Protein AF-A0AAU3HHS8-F1 (afdb_monomer)

Radius of gyration: 29.5 Å; Cα contacts (8 Å, |Δi|>4): 565; chains: 1; bounding box: 76×42×90 Å

Secondary structure (DSSP, 8-state):
----EEEHHHHHHHHT--HHHHHHHHHHTT-TT--STTPEEEHHHHHHHHHHTTPPPHHHHTBHHHHHHHHT--HHHHHHHHHHTT----TT-SBPPTTHHHHHHHHHHHTT--S-PPPTT---PPPPPPPP------S-BS--PPPPHHHHHHHHHHHHHHHTTSTT--SS-SBS-HHHHHHHHHGGG-EETTEESS-BHHHHHHHHHHHHHHTT-BSS-HHHHHHHHHHHHHHHTTEEE-S-HHHHHHHHHHHHTT-SS-TT-SSHHHHHHHHHHHHHHHSEEE--GGG---BHHHHHHHHHHTT-EEEE-SSSSEEEEEEEEEEEEETTEEEEEEEEEEEE---TTSBPPHHHHHHHHHHTT-SGGGT--HHHHH-S---HHHHHHHTHHHHHHTT--

Sequence (401 aa):
MARRAGRLADLASEAHLELDEALVTLWDSGLDFINGPNDMLMGGDFSKARRALGLPRSRDLARCEYWRERLGLTPEAFEVLLKELGVNCPRMARNLPKGAIGKLRRAAEERSAPAAVPIPHQRVKPSPPAPPLEWRTVGRVRQFRCLTEQELLAIHDALVNDFNESDDRIDPPGPRDPGLVASAVMRPQTAIGDVRKYESVEMAAAALLHSVIHNHAFHNGNKRTGLVATLVFLDENDATVTCHEDELFRFVLRIAQHRLVPKSWDQRADREVMEIAWWIKRNSRVIDKAERLIKWYRLRQILGSYGCILKHAKVGNRLNIERSVSGRRVLGITRTRKLDVQVAYRNEGQEVERDTIRHIRRSLELDDEHGIDSEIFYGGASEPSEFILAYRKTLRRLAKL

pLDDT: mean 83.33, std 11.51, range [40.84, 98.19]

Solvent-accessible surface area (backbone atoms only — not comparable to full-atom values): 22644 Å² total; per-residue (Å²): 132,86,71,51,66,51,36,43,46,61,52,14,58,46,51,76,35,58,64,58,58,40,49,54,44,30,34,78,68,73,47,63,91,61,85,53,54,79,41,74,30,52,43,69,54,33,55,50,43,36,53,58,59,53,44,77,48,78,76,50,65,31,26,44,65,52,55,27,63,32,64,72,40,53,76,68,58,41,51,52,51,32,54,75,70,70,42,88,67,63,99,81,51,64,56,58,56,91,75,43,59,66,57,53,50,52,56,30,59,78,65,71,33,63,77,59,58,71,64,84,68,74,75,71,69,79,74,77,79,64,75,85,88,73,94,68,91,42,64,58,73,56,92,72,74,78,66,49,56,69,55,55,47,50,41,39,51,47,51,34,64,75,23,59,89,42,100,68,42,46,68,60,69,57,67,64,40,71,66,40,39,46,50,18,48,46,49,32,67,39,56,62,86,94,47,50,78,35,55,14,57,27,29,22,38,18,33,30,30,51,29,28,40,72,62,45,19,28,64,36,52,25,63,46,38,17,50,51,52,31,53,45,44,31,49,69,52,39,26,44,76,72,62,55,63,71,57,52,42,54,50,54,53,31,55,74,67,61,62,75,54,69,86,88,38,74,68,49,74,63,54,40,28,52,54,41,7,50,48,45,48,75,34,37,46,80,49,62,76,84,71,58,71,42,30,39,53,55,51,51,54,49,40,41,78,73,58,34,47,79,43,77,42,96,70,71,63,29,35,35,40,36,34,75,44,84,41,77,71,56,95,87,46,72,47,75,42,80,34,63,45,77,45,83,45,92,55,53,83,41,69,47,56,70,70,57,53,54,48,52,23,60,52,59,63,47,28,59,95,64,75,26,36,64,66,64,56,61,55,63,61,76,53,59,61,57,55,48,63,76,40,40,71,44,44,55,56,59,56,81,96

Foldseek 3Di:
DPKDKDFLLVLCQLLVHDSLRLQLLLVVLVNLPDQDRGDMQTHPSVVSSCVSSLHDDPVRLFFLVFLCVQLVHDLVRSVVVCVVLVFDDDSPDRGGDPPSSVSSQVVCVVSVTRSGDRDPDPPPPPPPADDDDDLDQFADQDDADFDDLVQLQQLQVLQQVVCVPPPLHWPPGDFPDSVLSVVLRCQLVDADPPGGSHRHLLLSLLSNLLSQLPSVRTPGLSLVSSLLSSQLRQVRVQKHFQDDLSVSLSLSSCSNVLNLDDPNYPPSSSVSSVSSSNVSNVGMDGHDLLPDQDFQLLLVVLLVVQVWDWDADPDAQKIKIKHKDWDDQDPNDIDIDMFIDMDGHDDRGDTDDSVRVVVVCVRHVCDVVNVNHSCNSSVPRPRSNVVCVVSVVSSVSVSVD

Mean predicted aligned error: 13.91 Å

Structure (mmCIF, N/CA/C/O backbone):
data_AF-A0AAU3HHS8-F1
#
_entry.id   AF-A0AAU3HHS8-F1
#
loop_
_atom_site.group_PDB
_atom_site.id
_atom_site.type_symbol
_atom_site.label_atom_id
_atom_site.label_alt_id
_atom_site.label_comp_id
_atom_site.label_asym_id
_atom_site.label_entity_id
_atom_site.label_seq_id
_atom_site.pdbx_PDB_ins_code
_atom_site.Cartn_x
_atom_site.Cartn_y
_atom_site.Cartn_z
_atom_site.occupancy
_atom_site.B_iso_or_equiv
_atom_site.auth_seq_id
_atom_site.auth_comp_id
_atom_site.auth_asym_id
_atom_site.auth_atom_id
_atom_site.pdbx_PDB_model_num
ATOM 1 N N 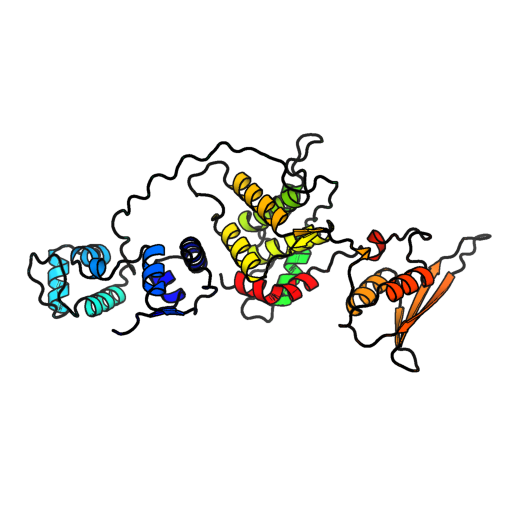. MET A 1 1 ? 31.900 -23.095 -19.931 1.00 40.84 1 MET A N 1
ATOM 2 C CA . MET A 1 1 ? 31.255 -21.795 -20.236 1.00 40.84 1 MET A CA 1
ATOM 3 C C . MET A 1 1 ? 30.987 -21.081 -18.922 1.00 40.84 1 MET A C 1
ATOM 5 O O . MET A 1 1 ? 30.232 -21.618 -18.123 1.00 40.84 1 MET A O 1
ATOM 9 N N . ALA A 1 2 ? 31.612 -19.930 -18.666 1.00 44.00 2 ALA A N 1
ATOM 10 C CA . ALA A 1 2 ? 31.303 -19.140 -17.473 1.00 44.00 2 ALA A CA 1
ATOM 11 C C . ALA A 1 2 ? 29.819 -18.736 -17.504 1.00 44.00 2 ALA A C 1
ATOM 13 O O . ALA A 1 2 ? 29.349 -18.176 -18.501 1.00 44.00 2 ALA A O 1
ATOM 14 N N . ARG A 1 3 ? 29.066 -19.073 -16.451 1.00 55.44 3 ARG A N 1
ATOM 15 C CA . ARG A 1 3 ? 27.670 -18.646 -16.309 1.00 55.44 3 ARG A CA 1
ATOM 16 C C . ARG A 1 3 ? 27.674 -17.123 -16.208 1.00 55.44 3 ARG A C 1
ATOM 18 O O . ARG A 1 3 ? 28.265 -16.567 -15.292 1.00 55.44 3 ARG A O 1
ATOM 25 N N . ARG A 1 4 ? 27.073 -16.451 -17.192 1.00 71.75 4 ARG A N 1
ATOM 26 C CA . ARG A 1 4 ? 26.916 -14.992 -17.163 1.00 71.75 4 ARG A CA 1
ATOM 27 C C . ARG A 1 4 ? 26.044 -14.625 -15.971 1.00 71.75 4 ARG A C 1
ATOM 29 O O . ARG A 1 4 ? 25.011 -15.264 -15.778 1.00 71.75 4 ARG A O 1
ATOM 36 N N . ALA A 1 5 ? 26.473 -13.631 -15.211 1.00 82.19 5 ALA A N 1
ATOM 37 C CA . ALA A 1 5 ? 25.763 -13.150 -14.044 1.00 82.19 5 ALA A CA 1
ATOM 38 C C . ALA A 1 5 ? 25.846 -11.624 -13.964 1.00 82.19 5 ALA A C 1
ATOM 40 O O . ALA A 1 5 ? 26.783 -11.030 -14.500 1.00 82.19 5 ALA A O 1
ATOM 41 N N . GLY A 1 6 ? 24.868 -11.011 -13.308 1.00 82.88 6 GLY A N 1
ATOM 42 C CA . GLY A 1 6 ? 24.850 -9.579 -13.022 1.00 82.88 6 GLY A CA 1
ATOM 43 C C . GLY A 1 6 ? 23.722 -9.229 -12.060 1.00 82.88 6 GLY A C 1
ATOM 44 O O . GLY A 1 6 ? 22.769 -10.004 -11.925 1.00 82.88 6 GLY A O 1
ATOM 45 N N . ARG A 1 7 ? 23.851 -8.086 -11.381 1.00 87.88 7 ARG A N 1
ATOM 46 C CA . ARG A 1 7 ? 22.828 -7.593 -10.455 1.00 87.88 7 ARG A CA 1
ATOM 47 C C . ARG A 1 7 ? 21.719 -6.887 -11.216 1.00 87.88 7 ARG A C 1
ATOM 49 O O . ARG A 1 7 ? 21.941 -6.360 -12.309 1.00 87.88 7 ARG A O 1
ATOM 56 N N . LEU A 1 8 ? 20.538 -6.837 -10.611 1.00 85.69 8 LEU A N 1
ATOM 57 C CA . LEU A 1 8 ? 19.425 -6.072 -11.151 1.00 85.69 8 LEU A CA 1
ATOM 58 C C . LEU A 1 8 ? 19.773 -4.589 -11.331 1.00 85.69 8 LEU A C 1
ATOM 60 O O . LEU A 1 8 ? 19.486 -4.043 -12.389 1.00 85.69 8 LEU A O 1
ATOM 64 N N . ALA A 1 9 ? 20.404 -3.956 -10.339 1.00 83.25 9 ALA A N 1
ATOM 65 C CA . ALA A 1 9 ? 20.776 -2.542 -10.410 1.00 83.25 9 ALA A CA 1
ATOM 66 C C . ALA A 1 9 ? 21.668 -2.237 -11.624 1.00 83.25 9 ALA A C 1
ATOM 68 O O . ALA A 1 9 ? 21.434 -1.262 -12.335 1.00 83.25 9 ALA A O 1
ATOM 69 N N . ASP A 1 10 ? 22.630 -3.120 -11.913 1.00 83.44 10 ASP A N 1
ATOM 70 C CA . ASP A 1 10 ? 23.522 -2.975 -13.066 1.00 83.44 10 ASP A CA 1
ATOM 71 C C . ASP A 1 10 ? 22.728 -3.087 -14.387 1.00 83.44 10 ASP A C 1
ATOM 73 O O . ASP A 1 10 ? 22.967 -2.336 -15.330 1.00 83.44 10 ASP A O 1
ATOM 77 N N . LEU A 1 11 ? 21.745 -3.997 -14.456 1.00 84.56 11 LEU A N 1
ATOM 78 C CA . LEU A 1 11 ? 20.880 -4.167 -15.631 1.00 84.56 11 LEU A CA 1
ATOM 79 C C . LEU A 1 11 ? 19.873 -3.025 -15.815 1.00 84.56 11 LEU A C 1
ATOM 81 O O . LEU A 1 11 ? 19.606 -2.646 -16.953 1.00 84.56 11 LEU A O 1
ATOM 85 N N . ALA A 1 12 ? 19.312 -2.499 -14.726 1.00 84.00 12 ALA A N 1
ATOM 86 C CA . ALA A 1 12 ? 18.398 -1.361 -14.741 1.00 84.00 12 ALA A CA 1
ATOM 87 C C . ALA A 1 12 ? 19.124 -0.099 -15.226 1.00 84.00 12 ALA A C 1
ATOM 89 O O . ALA A 1 12 ? 18.664 0.557 -16.159 1.00 84.00 12 ALA A O 1
ATOM 90 N N . SER A 1 13 ? 20.324 0.151 -14.686 1.00 80.62 13 SER A N 1
ATOM 91 C CA . SER A 1 13 ? 21.206 1.232 -15.131 1.00 80.62 13 SER A CA 1
ATOM 92 C C . SER A 1 13 ? 21.612 1.075 -16.601 1.00 80.62 13 SER A C 1
ATOM 94 O O . SER A 1 13 ? 21.543 2.037 -17.361 1.00 80.62 13 SER A O 1
ATOM 96 N N . GLU A 1 14 ? 21.952 -0.143 -17.049 1.00 79.88 14 GLU A N 1
ATOM 97 C CA . GLU A 1 14 ? 22.253 -0.400 -18.466 1.00 79.88 14 GLU A CA 1
ATOM 98 C C . GLU A 1 14 ? 21.043 -0.120 -19.377 1.00 79.88 14 GLU A C 1
ATOM 100 O O . GLU A 1 14 ? 21.219 0.296 -20.524 1.00 79.88 14 GLU A O 1
ATOM 105 N N . ALA A 1 15 ? 19.823 -0.351 -18.882 1.00 78.00 15 ALA A N 1
ATOM 106 C CA . ALA A 1 15 ? 18.577 -0.162 -19.621 1.00 78.00 15 ALA A CA 1
ATOM 107 C C . ALA A 1 15 ? 18.012 1.267 -19.543 1.00 78.00 15 ALA A C 1
ATOM 109 O O . ALA A 1 15 ? 17.020 1.537 -20.217 1.00 78.00 15 ALA A O 1
ATOM 110 N N . HIS A 1 16 ? 18.624 2.169 -18.761 1.00 75.38 16 HIS A N 1
ATOM 111 C CA . HIS A 1 16 ? 18.074 3.496 -18.428 1.00 75.38 16 HIS A CA 1
ATOM 112 C C . HIS A 1 16 ? 16.651 3.427 -17.869 1.00 75.38 16 HIS A C 1
ATOM 114 O O . HIS A 1 16 ? 15.797 4.249 -18.195 1.00 75.38 16 HIS A O 1
ATOM 120 N N . LEU A 1 17 ? 16.392 2.406 -17.057 1.00 77.12 17 LEU A N 1
ATOM 121 C CA . LEU A 1 17 ? 15.132 2.250 -16.352 1.00 77.12 17 LEU A CA 1
ATOM 122 C C . LEU A 1 17 ? 15.369 2.516 -14.874 1.00 77.12 17 LEU A C 1
ATOM 124 O O . LEU A 1 17 ? 16.358 2.047 -14.304 1.00 77.12 17 LEU A O 1
ATOM 128 N N . GLU A 1 18 ? 14.418 3.205 -14.251 1.00 81.75 18 GLU A N 1
ATOM 129 C CA . GLU A 1 18 ? 14.334 3.231 -12.796 1.00 81.75 18 GLU A CA 1
ATOM 130 C C . GLU A 1 18 ? 14.237 1.796 -12.268 1.00 81.75 18 GLU A C 1
ATOM 132 O O . GLU A 1 18 ? 13.683 0.899 -12.919 1.00 81.75 18 GLU A O 1
ATOM 137 N N . LEU A 1 19 ? 14.795 1.563 -11.083 1.00 83.19 19 LEU A N 1
ATOM 138 C CA . LEU A 1 19 ? 14.912 0.220 -10.520 1.00 83.19 19 LEU A CA 1
ATOM 139 C C . LEU A 1 19 ? 13.548 -0.477 -10.413 1.00 83.19 19 LEU A C 1
ATOM 141 O O . LEU A 1 19 ? 13.412 -1.657 -10.746 1.00 83.19 19 LEU A O 1
ATOM 145 N N . ASP A 1 20 ? 12.532 0.276 -10.012 1.00 80.44 20 ASP A N 1
ATOM 146 C CA . ASP A 1 20 ? 11.147 -0.155 -9.908 1.00 80.44 20 ASP A CA 1
ATOM 147 C C . ASP A 1 20 ? 10.621 -0.619 -11.271 1.00 80.44 20 ASP A C 1
ATOM 149 O O . ASP A 1 20 ? 9.971 -1.664 -11.383 1.00 80.44 20 ASP A O 1
ATOM 153 N N . GLU A 1 21 ? 10.902 0.154 -12.320 1.00 79.50 21 GLU A N 1
ATOM 154 C CA . GLU A 1 21 ? 10.434 -0.128 -13.671 1.00 79.50 21 GLU A CA 1
ATOM 155 C C . GLU A 1 21 ? 11.097 -1.394 -14.228 1.00 79.50 21 GLU A C 1
ATOM 157 O O . GLU A 1 21 ? 10.444 -2.231 -14.870 1.00 79.50 21 GLU A O 1
ATOM 162 N N . ALA A 1 22 ? 12.385 -1.579 -13.930 1.00 83.94 22 ALA A N 1
ATOM 163 C CA . ALA A 1 22 ? 13.096 -2.807 -14.241 1.00 83.94 22 ALA A CA 1
ATOM 164 C C . ALA A 1 22 ? 12.487 -4.006 -13.495 1.00 83.94 22 ALA A C 1
ATOM 166 O O . ALA A 1 22 ? 12.207 -5.023 -14.130 1.00 83.94 22 ALA A O 1
ATOM 167 N N . LEU A 1 23 ? 12.208 -3.885 -12.190 1.00 84.75 23 LEU A N 1
ATOM 168 C CA . LEU A 1 23 ? 11.578 -4.944 -11.388 1.00 84.75 23 LEU A CA 1
ATOM 169 C C . LEU A 1 23 ? 10.261 -5.420 -12.002 1.00 84.75 23 LEU A C 1
ATOM 171 O O . LEU A 1 23 ? 10.102 -6.612 -12.270 1.00 84.75 23 LEU A O 1
ATOM 175 N N . VAL A 1 24 ? 9.341 -4.495 -12.284 1.00 81.00 24 VAL A N 1
ATOM 176 C CA . VAL A 1 24 ? 8.024 -4.858 -12.824 1.00 81.00 24 VAL A CA 1
ATOM 177 C C . VAL A 1 24 ? 8.149 -5.492 -14.207 1.00 81.00 24 VAL A C 1
ATOM 179 O O . VAL A 1 24 ? 7.512 -6.507 -14.479 1.00 81.00 24 VAL A O 1
ATOM 182 N N . THR A 1 25 ? 9.036 -4.973 -15.060 1.00 83.69 25 THR A N 1
ATOM 183 C CA . THR A 1 25 ? 9.296 -5.561 -16.386 1.00 83.69 25 THR A CA 1
ATOM 184 C C . THR A 1 25 ? 9.813 -7.000 -16.289 1.00 83.69 25 THR A C 1
ATOM 186 O O . THR A 1 25 ? 9.451 -7.859 -17.098 1.00 83.69 25 THR A O 1
ATOM 189 N N . LEU A 1 26 ? 10.649 -7.297 -15.293 1.00 86.38 26 LEU A N 1
ATOM 190 C CA . LEU A 1 26 ? 11.146 -8.651 -15.066 1.00 86.38 26 LEU A CA 1
ATOM 191 C C . LEU A 1 26 ? 10.054 -9.579 -14.533 1.00 86.38 26 LEU A C 1
ATOM 193 O O . LEU A 1 26 ? 9.951 -10.714 -15.010 1.00 86.38 26 LEU A O 1
ATOM 197 N N . TRP A 1 27 ? 9.198 -9.107 -13.629 1.00 85.62 27 TRP A N 1
ATOM 198 C CA . TRP A 1 27 ? 8.055 -9.879 -13.137 1.00 85.62 27 TRP A CA 1
ATOM 199 C C . TRP A 1 27 ? 7.068 -10.230 -14.246 1.00 85.62 27 TRP A C 1
ATOM 201 O O . TRP A 1 27 ? 6.693 -11.395 -14.359 1.00 85.62 27 TRP A O 1
ATOM 211 N N . ASP A 1 28 ? 6.745 -9.281 -15.127 1.00 80.44 28 ASP A N 1
ATOM 212 C CA . ASP A 1 28 ? 5.883 -9.514 -16.295 1.00 80.44 28 ASP A CA 1
ATOM 213 C C . ASP A 1 28 ? 6.478 -10.568 -17.247 1.00 80.44 28 ASP A C 1
ATOM 215 O O . ASP A 1 28 ? 5.762 -11.275 -17.956 1.00 80.44 28 ASP A O 1
ATOM 219 N N . SER A 1 29 ? 7.806 -10.727 -17.239 1.00 82.38 29 SER A N 1
ATOM 220 C CA . SER A 1 29 ? 8.497 -11.773 -17.998 1.00 82.38 29 SER A CA 1
ATOM 221 C C . SER A 1 29 ? 8.518 -13.140 -17.293 1.00 82.38 29 SER A C 1
ATOM 223 O O . SER A 1 29 ? 9.001 -14.118 -17.868 1.00 82.38 29 SER A O 1
ATOM 225 N N . GLY A 1 30 ? 8.014 -13.243 -16.061 1.00 82.00 30 GLY A N 1
ATOM 226 C CA . GLY A 1 30 ? 8.065 -14.443 -15.221 1.00 82.00 30 GLY A CA 1
ATOM 227 C C . GLY A 1 30 ? 9.418 -14.639 -14.533 1.00 82.00 30 GLY A C 1
ATOM 228 O O . GLY A 1 30 ? 9.935 -15.755 -14.522 1.00 82.00 30 GLY A O 1
ATOM 229 N N . LEU A 1 31 ? 10.046 -13.552 -14.080 1.00 84.62 31 LEU A N 1
ATOM 230 C CA . LEU A 1 31 ? 11.212 -13.545 -13.185 1.00 84.62 31 LEU A CA 1
ATOM 231 C C . LEU A 1 31 ? 10.813 -12.921 -11.839 1.00 84.62 31 LEU A C 1
ATOM 233 O O . LEU A 1 31 ? 11.399 -11.944 -11.380 1.00 84.62 31 LEU A O 1
ATOM 237 N N . ASP A 1 32 ? 9.753 -13.457 -11.244 1.00 79.38 32 ASP A N 1
ATOM 238 C CA . ASP A 1 32 ? 9.079 -12.936 -10.056 1.00 79.38 32 ASP A CA 1
ATOM 239 C C . ASP A 1 32 ? 9.902 -13.064 -8.764 1.00 79.38 32 ASP A C 1
ATOM 241 O O . ASP A 1 32 ? 9.732 -12.265 -7.852 1.00 79.38 32 ASP A O 1
ATOM 245 N N . PHE A 1 33 ? 10.855 -13.992 -8.689 1.00 81.25 33 PHE A N 1
ATOM 246 C CA . PHE A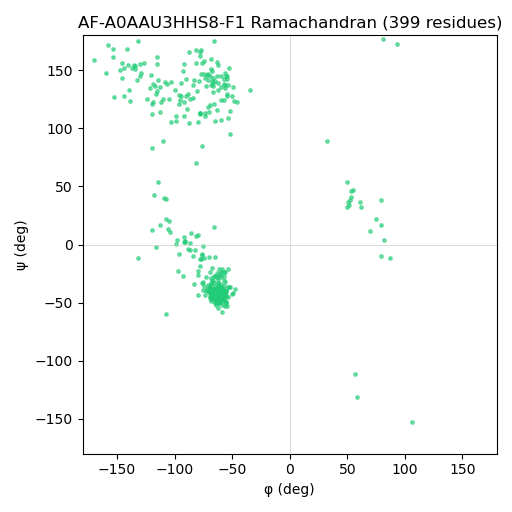 1 33 ? 11.735 -14.173 -7.524 1.00 81.25 33 PHE A CA 1
ATOM 247 C C . PHE A 1 33 ? 12.684 -12.992 -7.225 1.00 81.25 33 PHE A C 1
ATOM 249 O O . PHE A 1 33 ? 13.304 -12.970 -6.162 1.00 81.25 33 PHE A O 1
ATOM 256 N N . ILE A 1 34 ? 12.810 -12.020 -8.133 1.00 82.25 34 ILE A N 1
ATOM 257 C CA . ILE A 1 34 ? 13.671 -10.842 -7.972 1.00 82.25 34 ILE A CA 1
ATOM 258 C C . ILE A 1 34 ? 12.924 -9.777 -7.169 1.00 82.25 34 ILE A C 1
ATOM 260 O O . ILE A 1 34 ? 11.822 -9.381 -7.528 1.00 82.25 34 ILE A O 1
ATOM 264 N N . ASN A 1 35 ? 13.513 -9.290 -6.088 1.00 72.81 35 ASN A N 1
ATOM 265 C CA . ASN A 1 35 ? 12.861 -8.432 -5.106 1.00 72.81 35 ASN A CA 1
ATOM 266 C C . ASN A 1 35 ? 13.668 -7.183 -4.734 1.00 72.81 35 ASN A C 1
ATOM 268 O O . ASN A 1 35 ? 13.113 -6.300 -4.075 1.00 72.81 35 ASN A O 1
ATOM 272 N N . GLY A 1 36 ? 14.942 -7.097 -5.121 1.00 75.62 36 GLY A N 1
ATOM 273 C CA . GLY A 1 36 ? 15.801 -5.971 -4.777 1.00 75.62 36 GLY A CA 1
ATOM 274 C C . GLY A 1 36 ? 16.951 -5.704 -5.756 1.00 75.62 36 GLY A C 1
ATOM 275 O O . GLY A 1 36 ? 17.268 -6.530 -6.612 1.00 75.62 36 GLY A O 1
ATOM 276 N N . PRO A 1 37 ? 17.618 -4.543 -5.614 1.00 77.81 37 PRO A N 1
ATOM 277 C CA . PRO A 1 37 ? 18.672 -4.083 -6.528 1.00 77.81 37 PRO A CA 1
ATOM 278 C C . PRO A 1 37 ? 19.873 -5.019 -6.623 1.00 77.81 37 PRO A C 1
ATOM 280 O O . PRO A 1 37 ? 20.502 -5.134 -7.674 1.00 77.81 37 PRO A O 1
ATOM 283 N N . ASN A 1 38 ? 20.200 -5.673 -5.511 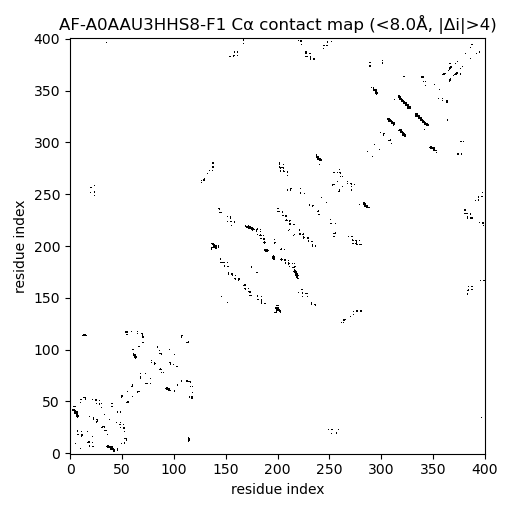1.00 83.81 38 ASN A N 1
ATOM 284 C CA . ASN A 1 38 ? 21.391 -6.504 -5.382 1.00 83.81 38 ASN A CA 1
ATOM 285 C C . ASN A 1 38 ? 21.135 -7.975 -5.722 1.00 83.81 38 ASN A C 1
ATOM 287 O O . ASN A 1 38 ? 22.059 -8.784 -5.631 1.00 83.81 38 ASN A O 1
ATOM 291 N N . ASP A 1 39 ? 19.911 -8.324 -6.121 1.00 84.44 39 ASP A N 1
ATOM 292 C CA . ASP A 1 39 ? 19.577 -9.696 -6.471 1.00 84.44 39 ASP A CA 1
ATOM 293 C C . ASP A 1 39 ? 20.329 -10.122 -7.733 1.00 84.44 39 ASP A C 1
ATOM 295 O O . ASP A 1 39 ? 20.381 -9.412 -8.744 1.00 84.44 39 ASP A O 1
ATOM 299 N N . MET A 1 40 ? 20.945 -11.299 -7.645 1.00 86.06 40 MET A N 1
ATOM 300 C CA . MET A 1 40 ? 21.827 -11.829 -8.676 1.00 86.06 40 MET A CA 1
ATOM 301 C C . MET A 1 40 ? 21.058 -12.686 -9.673 1.00 86.06 40 MET A C 1
ATOM 303 O O . MET A 1 40 ? 20.478 -13.714 -9.327 1.00 86.06 40 MET A O 1
ATOM 307 N N . LEU A 1 41 ? 21.138 -12.306 -10.944 1.00 86.88 41 LEU A N 1
ATOM 308 C CA . LEU A 1 41 ? 20.597 -13.066 -12.063 1.00 86.88 41 LEU A CA 1
ATOM 309 C C . LEU A 1 41 ? 21.687 -13.950 -12.660 1.00 86.88 41 LEU A C 1
ATOM 311 O O . LEU A 1 41 ? 22.756 -13.457 -13.017 1.00 86.88 41 LEU A O 1
ATOM 315 N N . MET A 1 42 ? 21.417 -15.248 -12.811 1.00 86.62 42 MET A N 1
ATOM 316 C CA . MET A 1 42 ? 22.399 -16.238 -13.265 1.00 86.62 42 MET A CA 1
ATOM 317 C C . MET A 1 42 ? 21.960 -16.913 -14.571 1.00 86.62 42 MET A C 1
ATOM 319 O O . MET A 1 42 ? 20.809 -17.301 -14.745 1.00 86.62 42 MET A O 1
ATOM 323 N N . GLY A 1 43 ? 22.900 -17.111 -15.497 1.00 86.38 43 GLY A N 1
ATOM 324 C CA . GLY A 1 43 ? 22.746 -17.996 -16.655 1.00 86.38 43 GLY A CA 1
ATOM 325 C C . GLY A 1 43 ? 21.541 -17.682 -17.555 1.00 86.38 43 GLY A C 1
ATOM 326 O O . GLY A 1 43 ? 21.540 -16.691 -18.296 1.00 86.38 43 GLY A O 1
ATOM 327 N N . GLY A 1 44 ? 20.554 -18.584 -17.548 1.00 84.19 44 GLY A N 1
ATOM 328 C CA . GLY A 1 44 ? 19.331 -18.472 -18.348 1.00 84.19 44 GLY A CA 1
ATOM 329 C C . GLY A 1 44 ? 18.490 -17.260 -17.955 1.00 84.19 44 GLY A C 1
ATOM 330 O O . GLY A 1 44 ? 18.083 -16.497 -18.834 1.00 84.19 44 GLY A O 1
ATOM 331 N N . ASP A 1 45 ? 18.341 -17.016 -16.653 1.00 86.31 45 ASP A N 1
ATOM 332 C CA . ASP A 1 45 ? 17.550 -15.905 -16.120 1.00 86.31 45 ASP A CA 1
ATOM 333 C C . ASP A 1 45 ? 18.195 -14.561 -16.433 1.00 86.31 45 ASP A C 1
ATOM 335 O O . ASP A 1 45 ? 17.511 -13.638 -16.855 1.00 86.31 45 ASP A O 1
ATOM 339 N N . PHE A 1 46 ? 19.528 -14.474 -16.376 1.00 86.44 46 PHE A N 1
ATOM 340 C CA . PHE A 1 46 ? 20.259 -13.286 -16.828 1.00 86.44 46 PHE A CA 1
ATOM 341 C C . PHE A 1 46 ? 19.990 -12.975 -18.307 1.00 86.44 46 PHE A C 1
ATOM 343 O O . PHE A 1 46 ? 19.784 -11.828 -18.705 1.00 86.44 46 PHE A O 1
ATOM 350 N N . SER A 1 47 ? 19.948 -14.010 -19.147 1.00 84.38 47 SER A N 1
ATOM 351 C CA . SER A 1 47 ? 19.672 -13.849 -20.578 1.00 84.38 47 SER A CA 1
ATOM 352 C C . SER A 1 47 ? 18.211 -13.472 -20.850 1.00 84.38 47 SER A C 1
ATOM 354 O O . SER A 1 47 ? 17.936 -12.718 -21.788 1.00 84.38 47 SER A O 1
ATOM 356 N N . LYS A 1 48 ? 17.281 -13.993 -20.043 1.00 85.06 48 LYS A N 1
ATOM 357 C CA . LYS A 1 48 ? 15.852 -13.667 -20.077 1.00 85.06 48 LYS A CA 1
ATOM 358 C C . LYS A 1 48 ? 15.603 -12.231 -19.602 1.00 85.06 48 LYS A C 1
ATOM 360 O O . LYS A 1 48 ? 14.929 -11.489 -20.308 1.00 85.06 48 LYS A O 1
ATOM 365 N N . ALA A 1 49 ? 16.242 -11.816 -18.511 1.00 86.62 49 ALA A N 1
ATOM 366 C CA . ALA A 1 49 ? 16.165 -10.471 -17.954 1.00 86.62 49 ALA A CA 1
ATOM 367 C C . ALA A 1 49 ? 16.657 -9.411 -18.940 1.00 86.62 49 ALA A C 1
ATOM 369 O O . ALA A 1 49 ? 15.932 -8.471 -19.251 1.00 86.62 49 ALA A O 1
ATOM 370 N N . ARG A 1 50 ? 17.839 -9.615 -19.540 1.00 87.38 50 ARG A N 1
ATOM 371 C CA . ARG A 1 50 ? 18.347 -8.716 -20.590 1.00 87.38 50 ARG A CA 1
ATOM 372 C C . ARG A 1 50 ? 17.364 -8.562 -21.746 1.00 87.38 50 ARG A C 1
ATOM 374 O O . ARG A 1 50 ? 17.190 -7.469 -22.261 1.00 87.38 50 ARG A O 1
ATOM 381 N N . ARG A 1 51 ? 16.710 -9.653 -22.155 1.00 84.12 51 ARG A N 1
ATOM 382 C CA . ARG A 1 51 ? 15.712 -9.611 -23.229 1.00 84.12 51 ARG A CA 1
ATOM 383 C C . ARG A 1 51 ? 14.468 -8.824 -22.819 1.00 84.12 51 ARG A C 1
ATOM 385 O O . ARG A 1 51 ? 13.975 -8.057 -23.636 1.00 84.12 51 ARG A O 1
ATOM 392 N N . ALA A 1 52 ? 13.969 -9.038 -21.604 1.00 84.56 52 ALA A N 1
ATOM 393 C CA . ALA A 1 52 ? 12.794 -8.346 -21.082 1.00 84.56 52 ALA A CA 1
ATOM 394 C C . ALA A 1 52 ? 13.029 -6.832 -20.963 1.00 84.56 52 ALA A C 1
ATOM 396 O O . ALA A 1 52 ? 12.170 -6.054 -21.354 1.00 84.56 52 ALA A O 1
ATOM 397 N N . LEU A 1 53 ? 14.227 -6.424 -20.535 1.00 84.94 53 LEU A N 1
ATOM 398 C CA . LEU A 1 53 ? 14.635 -5.019 -20.419 1.00 84.94 53 LEU A CA 1
ATOM 399 C C . LEU A 1 53 ? 15.050 -4.380 -21.760 1.00 84.94 53 LEU A C 1
ATOM 401 O O . LEU A 1 53 ? 15.599 -3.285 -21.776 1.00 84.94 53 LEU A O 1
ATOM 405 N N . GLY A 1 54 ? 14.859 -5.066 -22.894 1.00 79.06 54 GLY A N 1
ATOM 406 C CA . GLY A 1 54 ? 15.216 -4.534 -24.215 1.00 79.06 54 GLY A CA 1
ATOM 407 C C . GLY A 1 54 ? 16.723 -4.403 -24.477 1.00 79.06 54 GLY A C 1
ATOM 408 O O . GLY A 1 54 ? 17.123 -3.803 -25.475 1.00 79.06 54 GLY A O 1
ATOM 409 N N . LEU A 1 55 ? 17.572 -4.989 -23.627 1.00 83.06 55 LEU A N 1
ATOM 410 C CA . LEU A 1 55 ? 19.023 -4.904 -23.750 1.00 83.06 55 LEU A CA 1
ATOM 411 C C . LEU A 1 55 ? 19.550 -5.739 -24.931 1.00 83.06 55 LEU A C 1
ATOM 413 O O . LEU A 1 55 ? 19.057 -6.841 -25.214 1.00 83.06 55 LEU A O 1
ATOM 417 N N . PRO A 1 56 ? 20.625 -5.276 -25.594 1.00 77.81 56 PRO A N 1
ATOM 418 C CA . PRO A 1 56 ? 21.206 -5.958 -26.743 1.00 77.81 56 PRO A CA 1
ATOM 419 C C . PRO A 1 56 ? 21.727 -7.351 -26.375 1.00 77.81 56 PRO A C 1
ATOM 421 O O . PRO A 1 56 ? 22.366 -7.567 -25.331 1.00 77.81 56 PRO A O 1
ATOM 424 N N . ARG A 1 57 ? 21.494 -8.324 -27.268 1.00 78.31 57 ARG A N 1
ATOM 425 C CA . ARG A 1 57 ? 22.064 -9.674 -27.152 1.00 78.31 57 ARG A CA 1
ATOM 426 C C . ARG A 1 57 ? 23.526 -9.661 -27.578 1.00 78.31 57 ARG A C 1
ATOM 428 O O . ARG A 1 57 ? 23.989 -8.759 -28.264 1.00 78.31 57 ARG A O 1
ATOM 435 N N . SER A 1 58 ? 24.253 -10.737 -27.280 1.00 76.19 58 SER A N 1
ATOM 436 C CA . SER A 1 58 ? 25.653 -10.871 -27.721 1.00 76.19 58 SER A CA 1
ATOM 437 C C . SER A 1 58 ? 25.845 -10.756 -29.229 1.00 76.19 58 SER A C 1
ATOM 439 O O . SER A 1 58 ? 26.875 -10.258 -29.659 1.00 76.19 58 SER A O 1
ATOM 441 N N . ARG A 1 59 ? 24.863 -11.193 -30.024 1.00 77.44 59 ARG A N 1
ATOM 442 C CA . ARG A 1 59 ? 24.890 -11.038 -31.484 1.00 77.44 59 ARG A CA 1
ATOM 443 C C . ARG A 1 59 ? 24.655 -9.596 -31.938 1.00 77.44 59 ARG A C 1
ATOM 445 O O . ARG A 1 59 ? 25.139 -9.226 -32.995 1.00 77.44 59 ARG A O 1
ATOM 452 N N . ASP A 1 60 ? 23.920 -8.818 -31.146 1.00 80.06 60 ASP A N 1
ATOM 453 C CA . ASP A 1 60 ? 23.602 -7.421 -31.438 1.00 80.06 60 ASP A CA 1
ATOM 454 C C . ASP A 1 60 ? 24.821 -6.551 -31.068 1.00 80.06 60 ASP A C 1
ATOM 456 O O . ASP A 1 60 ? 25.300 -5.781 -31.890 1.00 80.06 60 ASP A O 1
ATOM 460 N N . LEU A 1 61 ? 25.445 -6.813 -29.907 1.00 81.56 61 LEU A N 1
ATOM 461 C CA . LEU A 1 61 ? 26.723 -6.212 -29.484 1.00 81.56 61 LEU A CA 1
ATOM 462 C C . LEU A 1 61 ? 27.904 -6.536 -30.410 1.00 81.56 61 LEU A C 1
ATOM 464 O O . LEU A 1 61 ? 28.922 -5.846 -30.366 1.00 81.56 61 LEU A O 1
ATOM 468 N N . ALA A 1 62 ? 27.802 -7.607 -31.197 1.00 84.88 62 ALA A N 1
ATOM 469 C CA . ALA A 1 62 ? 28.812 -7.965 -32.179 1.00 84.88 62 ALA A CA 1
ATOM 470 C C . ALA A 1 62 ? 28.716 -7.114 -33.451 1.00 84.88 62 ALA A C 1
ATOM 472 O O . ALA A 1 62 ? 29.644 -7.175 -34.242 1.00 84.88 62 ALA A O 1
ATOM 473 N N . ARG A 1 63 ? 27.646 -6.340 -33.674 1.00 87.44 63 ARG A N 1
ATOM 474 C CA . ARG A 1 63 ? 27.474 -5.542 -34.897 1.00 87.44 63 ARG A CA 1
ATOM 475 C C . ARG A 1 63 ? 28.187 -4.199 -34.796 1.00 87.44 63 ARG A C 1
ATOM 477 O O . ARG A 1 63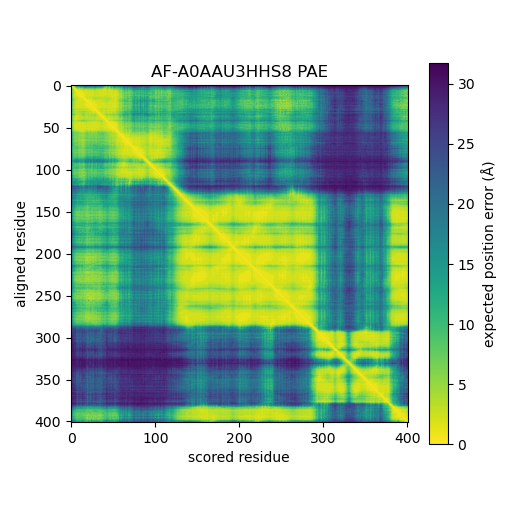 ? 28.072 -3.514 -33.784 1.00 87.44 63 ARG A O 1
ATOM 484 N N . CYS A 1 64 ? 28.858 -3.793 -35.871 1.00 85.81 64 CYS A N 1
ATOM 485 C CA . CYS A 1 64 ? 29.502 -2.477 -35.958 1.00 85.81 64 CYS A CA 1
ATOM 486 C C . CYS A 1 64 ? 28.474 -1.332 -35.909 1.00 85.81 64 CYS A C 1
ATOM 488 O O . CYS A 1 64 ? 28.709 -0.315 -35.268 1.00 85.81 64 CYS A O 1
ATOM 490 N N . GLU A 1 65 ? 27.313 -1.530 -36.539 1.00 84.69 65 GLU A N 1
ATOM 491 C CA . GLU A 1 65 ? 26.198 -0.572 -36.594 1.00 84.69 65 GLU A CA 1
ATOM 492 C C . GLU A 1 65 ? 25.699 -0.162 -35.201 1.00 84.69 65 GLU A C 1
ATOM 494 O O . GLU A 1 65 ? 25.619 1.026 -34.912 1.00 84.69 65 GLU A O 1
ATOM 499 N N . TYR A 1 66 ? 25.505 -1.130 -34.297 1.00 84.56 66 TYR A N 1
ATOM 500 C CA . TYR A 1 66 ? 25.079 -0.869 -32.918 1.00 84.56 66 TYR A CA 1
ATOM 501 C C . TYR A 1 66 ? 26.017 0.109 -32.190 1.00 84.56 66 TYR A C 1
ATOM 503 O O . TYR A 1 66 ? 25.570 1.023 -31.504 1.00 84.56 66 TYR A O 1
ATOM 511 N N . TRP A 1 67 ? 27.333 -0.076 -32.329 1.00 85.19 67 TRP A N 1
ATOM 512 C CA . TRP A 1 67 ? 28.318 0.773 -31.654 1.00 85.19 67 TRP A CA 1
ATOM 513 C C . TRP A 1 67 ? 28.460 2.145 -32.301 1.00 85.19 67 TRP A C 1
ATOM 515 O O . TRP A 1 67 ? 28.688 3.120 -31.592 1.00 85.19 67 TRP A O 1
ATOM 525 N N . ARG A 1 68 ? 28.282 2.231 -33.621 1.00 87.00 68 ARG A N 1
ATOM 526 C CA . ARG A 1 68 ? 28.221 3.510 -34.333 1.00 87.00 68 ARG A CA 1
ATOM 527 C C . ARG A 1 68 ? 27.050 4.357 -33.861 1.00 87.00 68 ARG A C 1
ATOM 529 O O . ARG A 1 68 ? 27.259 5.511 -33.504 1.00 87.00 68 ARG A O 1
ATOM 536 N N . GLU A 1 69 ? 25.857 3.767 -33.815 1.00 83.62 69 GLU A N 1
ATOM 537 C CA . GLU A 1 69 ? 24.658 4.431 -33.299 1.00 83.62 69 GLU A CA 1
ATOM 538 C C . GLU A 1 69 ? 24.849 4.834 -31.834 1.00 83.62 69 GLU A C 1
ATOM 540 O O . GLU A 1 69 ? 24.568 5.969 -31.464 1.00 83.62 69 GLU A O 1
ATOM 545 N N . ARG A 1 70 ? 25.410 3.939 -31.008 1.00 82.50 70 ARG A N 1
ATOM 546 C CA . ARG A 1 70 ? 25.607 4.188 -29.572 1.00 82.50 70 ARG A CA 1
ATOM 547 C C . ARG A 1 70 ? 26.560 5.329 -29.281 1.00 82.50 70 ARG A C 1
ATOM 549 O O . ARG A 1 70 ? 26.347 6.076 -28.333 1.00 82.50 70 ARG A O 1
ATOM 556 N N . LEU A 1 71 ? 27.622 5.429 -30.066 1.00 84.25 71 LEU A N 1
ATOM 557 C CA . LEU A 1 71 ? 28.638 6.460 -29.903 1.00 84.25 71 LEU A CA 1
ATOM 558 C C . LEU A 1 71 ? 28.299 7.738 -30.684 1.00 84.25 71 LEU A C 1
ATOM 560 O O . LEU A 1 71 ? 29.051 8.703 -30.590 1.00 84.25 71 LEU A O 1
ATOM 564 N N . GLY A 1 72 ? 27.211 7.747 -31.465 1.00 83.31 72 GLY A N 1
ATOM 565 C CA . GLY A 1 72 ? 26.842 8.875 -32.322 1.00 83.31 72 GLY A CA 1
ATOM 566 C C . GLY A 1 72 ? 27.891 9.187 -33.394 1.00 83.31 72 GLY A C 1
ATOM 567 O O . GLY A 1 72 ? 28.096 10.349 -33.731 1.00 83.31 72 GLY A O 1
ATOM 568 N N . LEU A 1 73 ? 28.600 8.170 -33.901 1.00 86.69 73 LEU A N 1
ATOM 569 C CA . LEU A 1 73 ? 29.735 8.351 -34.811 1.00 86.69 73 LEU A CA 1
ATOM 570 C C . LEU A 1 73 ? 29.371 8.051 -36.267 1.00 86.69 73 LEU A C 1
ATOM 572 O O . LEU A 1 73 ? 28.706 7.057 -36.585 1.00 86.69 73 LEU A O 1
ATOM 576 N N . THR A 1 74 ? 29.900 8.876 -37.173 1.00 87.56 74 THR A N 1
ATOM 577 C CA . THR A 1 74 ? 29.904 8.578 -38.610 1.00 87.56 74 THR A CA 1
ATOM 578 C C . THR A 1 74 ? 30.733 7.311 -38.883 1.00 87.56 74 THR A C 1
ATOM 580 O O . THR A 1 74 ? 31.575 6.940 -38.055 1.00 87.56 74 THR A O 1
ATOM 583 N N . PRO A 1 75 ? 30.510 6.604 -40.011 1.00 84.81 75 PRO A N 1
ATOM 584 C CA . PRO A 1 75 ? 31.331 5.448 -40.372 1.00 84.81 75 PRO A CA 1
ATOM 585 C C . PRO A 1 75 ? 32.837 5.740 -40.290 1.00 84.81 75 PRO A C 1
ATOM 587 O O . PRO A 1 75 ? 33.591 4.939 -39.743 1.00 84.81 75 PRO A O 1
ATOM 590 N N . GLU A 1 76 ? 33.254 6.914 -40.761 1.00 85.38 76 GLU A N 1
ATOM 591 C CA . GLU A 1 76 ? 34.652 7.338 -40.826 1.00 85.38 76 GLU A CA 1
ATOM 592 C C . GLU A 1 76 ? 35.221 7.593 -39.426 1.00 85.38 76 GLU A C 1
ATOM 594 O O . GLU A 1 76 ? 36.298 7.101 -39.089 1.00 85.38 76 GLU A O 1
ATOM 599 N N . ALA A 1 77 ? 34.477 8.305 -38.573 1.00 85.62 77 ALA A N 1
ATOM 600 C CA . ALA A 1 77 ? 34.895 8.580 -37.200 1.00 85.62 77 ALA A CA 1
ATOM 601 C C . ALA A 1 77 ? 34.959 7.299 -36.350 1.00 85.62 77 ALA A C 1
ATOM 603 O O . ALA A 1 77 ? 35.823 7.158 -35.482 1.00 85.62 77 ALA A O 1
ATOM 604 N N . PHE A 1 78 ? 34.076 6.333 -36.617 1.00 87.69 78 PHE A N 1
ATOM 605 C CA . PHE A 1 78 ? 34.107 5.032 -35.957 1.00 87.69 78 PHE A CA 1
ATOM 606 C C . PHE A 1 78 ? 35.318 4.190 -36.377 1.00 87.69 78 PHE A C 1
ATOM 608 O O . PHE A 1 78 ? 35.910 3.515 -35.537 1.00 87.69 78 PHE A O 1
ATOM 615 N N . GLU A 1 79 ? 35.737 4.251 -37.644 1.00 86.31 79 GLU A N 1
ATOM 616 C CA . GLU A 1 79 ? 36.967 3.591 -38.102 1.00 86.31 79 GLU A CA 1
ATOM 617 C C . GLU A 1 79 ? 38.220 4.159 -37.431 1.00 86.31 79 GLU A C 1
ATOM 619 O O . GLU A 1 79 ? 39.106 3.392 -37.044 1.00 86.31 79 GLU A O 1
ATOM 624 N N . VAL A 1 80 ? 38.289 5.484 -37.266 1.00 87.56 80 VAL A N 1
ATOM 625 C CA . VAL A 1 80 ? 39.381 6.143 -36.533 1.00 87.56 80 VAL A CA 1
ATOM 626 C C . VAL A 1 80 ? 39.425 5.636 -35.092 1.00 87.56 80 VAL A C 1
ATOM 628 O O . VAL A 1 80 ? 40.469 5.158 -34.651 1.00 87.56 80 VAL A O 1
ATOM 631 N N . LEU A 1 81 ? 38.278 5.611 -34.408 1.00 87.62 81 LEU A N 1
ATOM 632 C CA . LEU A 1 81 ? 38.182 5.091 -33.044 1.00 87.62 81 LEU A CA 1
ATOM 633 C C . LEU A 1 81 ? 38.614 3.618 -32.947 1.00 87.62 81 LEU A C 1
ATOM 635 O O . LEU A 1 81 ? 39.335 3.235 -32.029 1.00 87.62 81 LEU A O 1
ATOM 639 N N . LEU A 1 82 ? 38.200 2.763 -33.886 1.00 87.81 82 LEU A N 1
ATOM 640 C CA . LEU A 1 82 ? 38.616 1.358 -33.883 1.00 87.81 82 LEU A CA 1
ATOM 641 C C . LEU A 1 82 ? 40.135 1.210 -34.042 1.00 87.81 82 LEU A C 1
ATOM 643 O O . LEU A 1 82 ? 40.728 0.363 -33.370 1.00 87.81 82 LEU A O 1
ATOM 647 N N . LYS A 1 83 ? 40.772 2.042 -34.876 1.00 87.06 83 LYS A N 1
ATOM 648 C CA . LYS A 1 83 ? 42.235 2.068 -35.027 1.00 87.06 83 LYS A CA 1
ATOM 649 C C . LYS A 1 83 ? 42.933 2.535 -33.752 1.00 87.06 83 LYS A C 1
ATOM 651 O O . LYS A 1 83 ? 43.874 1.867 -33.330 1.00 87.06 83 LYS A O 1
ATOM 656 N N . GLU A 1 84 ? 42.449 3.601 -33.115 1.00 87.81 84 GLU A N 1
ATOM 657 C CA . GLU A 1 84 ? 42.958 4.091 -31.821 1.00 87.81 84 GLU A CA 1
ATOM 658 C C . GLU A 1 84 ? 42.881 3.007 -30.737 1.00 87.81 84 GLU A C 1
ATOM 660 O O . GLU A 1 84 ? 43.826 2.788 -29.983 1.00 87.81 84 GLU A O 1
ATOM 665 N N . LEU A 1 85 ? 41.785 2.245 -30.716 1.00 87.19 85 LEU A N 1
ATOM 666 C CA . LEU A 1 85 ? 41.592 1.127 -29.791 1.00 87.19 85 LEU A CA 1
ATOM 667 C C . LEU A 1 85 ? 42.399 -0.130 -30.174 1.00 87.19 85 LEU A C 1
ATOM 669 O O . LEU A 1 85 ? 42.320 -1.156 -29.484 1.00 87.19 85 LEU A O 1
ATOM 673 N N . GLY A 1 86 ? 43.158 -0.112 -31.273 1.00 85.62 86 GLY A N 1
ATOM 674 C CA . GLY A 1 86 ? 43.894 -1.272 -31.778 1.00 85.62 86 GLY A CA 1
ATOM 675 C C . GLY A 1 86 ? 42.969 -2.441 -32.135 1.00 85.62 86 GLY A C 1
ATOM 676 O O . GLY A 1 86 ? 43.273 -3.599 -31.839 1.00 85.62 86 GLY A O 1
ATOM 677 N N . VAL A 1 87 ? 41.785 -2.143 -32.673 1.00 85.25 87 VAL A N 1
ATOM 678 C CA . VAL A 1 87 ? 40.818 -3.115 -33.187 1.00 85.25 87 VAL A CA 1
ATOM 679 C C . VAL A 1 87 ? 40.891 -3.099 -34.709 1.00 85.25 87 VAL A C 1
ATOM 681 O O . VAL A 1 87 ? 40.381 -2.193 -35.361 1.00 85.25 87 VAL A O 1
ATOM 684 N N . ASN A 1 88 ? 41.505 -4.128 -35.293 1.00 80.31 88 ASN A N 1
ATOM 685 C CA . ASN A 1 88 ? 41.568 -4.255 -36.745 1.00 80.31 88 ASN A CA 1
ATOM 686 C C . ASN A 1 88 ? 40.237 -4.808 -37.284 1.00 80.31 88 ASN A C 1
ATOM 688 O O . ASN A 1 88 ? 39.928 -5.988 -37.102 1.00 80.31 88 ASN A O 1
ATOM 692 N N . CYS A 1 89 ? 39.430 -3.947 -37.904 1.00 75.12 89 CYS A N 1
ATOM 693 C CA . CYS A 1 89 ? 38.136 -4.298 -38.481 1.00 75.12 89 CYS A CA 1
ATOM 694 C C . CYS A 1 89 ? 38.110 -3.900 -39.969 1.00 75.12 89 CYS A C 1
ATOM 696 O O . CYS A 1 89 ? 38.384 -2.741 -40.282 1.00 75.12 89 CYS A O 1
ATOM 698 N N . PRO A 1 90 ? 37.799 -4.824 -40.899 1.00 71.50 90 PRO A N 1
ATOM 699 C CA . PRO A 1 90 ? 37.676 -4.495 -42.317 1.00 71.50 90 PRO A CA 1
ATOM 700 C C . PRO A 1 90 ? 36.592 -3.438 -42.564 1.00 71.50 90 PRO A C 1
ATOM 702 O O . PRO A 1 90 ? 35.527 -3.492 -41.953 1.00 71.50 90 PRO A O 1
ATOM 705 N N . ARG A 1 91 ? 36.817 -2.552 -43.541 1.00 64.88 91 ARG A N 1
ATOM 706 C CA . ARG A 1 91 ? 35.956 -1.401 -43.895 1.00 64.88 91 ARG A CA 1
ATOM 707 C C . ARG A 1 91 ? 34.473 -1.737 -44.161 1.00 64.88 91 ARG A C 1
ATOM 709 O O . ARG A 1 91 ? 33.611 -0.875 -44.077 1.00 64.88 91 ARG A O 1
ATOM 716 N N . MET A 1 92 ? 34.157 -2.996 -44.478 1.00 62.28 92 MET A N 1
ATOM 717 C CA . MET A 1 92 ? 32.790 -3.481 -44.745 1.00 62.28 92 MET A CA 1
ATOM 718 C C . MET A 1 92 ? 32.330 -4.589 -43.784 1.00 62.28 92 MET A C 1
ATOM 720 O O . MET A 1 92 ? 31.338 -5.279 -44.039 1.00 62.28 92 MET A O 1
ATOM 724 N N . ALA A 1 93 ? 33.053 -4.816 -42.686 1.00 76.06 93 ALA A N 1
ATOM 725 C CA . ALA A 1 93 ? 32.692 -5.858 -41.743 1.00 76.06 93 ALA A CA 1
ATOM 726 C C . ALA A 1 93 ? 31.403 -5.485 -41.001 1.00 76.06 93 ALA A C 1
ATOM 728 O O . ALA A 1 93 ? 31.330 -4.491 -40.280 1.00 76.06 93 ALA A O 1
ATOM 729 N N . ARG A 1 94 ? 30.379 -6.334 -41.143 1.00 80.50 94 ARG A N 1
ATOM 730 C CA . ARG A 1 94 ? 29.126 -6.197 -40.384 1.00 80.50 94 ARG A CA 1
ATOM 731 C C . ARG A 1 94 ? 29.326 -6.462 -38.889 1.00 80.50 94 ARG A C 1
ATOM 733 O O . ARG A 1 94 ? 28.608 -5.888 -38.074 1.00 80.50 94 ARG A O 1
ATOM 740 N N . ASN A 1 95 ? 30.289 -7.321 -38.545 1.00 85.50 95 ASN A N 1
ATOM 741 C CA . ASN A 1 95 ? 30.553 -7.755 -37.179 1.00 85.50 95 ASN A CA 1
ATOM 742 C C . ASN A 1 95 ? 31.976 -7.410 -36.724 1.00 85.50 95 ASN A C 1
ATOM 744 O O . ASN A 1 95 ? 32.932 -7.508 -37.490 1.00 85.50 95 ASN A O 1
ATOM 748 N N . LEU A 1 96 ? 32.100 -7.097 -35.440 1.00 85.81 96 LEU A N 1
ATOM 749 C CA . LEU A 1 96 ? 33.339 -6.819 -34.739 1.00 85.81 96 LEU A CA 1
ATOM 750 C C . LEU A 1 96 ? 34.142 -8.103 -34.462 1.00 85.81 96 LEU A C 1
ATOM 752 O O . LEU A 1 96 ? 33.559 -9.156 -34.173 1.00 85.81 96 LEU A O 1
ATOM 756 N N . PRO A 1 97 ? 35.483 -8.025 -34.475 1.00 83.75 97 PRO A N 1
ATOM 757 C CA . PRO A 1 97 ? 36.347 -9.141 -34.109 1.00 83.75 97 PRO A CA 1
ATOM 758 C C . PRO A 1 97 ? 36.257 -9.472 -32.608 1.00 83.75 97 PRO A C 1
ATOM 760 O O . PRO A 1 97 ? 35.853 -8.655 -31.772 1.00 83.75 97 PRO A O 1
ATOM 763 N N . LYS A 1 98 ? 36.654 -10.700 -32.244 1.00 78.81 98 LYS A N 1
ATOM 764 C CA . LYS A 1 98 ? 36.665 -11.157 -30.844 1.00 78.81 98 LYS A CA 1
ATOM 765 C C . LYS A 1 98 ? 37.517 -10.212 -29.983 1.00 78.81 98 LYS A C 1
ATOM 767 O O . LYS A 1 98 ? 38.613 -9.834 -30.371 1.00 78.81 98 LYS A O 1
ATOM 772 N N . GLY A 1 99 ? 37.005 -9.837 -28.810 1.00 78.19 99 GLY A N 1
ATOM 773 C CA . GLY A 1 99 ? 37.695 -8.944 -27.868 1.00 78.19 99 GLY A CA 1
ATOM 774 C C . GLY A 1 99 ? 37.472 -7.441 -28.092 1.00 78.19 99 GLY A C 1
ATOM 775 O O . GLY A 1 99 ? 37.759 -6.661 -27.188 1.00 78.19 99 GLY A O 1
ATOM 776 N N . ALA A 1 100 ? 36.883 -7.018 -29.218 1.00 84.00 100 ALA A N 1
ATOM 777 C CA . ALA A 1 100 ? 36.619 -5.600 -29.501 1.00 84.00 100 ALA A CA 1
ATOM 778 C C . ALA A 1 100 ? 35.552 -4.969 -28.584 1.00 84.00 100 ALA A C 1
ATOM 780 O O . ALA A 1 100 ? 35.662 -3.807 -28.205 1.00 84.00 100 ALA A O 1
ATOM 781 N N . ILE A 1 101 ? 34.542 -5.751 -28.184 1.00 84.19 101 ILE A N 1
ATOM 782 C CA . ILE A 1 101 ? 33.396 -5.287 -27.380 1.00 84.19 101 ILE A CA 1
ATOM 783 C C . ILE A 1 101 ? 33.849 -4.659 -26.054 1.00 84.19 101 ILE A C 1
ATOM 785 O O . ILE A 1 101 ? 33.300 -3.644 -25.639 1.00 84.19 101 ILE A O 1
ATOM 789 N N . GLY A 1 102 ? 34.851 -5.242 -25.385 1.00 81.56 102 GLY A N 1
ATOM 790 C CA . GLY A 1 102 ? 35.349 -4.723 -24.107 1.00 81.56 102 GLY A CA 1
ATOM 791 C C . GLY A 1 102 ? 36.024 -3.357 -24.245 1.00 81.56 102 GLY A C 1
ATOM 792 O O . GLY A 1 102 ? 35.822 -2.490 -23.403 1.00 81.56 102 GLY A O 1
ATOM 793 N N . LYS A 1 103 ? 36.770 -3.146 -25.336 1.00 85.44 103 LYS A N 1
ATOM 794 C CA . LYS A 1 103 ? 37.428 -1.866 -25.632 1.00 85.44 103 LYS A CA 1
ATOM 795 C C . LYS A 1 103 ? 36.411 -0.780 -25.984 1.00 85.44 103 LYS A C 1
ATOM 797 O O . LYS A 1 103 ? 36.504 0.331 -25.484 1.00 85.44 103 LYS A O 1
ATOM 802 N N . LEU A 1 104 ? 35.399 -1.135 -26.776 1.00 85.06 104 LEU A N 1
ATOM 803 C CA . LEU A 1 104 ? 34.310 -0.227 -27.141 1.00 85.06 104 LEU A CA 1
ATOM 804 C C . LEU A 1 104 ? 33.419 0.152 -25.951 1.00 85.06 104 LEU A C 1
ATOM 806 O O . LEU A 1 104 ? 32.930 1.273 -25.906 1.00 85.06 104 LEU A O 1
ATOM 810 N N . ARG A 1 105 ? 33.238 -0.742 -24.967 1.00 83.88 105 ARG A N 1
ATOM 811 C CA . ARG A 1 105 ? 32.564 -0.405 -23.699 1.00 83.88 105 ARG A CA 1
ATOM 812 C C . ARG A 1 105 ? 33.310 0.683 -22.931 1.00 83.88 105 ARG A C 1
ATOM 814 O O . ARG A 1 105 ? 32.688 1.679 -22.594 1.00 83.88 105 ARG A O 1
ATOM 821 N N . ARG A 1 106 ? 34.625 0.526 -22.739 1.00 83.25 106 ARG A N 1
ATOM 822 C CA . ARG A 1 106 ? 35.456 1.538 -22.060 1.00 83.25 106 ARG A CA 1
ATOM 823 C C . ARG A 1 106 ? 35.443 2.872 -22.799 1.00 83.25 106 ARG A C 1
ATOM 825 O O . ARG A 1 106 ? 35.191 3.898 -22.191 1.00 83.25 106 ARG A O 1
ATOM 832 N N . ALA A 1 107 ? 35.601 2.843 -24.122 1.00 83.88 107 ALA A N 1
ATOM 833 C CA . ALA A 1 107 ? 35.536 4.054 -24.938 1.00 83.88 107 ALA A CA 1
ATOM 834 C C . ALA A 1 107 ? 34.162 4.747 -24.871 1.00 83.88 107 ALA A C 1
ATOM 836 O O . ALA A 1 107 ? 34.082 5.970 -24.948 1.00 83.88 107 ALA A O 1
ATOM 837 N N . ALA A 1 108 ? 33.073 3.981 -24.740 1.00 80.81 108 ALA A N 1
ATOM 838 C CA . ALA A 1 108 ? 31.739 4.533 -24.531 1.00 80.81 108 ALA A CA 1
ATOM 839 C C . ALA A 1 108 ? 31.598 5.176 -23.142 1.00 80.81 108 ALA A C 1
ATOM 841 O O . ALA A 1 108 ? 31.031 6.258 -23.044 1.00 80.81 108 ALA A O 1
ATOM 842 N N . GLU A 1 109 ? 32.130 4.542 -22.095 1.00 78.94 109 GLU A N 1
ATOM 843 C CA . GLU A 1 109 ? 32.143 5.078 -20.725 1.00 78.94 109 GLU A CA 1
ATOM 844 C C . GLU A 1 109 ? 32.958 6.378 -20.634 1.00 78.94 109 GLU A C 1
ATOM 846 O O . GLU A 1 109 ? 32.462 7.374 -20.117 1.00 78.94 109 GLU A O 1
ATOM 851 N N . GLU A 1 110 ? 34.160 6.410 -21.214 1.00 82.25 110 GLU A N 1
ATOM 852 C CA . GLU A 1 110 ? 35.043 7.589 -21.242 1.00 82.25 110 GLU A CA 1
ATOM 853 C C . GLU A 1 110 ? 34.434 8.781 -21.991 1.00 82.25 110 GLU A C 1
ATOM 855 O O . GLU A 1 110 ? 34.710 9.935 -21.671 1.00 82.25 110 GLU A O 1
ATOM 860 N N . ARG A 1 111 ? 33.595 8.509 -22.995 1.00 80.62 111 ARG A N 1
ATOM 861 C CA . ARG A 1 111 ? 32.906 9.532 -23.795 1.00 80.62 111 ARG A CA 1
ATOM 862 C C . ARG A 1 111 ? 31.529 9.900 -23.244 1.00 80.62 111 ARG A C 1
ATOM 864 O O . ARG A 1 111 ? 30.793 10.612 -23.925 1.00 80.62 111 ARG A O 1
ATOM 871 N N . SER A 1 112 ? 31.155 9.390 -22.067 1.00 72.81 112 SER A N 1
ATOM 872 C CA . SER A 1 112 ? 29.809 9.536 -21.493 1.00 72.81 112 SER A CA 1
ATOM 873 C C . SER A 1 112 ? 28.698 9.171 -22.487 1.00 72.81 112 SER A C 1
ATOM 875 O O . SER A 1 112 ? 27.618 9.761 -22.491 1.00 72.81 112 SER A O 1
ATOM 877 N N . ALA A 1 113 ? 28.972 8.210 -23.372 1.00 69.44 113 ALA A N 1
ATOM 878 C CA . ALA A 1 113 ? 28.013 7.754 -24.359 1.00 69.44 113 ALA A CA 1
ATOM 879 C C . ALA A 1 113 ? 26.897 6.954 -23.666 1.00 69.44 113 ALA A C 1
ATOM 881 O O . ALA A 1 113 ? 27.161 6.228 -22.700 1.00 69.44 113 ALA A O 1
ATOM 882 N N . PRO A 1 114 ? 25.651 7.017 -24.165 1.00 65.69 114 PRO A N 1
ATOM 883 C CA . PRO A 1 114 ? 24.533 6.305 -23.558 1.00 65.69 114 PRO A CA 1
ATOM 884 C C . PRO A 1 114 ? 24.820 4.798 -23.411 1.00 65.69 114 PRO A C 1
ATOM 886 O O . PRO A 1 114 ? 25.448 4.170 -24.268 1.00 65.69 114 PRO A O 1
ATOM 889 N N . ALA A 1 115 ? 24.362 4.201 -22.304 1.00 62.72 115 ALA A N 1
ATOM 890 C CA . ALA A 1 115 ? 24.665 2.815 -21.917 1.00 62.72 115 ALA A CA 1
ATOM 891 C C . ALA A 1 115 ? 24.220 1.739 -22.937 1.00 62.72 115 ALA A C 1
ATOM 893 O O . ALA A 1 115 ? 24.865 0.692 -23.056 1.00 62.72 115 ALA A O 1
ATOM 894 N N . ALA A 1 116 ? 23.177 1.999 -23.730 1.00 64.12 116 ALA A N 1
ATOM 895 C CA . ALA A 1 116 ? 22.768 1.147 -24.839 1.00 64.12 116 ALA A CA 1
ATOM 896 C C . ALA A 1 116 ? 21.906 1.916 -25.846 1.00 64.12 116 ALA A C 1
ATOM 898 O O . ALA A 1 116 ? 21.130 2.787 -25.462 1.00 64.12 116 ALA A O 1
ATOM 899 N N . VAL A 1 117 ? 22.008 1.555 -27.128 1.00 64.50 117 VAL A N 1
ATOM 900 C CA . VAL A 1 117 ? 20.992 1.933 -28.122 1.00 64.50 117 VAL A CA 1
ATOM 901 C C . VAL A 1 117 ? 19.901 0.871 -28.075 1.00 64.50 117 VAL A C 1
ATOM 903 O O . VAL A 1 117 ? 20.222 -0.316 -28.216 1.00 64.50 117 VAL A O 1
ATOM 906 N N . PRO A 1 118 ? 18.630 1.246 -27.865 1.00 56.56 118 PRO A N 1
ATOM 907 C CA . PRO A 1 118 ? 17.523 0.315 -28.019 1.00 56.56 118 PRO A CA 1
ATOM 908 C C . PRO A 1 118 ? 17.595 -0.310 -29.412 1.00 56.56 118 PRO A C 1
ATOM 910 O O . PRO A 1 118 ? 17.725 0.406 -30.401 1.00 56.56 118 PRO A O 1
ATOM 913 N N . ILE A 1 119 ? 17.527 -1.640 -29.513 1.00 59.84 119 ILE A N 1
ATOM 914 C CA . ILE A 1 119 ? 17.533 -2.306 -30.825 1.00 59.84 119 ILE A CA 1
ATOM 915 C C . ILE A 1 119 ? 16.393 -1.700 -31.670 1.00 59.84 119 ILE A C 1
ATOM 917 O O . ILE A 1 119 ? 15.255 -1.712 -31.185 1.00 59.84 119 ILE A O 1
ATOM 921 N N . PRO A 1 120 ? 16.647 -1.221 -32.908 1.00 48.38 120 PRO A N 1
ATOM 922 C CA . PRO A 1 120 ? 15.617 -0.638 -33.759 1.00 48.38 120 PRO A CA 1
ATOM 923 C C . PRO A 1 120 ? 14.429 -1.593 -33.884 1.00 48.38 120 PRO A C 1
ATOM 925 O O . PRO A 1 120 ? 14.559 -2.713 -34.381 1.00 48.38 120 PRO A O 1
ATOM 928 N N . HIS A 1 121 ? 13.294 -1.147 -33.347 1.00 46.56 121 HIS A N 1
ATOM 929 C CA . HIS A 1 121 ? 11.974 -1.767 -33.365 1.00 46.56 121 HIS A CA 1
ATOM 930 C C . HIS A 1 121 ? 11.969 -3.308 -33.355 1.00 46.56 121 HIS A C 1
ATOM 932 O O . HIS A 1 121 ? 11.733 -3.966 -34.374 1.00 46.56 121 HIS A O 1
ATOM 938 N N . GLN A 1 122 ? 11.966 -3.908 -32.158 1.00 45.69 122 GLN A N 1
ATOM 939 C CA . GLN A 1 122 ? 10.898 -4.890 -31.967 1.00 45.69 122 GLN A CA 1
ATOM 940 C C . GLN A 1 122 ? 9.616 -4.132 -32.300 1.00 45.69 122 GLN A C 1
ATOM 942 O O . GLN A 1 122 ? 9.274 -3.190 -31.592 1.00 45.69 122 GLN A O 1
ATOM 947 N N . ARG A 1 123 ? 8.980 -4.453 -33.436 1.00 41.81 123 ARG A N 1
ATOM 948 C CA . ARG A 1 123 ? 7.627 -3.990 -33.742 1.00 41.81 123 ARG A CA 1
ATOM 949 C C . ARG A 1 123 ? 6.786 -4.365 -32.530 1.00 41.81 123 ARG A C 1
ATOM 951 O O . ARG A 1 123 ? 6.366 -5.516 -32.414 1.00 41.81 123 ARG A O 1
ATOM 958 N N . VAL A 1 124 ? 6.611 -3.430 -31.599 1.00 48.66 124 VAL A N 1
ATOM 959 C CA . VAL A 1 124 ? 5.612 -3.545 -30.552 1.00 48.66 124 VAL A CA 1
ATOM 960 C C . VAL A 1 124 ? 4.337 -3.643 -31.357 1.00 48.66 124 VAL A C 1
ATOM 962 O O . VAL A 1 124 ? 3.970 -2.695 -32.052 1.00 48.66 124 VAL A O 1
ATOM 965 N N . LYS A 1 125 ? 3.750 -4.845 -31.406 1.00 50.19 125 LYS A N 1
ATOM 966 C CA . LYS A 1 125 ? 2.441 -5.006 -32.028 1.00 50.19 125 LYS A CA 1
ATOM 967 C C . LYS A 1 125 ? 1.570 -3.917 -31.402 1.00 50.19 125 LYS A C 1
ATOM 969 O O . LYS A 1 125 ? 1.598 -3.822 -30.169 1.00 50.19 125 LYS A O 1
ATOM 974 N N . PRO A 1 126 ? 0.889 -3.074 -32.202 1.00 55.06 126 PRO A N 1
ATOM 975 C CA . PRO A 1 126 ? 0.001 -2.070 -31.641 1.00 55.06 126 PRO A CA 1
ATOM 976 C C . PRO A 1 126 ? -0.884 -2.788 -30.629 1.00 55.06 126 PRO A C 1
ATOM 978 O O . PRO A 1 126 ? -1.447 -3.844 -30.935 1.00 55.06 126 PRO A O 1
ATOM 981 N N . SER A 1 127 ? -0.857 -2.306 -29.386 1.00 59.97 127 SER A N 1
ATOM 982 C CA . SER A 1 127 ? -1.628 -2.938 -28.324 1.00 59.97 127 SER A CA 1
ATOM 983 C C . SER A 1 127 ? -3.088 -2.967 -28.768 1.00 59.97 127 SER A C 1
ATOM 985 O O . SER A 1 127 ? -3.542 -1.981 -29.356 1.00 59.97 127 SER A O 1
ATOM 987 N N . PRO A 1 128 ? -3.805 -4.079 -28.545 1.00 67.38 128 PRO A N 1
ATOM 988 C CA . PRO A 1 128 ? -5.203 -4.153 -28.929 1.00 67.38 128 PRO A CA 1
ATOM 989 C C . PRO A 1 128 ? -5.973 -2.982 -28.298 1.00 67.38 128 PRO A C 1
ATOM 991 O O . PRO A 1 128 ? -5.627 -2.568 -27.180 1.00 67.38 128 PRO A O 1
ATOM 994 N N . PRO A 1 129 ? -6.978 -2.431 -29.007 1.00 75.06 129 PRO A N 1
ATOM 995 C CA . PRO A 1 129 ? -7.809 -1.367 -28.463 1.00 75.06 129 PRO A CA 1
ATOM 996 C C . PRO A 1 129 ? -8.418 -1.822 -27.136 1.00 75.06 129 PRO A C 1
ATOM 998 O O . PRO A 1 129 ? -8.708 -3.007 -26.948 1.00 75.06 129 PRO A O 1
ATOM 1001 N N . ALA A 1 130 ? -8.563 -0.882 -26.203 1.00 79.81 130 ALA A N 1
ATOM 1002 C CA . ALA A 1 130 ? -9.113 -1.188 -24.893 1.00 79.81 130 ALA A CA 1
ATOM 1003 C C . ALA A 1 130 ? -10.533 -1.761 -25.044 1.00 79.81 130 ALA A C 1
ATOM 1005 O O . ALA A 1 130 ? -11.324 -1.212 -25.816 1.00 79.81 130 ALA A O 1
ATOM 1006 N N . PRO A 1 131 ? -10.884 -2.838 -24.319 1.00 85.44 131 PRO A N 1
ATOM 1007 C CA . PRO A 1 131 ? -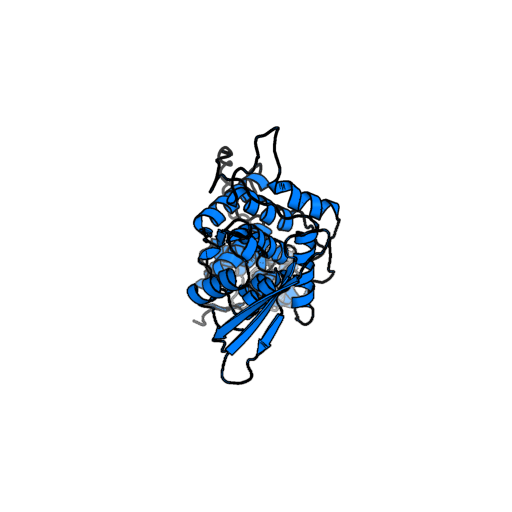12.270 -3.282 -24.272 1.00 85.44 131 PRO A CA 1
ATOM 1008 C C . PRO A 1 131 ? -13.146 -2.178 -23.651 1.00 85.44 131 PRO A C 1
ATOM 1010 O O . PRO A 1 131 ? -12.629 -1.377 -22.856 1.00 85.44 131 PRO A O 1
ATOM 1013 N N . PRO A 1 132 ? -14.456 -2.126 -23.960 1.00 85.94 132 PRO A N 1
ATOM 1014 C CA . PRO A 1 132 ? -15.378 -1.195 -23.314 1.00 85.94 132 PRO A CA 1
ATOM 1015 C C . PRO A 1 132 ? -15.237 -1.238 -21.788 1.00 85.94 132 PRO A C 1
ATOM 1017 O O . PRO A 1 132 ? -15.111 -2.314 -21.201 1.00 85.94 132 PRO A O 1
ATOM 1020 N N . LEU A 1 133 ? -15.201 -0.068 -21.147 1.00 86.25 133 LEU A N 1
ATOM 1021 C CA . LEU A 1 133 ? -15.163 0.010 -19.690 1.00 86.25 133 LEU A CA 1
ATOM 1022 C C . LEU A 1 133 ? -16.547 -0.342 -19.141 1.00 86.25 133 LEU A C 1
ATOM 1024 O O . LEU A 1 133 ? -17.491 0.428 -19.286 1.00 86.25 133 LEU A O 1
ATOM 1028 N N . GLU A 1 134 ? -16.657 -1.493 -18.492 1.00 87.00 134 GLU A N 1
ATOM 1029 C CA . GLU A 1 134 ? -17.868 -1.883 -17.780 1.00 87.00 134 GLU A CA 1
ATOM 1030 C C . GLU A 1 134 ? -17.706 -1.588 -16.291 1.00 87.00 134 GLU A C 1
ATOM 1032 O O . GLU A 1 134 ? -16.993 -2.306 -15.594 1.00 87.00 134 GLU A O 1
ATOM 1037 N N . TRP A 1 135 ? -18.377 -0.553 -15.783 1.00 88.38 135 TRP A N 1
ATOM 1038 C CA . TRP A 1 135 ? -18.340 -0.213 -14.359 1.00 88.38 135 TRP A CA 1
ATOM 1039 C C . TRP A 1 135 ? -19.215 -1.176 -13.545 1.00 88.38 135 TRP A C 1
ATOM 1041 O O . TRP A 1 135 ? -20.394 -0.927 -13.306 1.00 88.38 135 TRP A O 1
ATOM 1051 N N . ARG A 1 136 ? -18.650 -2.326 -13.168 1.00 89.75 136 ARG A N 1
ATOM 1052 C CA . ARG A 1 136 ? -19.331 -3.345 -12.356 1.00 89.75 136 ARG A CA 1
ATOM 1053 C C . ARG A 1 136 ? -19.018 -3.151 -10.877 1.00 89.75 136 ARG A C 1
ATOM 1055 O O . ARG A 1 136 ? -17.857 -2.961 -10.523 1.00 89.75 136 ARG A O 1
ATOM 1062 N N . THR A 1 137 ? -20.018 -3.302 -10.012 1.00 92.19 137 THR A N 1
ATOM 1063 C CA . THR A 1 137 ? -19.811 -3.279 -8.560 1.00 92.19 137 THR A CA 1
ATOM 1064 C C . THR A 1 137 ? -18.964 -4.476 -8.118 1.00 92.19 137 THR A C 1
ATOM 1066 O O . THR A 1 137 ? -19.320 -5.638 -8.337 1.00 92.19 137 THR A O 1
ATOM 1069 N N . VAL A 1 138 ? -17.813 -4.201 -7.499 1.00 92.75 138 VAL A N 1
ATOM 1070 C CA . VAL A 1 138 ? -16.844 -5.219 -7.071 1.00 92.75 138 VAL A CA 1
ATOM 1071 C C . VAL A 1 138 ? -16.775 -5.270 -5.558 1.00 92.75 138 VAL A C 1
ATOM 1073 O O . VAL A 1 138 ? -16.260 -4.355 -4.936 1.00 92.75 138 VAL A O 1
ATOM 1076 N N . GLY A 1 139 ? -17.202 -6.380 -4.964 1.00 90.00 139 GLY A N 1
ATOM 1077 C CA . GLY A 1 139 ? -17.019 -6.620 -3.533 1.00 90.00 139 GLY A CA 1
ATOM 1078 C C . GLY A 1 139 ? -18.312 -6.467 -2.748 1.00 90.00 139 GLY A C 1
ATOM 1079 O O . GLY A 1 139 ? -19.389 -6.746 -3.273 1.00 90.00 139 GLY A O 1
ATOM 1080 N N . ARG A 1 140 ? -18.192 -6.103 -1.476 1.00 85.69 140 ARG A N 1
ATOM 1081 C CA . ARG A 1 140 ? -19.284 -6.096 -0.501 1.00 85.69 140 ARG A CA 1
ATOM 1082 C C . ARG A 1 140 ? -19.958 -4.729 -0.468 1.00 85.69 140 ARG A C 1
ATOM 1084 O O . ARG A 1 140 ? -19.376 -3.760 0.019 1.00 85.69 140 ARG A O 1
ATOM 1091 N N . VAL A 1 141 ? -21.191 -4.665 -0.961 1.00 90.06 141 VAL A N 1
ATOM 1092 C CA . VAL A 1 141 ? -22.028 -3.461 -0.887 1.00 90.06 141 VAL A CA 1
ATOM 1093 C C . VAL A 1 141 ? -22.613 -3.352 0.517 1.00 90.06 141 VAL A C 1
ATOM 1095 O O . VAL A 1 141 ? -23.411 -4.191 0.927 1.00 90.06 141 VAL A O 1
ATOM 1098 N N . ARG A 1 142 ? -22.182 -2.334 1.263 1.00 86.81 142 ARG A N 1
ATOM 1099 C CA . ARG A 1 142 ? -22.694 -1.994 2.598 1.00 86.81 142 ARG A CA 1
ATOM 1100 C C . ARG A 1 142 ? -22.406 -0.533 2.932 1.00 86.81 142 ARG A C 1
ATOM 1102 O O . ARG A 1 142 ? -21.681 0.151 2.206 1.00 86.81 142 ARG A O 1
ATOM 1109 N N . GLN A 1 143 ? -22.961 -0.041 4.035 1.00 86.19 143 GLN A N 1
ATOM 1110 C CA . GLN A 1 143 ? -22.437 1.184 4.635 1.00 86.19 143 GLN A CA 1
ATOM 1111 C C . GLN A 1 143 ? -21.008 0.931 5.127 1.00 86.19 143 GLN A C 1
ATOM 1113 O O . GLN A 1 143 ? -20.682 -0.167 5.575 1.00 86.19 143 GLN A O 1
ATOM 1118 N N . PHE A 1 144 ? -20.149 1.926 4.945 1.00 90.56 144 PHE A N 1
ATOM 1119 C CA . PHE A 1 144 ? -18.734 1.854 5.278 1.00 90.56 144 PHE A CA 1
ATOM 1120 C C . PHE A 1 144 ? -18.254 3.233 5.713 1.00 90.56 144 PHE A C 1
ATOM 1122 O O . PHE A 1 144 ? -18.775 4.253 5.250 1.00 90.56 144 PHE A O 1
ATOM 1129 N N . ARG A 1 145 ? -17.262 3.245 6.596 1.00 90.50 145 ARG A N 1
ATOM 1130 C CA . ARG A 1 145 ? -16.612 4.439 7.118 1.00 90.50 145 ARG A CA 1
ATOM 1131 C C . ARG A 1 145 ? -15.454 4.831 6.206 1.00 90.50 145 ARG A C 1
ATOM 1133 O O . ARG A 1 145 ? -14.602 4.003 5.889 1.00 90.50 145 ARG A O 1
ATOM 1140 N N . CYS A 1 146 ? -15.415 6.095 5.799 1.00 93.56 146 CYS A N 1
ATOM 1141 C CA . CYS A 1 146 ? -14.270 6.664 5.094 1.00 93.56 146 CYS A CA 1
ATOM 1142 C C . CYS A 1 146 ? -13.293 7.312 6.072 1.00 93.56 146 CYS A C 1
ATOM 1144 O O . CYS A 1 146 ? -13.709 7.842 7.099 1.00 93.56 146 CYS A O 1
ATOM 1146 N N . LEU A 1 147 ? -12.006 7.301 5.714 1.00 93.69 147 LEU A N 1
ATOM 1147 C CA . LEU A 1 147 ? -10.995 8.059 6.444 1.00 93.69 147 LEU A CA 1
ATOM 1148 C C . LEU A 1 147 ? -11.191 9.558 6.224 1.00 93.69 147 LEU A C 1
ATOM 1150 O O . LEU A 1 147 ? -11.548 10.002 5.132 1.00 93.69 147 LEU A O 1
ATOM 1154 N N . THR A 1 148 ? -10.904 10.323 7.265 1.00 94.81 148 THR A N 1
ATOM 1155 C CA . THR A 1 148 ? -10.835 11.783 7.232 1.00 94.81 148 THR A CA 1
ATOM 1156 C C . THR A 1 148 ? -9.439 12.266 6.833 1.00 94.81 148 THR A C 1
ATOM 1158 O O . THR A 1 148 ? -8.460 11.518 6.869 1.00 94.81 148 THR A O 1
ATOM 1161 N N . GLU A 1 149 ? -9.325 13.549 6.483 1.00 95.44 149 GLU A N 1
ATOM 1162 C CA . GLU A 1 149 ? -8.029 14.187 6.205 1.00 95.44 149 GLU A CA 1
ATOM 1163 C C . GLU A 1 149 ? -7.077 14.081 7.400 1.00 95.44 149 GLU A C 1
ATOM 1165 O O . GLU A 1 149 ? -5.907 13.747 7.232 1.00 95.44 149 GLU A O 1
ATOM 1170 N N . GLN A 1 150 ? -7.592 14.305 8.613 1.00 93.19 150 GLN A N 1
ATOM 1171 C CA . GLN A 1 150 ? -6.815 14.234 9.852 1.00 93.19 150 GLN A CA 1
ATOM 1172 C C . GLN A 1 150 ? -6.269 12.828 10.103 1.00 93.19 150 GLN A C 1
ATOM 1174 O O . GLN A 1 150 ? -5.120 12.682 10.505 1.00 93.19 150 GLN A O 1
ATOM 1179 N N . GLU A 1 151 ? -7.055 11.788 9.823 1.00 93.19 151 GLU A N 1
ATOM 1180 C CA . GLU A 1 151 ? -6.591 10.404 9.946 1.00 93.19 151 GLU A CA 1
ATOM 1181 C C . GLU A 1 151 ? -5.537 10.057 8.899 1.00 93.19 151 GLU A C 1
ATOM 1183 O O . GLU A 1 151 ? -4.549 9.402 9.221 1.00 93.19 151 GLU A O 1
ATOM 1188 N N . LEU A 1 152 ? -5.704 10.520 7.657 1.00 96.06 152 LEU A N 1
ATOM 1189 C CA . LEU A 1 152 ? -4.703 10.297 6.616 1.00 96.06 152 LEU A CA 1
ATOM 1190 C C . LEU A 1 152 ? -3.377 11.005 6.945 1.00 96.06 152 LEU A C 1
ATOM 1192 O O . LEU A 1 152 ? -2.308 10.426 6.739 1.00 96.06 152 LEU A O 1
ATOM 1196 N N . LEU A 1 153 ? -3.439 12.222 7.495 1.00 95.81 153 LEU A N 1
ATOM 1197 C CA . LEU A 1 153 ? -2.272 12.942 8.012 1.00 95.81 153 LEU A CA 1
ATOM 1198 C C . LEU A 1 153 ? -1.636 12.196 9.191 1.00 95.81 153 LEU A C 1
ATOM 1200 O O . LEU A 1 153 ? -0.438 11.941 9.161 1.00 95.81 153 LEU A O 1
ATOM 1204 N N . ALA A 1 154 ? -2.430 11.744 10.165 1.00 93.06 154 ALA A N 1
ATOM 1205 C CA . ALA A 1 154 ? -1.929 10.994 11.317 1.00 93.06 154 ALA A CA 1
ATOM 1206 C C . ALA A 1 154 ? -1.229 9.684 10.913 1.00 93.06 154 ALA A C 1
ATOM 1208 O O . ALA A 1 154 ? -0.214 9.311 11.501 1.00 93.06 154 ALA A O 1
ATOM 1209 N N . ILE A 1 155 ? -1.732 8.994 9.883 1.00 95.31 155 ILE A N 1
ATOM 1210 C CA . ILE A 1 155 ? -1.078 7.809 9.308 1.00 95.31 155 ILE A CA 1
ATOM 1211 C C . ILE A 1 155 ? 0.283 8.172 8.708 1.00 95.31 155 ILE A C 1
ATOM 1213 O O . ILE A 1 155 ? 1.260 7.445 8.903 1.00 95.31 155 ILE A O 1
ATOM 1217 N N . HIS A 1 156 ? 0.358 9.284 7.976 1.00 96.19 156 HIS A N 1
ATOM 1218 C CA . HIS A 1 156 ? 1.616 9.755 7.411 1.00 96.19 156 HIS A CA 1
ATOM 1219 C C . HIS A 1 156 ? 2.615 10.163 8.500 1.00 96.19 156 HIS A C 1
ATOM 1221 O O . HIS A 1 156 ? 3.768 9.744 8.448 1.00 96.19 156 HIS A O 1
ATOM 1227 N N . ASP A 1 157 ? 2.174 10.894 9.520 1.00 94.12 157 ASP A N 1
ATOM 1228 C CA . ASP A 1 157 ? 3.023 11.322 10.633 1.00 94.12 157 ASP A CA 1
ATOM 1229 C C . ASP A 1 157 ? 3.537 10.125 11.444 1.00 94.12 157 ASP A C 1
ATOM 1231 O O . ASP A 1 157 ? 4.705 10.084 11.830 1.00 94.12 157 ASP A O 1
ATOM 1235 N N . ALA A 1 158 ? 2.706 9.097 11.643 1.00 90.75 158 ALA A N 1
ATOM 1236 C CA . ALA A 1 158 ? 3.133 7.847 12.268 1.00 90.75 158 ALA A CA 1
ATOM 1237 C C . ALA A 1 158 ? 4.245 7.152 11.461 1.00 90.75 158 ALA A C 1
ATOM 1239 O O . ALA A 1 158 ? 5.216 6.666 12.042 1.00 90.75 158 ALA A O 1
ATOM 1240 N N . LEU A 1 159 ? 4.144 7.147 10.126 1.00 93.94 159 LEU A N 1
ATOM 1241 C CA . LEU A 1 159 ? 5.202 6.643 9.246 1.00 93.94 159 LEU A CA 1
ATOM 1242 C C . LEU A 1 159 ? 6.475 7.495 9.331 1.00 93.94 159 LEU A C 1
ATOM 1244 O O . LEU A 1 159 ? 7.568 6.937 9.388 1.00 93.94 159 LEU A O 1
ATOM 1248 N N . VAL A 1 160 ? 6.358 8.825 9.342 1.00 93.88 160 VAL A N 1
ATOM 1249 C CA . VAL A 1 160 ? 7.512 9.730 9.477 1.00 93.88 160 VAL A CA 1
ATOM 1250 C C . VAL A 1 160 ? 8.250 9.440 10.782 1.00 93.88 160 VAL A C 1
ATOM 1252 O O . VAL A 1 160 ? 9.461 9.226 10.763 1.00 93.88 160 VAL A O 1
ATOM 1255 N N . ASN A 1 161 ? 7.517 9.349 11.893 1.00 89.94 161 ASN A N 1
ATOM 1256 C CA . ASN A 1 161 ? 8.084 9.085 13.212 1.00 89.94 161 ASN A CA 1
ATOM 1257 C C . ASN A 1 161 ? 8.762 7.709 13.292 1.00 89.94 161 ASN A C 1
ATOM 1259 O O . ASN A 1 161 ? 9.888 7.615 13.777 1.00 89.94 161 ASN A O 1
ATOM 1263 N N . ASP A 1 162 ? 8.130 6.648 12.778 1.00 88.44 162 ASP A N 1
ATOM 1264 C CA . ASP A 1 162 ? 8.690 5.289 12.843 1.00 88.44 162 ASP A CA 1
ATOM 1265 C C . ASP A 1 162 ? 9.946 5.095 11.970 1.00 88.44 162 ASP A C 1
ATOM 1267 O O . ASP A 1 162 ? 10.812 4.269 12.278 1.00 88.44 162 ASP A O 1
ATOM 1271 N N . PHE A 1 163 ? 10.062 5.853 10.875 1.00 89.81 163 PHE A N 1
ATOM 1272 C CA . PHE A 1 163 ? 11.197 5.786 9.949 1.00 89.81 163 PHE A CA 1
ATOM 1273 C C . PHE A 1 163 ? 12.251 6.877 10.188 1.00 89.81 163 PHE A C 1
ATOM 1275 O O . PHE A 1 163 ? 13.263 6.889 9.487 1.00 89.81 163 PHE A O 1
ATOM 1282 N N . ASN A 1 164 ? 12.072 7.763 11.170 1.00 89.12 164 ASN A N 1
ATOM 1283 C CA . ASN A 1 164 ? 12.949 8.919 11.379 1.00 89.12 164 ASN A CA 1
ATOM 1284 C C . ASN A 1 164 ? 14.422 8.533 11.630 1.00 89.12 164 ASN A C 1
ATOM 1286 O O . ASN A 1 164 ? 15.333 9.173 11.113 1.00 89.12 164 ASN A O 1
ATOM 1290 N N . GLU A 1 165 ? 14.653 7.450 12.379 1.00 82.56 165 GLU A N 1
ATOM 1291 C CA . GLU A 1 165 ? 15.996 6.932 12.698 1.00 82.56 165 GLU A CA 1
ATOM 1292 C C . GLU A 1 165 ? 16.506 5.884 11.692 1.00 82.56 165 GLU A C 1
ATOM 1294 O O . GLU A 1 165 ? 17.579 5.309 11.869 1.00 82.56 165 GLU A O 1
ATOM 1299 N N . SER A 1 166 ? 15.733 5.594 10.644 1.00 83.12 166 SER A N 1
ATOM 1300 C CA . SER A 1 166 ? 16.120 4.628 9.615 1.00 83.12 166 SER A CA 1
ATOM 1301 C C . SER A 1 166 ? 16.841 5.295 8.444 1.00 83.12 166 SER A C 1
ATOM 1303 O O . SER A 1 166 ? 16.614 6.469 8.147 1.00 83.12 166 SER A O 1
ATOM 1305 N N . ASP A 1 167 ? 17.658 4.522 7.723 1.00 81.94 167 ASP A N 1
ATOM 1306 C CA . ASP A 1 167 ? 18.306 4.977 6.483 1.00 81.94 167 ASP A CA 1
ATOM 1307 C C . ASP A 1 167 ? 17.287 5.443 5.423 1.00 81.94 167 ASP A C 1
ATOM 1309 O O . ASP A 1 167 ? 17.618 6.229 4.539 1.00 81.94 167 ASP A O 1
ATOM 1313 N N . ASP A 1 168 ? 16.041 4.966 5.509 1.00 84.25 168 ASP A N 1
ATOM 1314 C CA . ASP A 1 168 ? 14.948 5.222 4.576 1.00 84.25 168 ASP A CA 1
ATOM 1315 C C . ASP A 1 168 ? 13.857 6.158 5.136 1.00 84.25 168 ASP A C 1
ATOM 1317 O O . ASP A 1 168 ? 12.658 5.969 4.887 1.00 84.25 168 ASP A O 1
ATOM 1321 N N . ARG A 1 169 ? 14.272 7.196 5.875 1.00 90.31 169 ARG A N 1
ATOM 1322 C CA . ARG A 1 169 ? 13.381 8.250 6.395 1.00 90.31 169 ARG A CA 1
ATOM 1323 C C . ARG A 1 169 ? 12.515 8.908 5.313 1.00 90.31 169 ARG A C 1
ATOM 1325 O O . ARG A 1 169 ? 12.881 8.983 4.140 1.00 90.31 169 ARG A O 1
ATOM 1332 N N . ILE A 1 170 ? 11.346 9.396 5.720 1.00 91.25 170 ILE A N 1
ATOM 1333 C CA . ILE A 1 170 ? 10.452 10.175 4.857 1.00 91.25 170 ILE A CA 1
ATOM 1334 C C . ILE A 1 170 ? 10.870 11.642 4.947 1.00 91.25 170 ILE A C 1
ATOM 1336 O O . ILE A 1 170 ? 10.588 12.302 5.942 1.00 91.25 170 ILE A O 1
ATOM 1340 N N . ASP A 1 171 ? 11.542 12.130 3.908 1.00 88.88 171 ASP A N 1
ATOM 1341 C CA . ASP A 1 171 ? 12.003 13.516 3.811 1.00 88.88 171 ASP A CA 1
ATOM 1342 C C . ASP A 1 171 ? 11.807 14.054 2.376 1.00 88.88 171 ASP A C 1
ATOM 1344 O O . ASP A 1 171 ? 12.129 13.331 1.423 1.00 88.88 171 ASP A O 1
ATOM 1348 N N . PRO A 1 172 ? 11.243 15.262 2.178 1.00 92.12 172 PRO A N 1
ATOM 1349 C CA . PRO A 1 172 ? 10.597 16.089 3.198 1.00 92.12 172 PRO A CA 1
ATOM 1350 C C . PRO A 1 172 ? 9.306 15.431 3.728 1.00 92.12 172 PRO A C 1
ATOM 1352 O O . PRO A 1 172 ? 8.585 14.800 2.943 1.00 92.12 172 PRO A O 1
ATOM 1355 N N . PRO A 1 173 ? 8.995 15.556 5.032 1.00 92.25 173 PRO A N 1
ATOM 1356 C CA . PRO A 1 173 ? 7.743 15.062 5.591 1.00 92.25 173 PRO A CA 1
ATOM 1357 C C . PRO A 1 173 ? 6.573 16.004 5.275 1.00 92.25 173 PRO A C 1
ATOM 1359 O O . PRO A 1 173 ? 6.759 17.184 4.972 1.00 92.25 173 PRO A O 1
ATOM 1362 N N . GLY A 1 174 ? 5.355 15.485 5.410 1.00 92.31 174 GLY A N 1
ATOM 1363 C CA . GLY A 1 174 ? 4.133 16.281 5.380 1.00 92.31 174 GLY A CA 1
ATOM 1364 C C . GLY A 1 174 ? 3.463 16.400 4.007 1.00 92.31 174 GLY A C 1
ATOM 1365 O O . GLY A 1 174 ? 3.975 15.927 2.978 1.00 92.31 174 GLY A O 1
ATOM 1366 N N . PRO A 1 175 ? 2.255 16.992 3.994 1.00 93.75 175 PRO A N 1
ATOM 1367 C CA . PRO A 1 175 ? 1.468 17.145 2.784 1.00 93.75 175 PRO A CA 1
ATOM 1368 C C . PRO A 1 175 ? 2.134 18.128 1.823 1.00 93.75 175 PRO A C 1
ATOM 1370 O O . PRO A 1 175 ? 2.643 19.168 2.234 1.00 93.75 175 PRO A O 1
ATOM 1373 N N . ARG A 1 176 ? 2.079 17.816 0.527 1.00 90.56 176 ARG A N 1
ATOM 1374 C CA . ARG A 1 176 ? 2.536 18.726 -0.529 1.00 90.56 176 ARG A CA 1
ATOM 1375 C C . ARG A 1 176 ? 1.572 19.896 -0.708 1.00 90.56 176 ARG A C 1
ATOM 1377 O O . ARG A 1 176 ? 1.991 21.022 -0.949 1.00 90.56 176 ARG A O 1
ATOM 1384 N N . ASP A 1 177 ? 0.284 19.589 -0.631 1.00 89.12 177 ASP A N 1
ATOM 1385 C CA . ASP A 1 177 ? -0.822 20.536 -0.698 1.00 89.12 177 ASP A CA 1
ATOM 1386 C C . ASP A 1 177 ? -1.999 19.930 0.091 1.00 89.12 177 ASP A C 1
ATOM 1388 O O . ASP A 1 177 ? -2.383 18.785 -0.187 1.00 89.12 177 ASP A O 1
ATOM 1392 N N . PRO A 1 178 ? -2.585 20.652 1.064 1.00 89.88 178 PRO A N 1
ATOM 1393 C CA . PRO A 1 178 ? -3.770 20.195 1.790 1.00 89.88 178 PRO A CA 1
ATOM 1394 C C . PRO A 1 178 ? -4.925 19.766 0.870 1.00 89.88 178 PRO A C 1
ATOM 1396 O O . PRO A 1 178 ? -5.591 18.767 1.135 1.00 89.88 178 PRO A O 1
ATOM 1399 N N . GLY A 1 179 ? -5.120 20.449 -0.262 1.00 93.38 179 GLY A N 1
ATOM 1400 C CA . GLY A 1 179 ? -6.149 20.117 -1.245 1.00 93.38 179 GLY A CA 1
ATOM 1401 C C . GLY A 1 179 ? -5.944 18.754 -1.912 1.00 93.38 179 GLY A C 1
ATOM 1402 O O . GLY A 1 179 ? -6.918 18.097 -2.284 1.00 93.38 179 GLY A O 1
ATOM 1403 N N . LEU A 1 180 ? -4.698 18.274 -2.022 1.00 92.44 180 LEU A N 1
ATOM 1404 C CA . LEU A 1 180 ? -4.411 16.933 -2.544 1.00 92.44 180 LEU A CA 1
ATOM 1405 C C . LEU A 1 180 ? -4.764 15.840 -1.529 1.00 92.44 180 LEU A C 1
ATOM 1407 O O . LEU A 1 180 ? -5.263 14.786 -1.929 1.00 92.44 180 LEU A O 1
ATOM 1411 N N . VAL A 1 181 ? -4.554 16.096 -0.233 1.00 95.25 181 VAL A N 1
ATOM 1412 C CA . VAL A 1 181 ? -4.977 15.198 0.856 1.00 95.25 181 VAL A CA 1
ATOM 1413 C C . VAL A 1 181 ? -6.502 15.113 0.896 1.00 95.25 181 VAL A C 1
ATOM 1415 O O . VAL A 1 181 ? -7.050 14.010 0.847 1.00 95.25 181 VAL A O 1
ATOM 1418 N N . ALA A 1 182 ? -7.183 16.264 0.879 1.00 94.88 182 ALA A N 1
ATOM 1419 C CA . ALA A 1 182 ? -8.640 16.355 0.811 1.00 94.88 182 ALA A CA 1
ATOM 1420 C C . ALA A 1 182 ? -9.200 15.605 -0.407 1.00 94.88 182 ALA A C 1
ATOM 1422 O O . ALA A 1 182 ? -10.072 14.745 -0.286 1.00 94.88 182 ALA A O 1
ATOM 1423 N N . SER A 1 183 ? -8.632 15.849 -1.592 1.00 94.50 183 SER A N 1
ATOM 1424 C CA . SER A 1 183 ? -9.006 15.152 -2.828 1.00 94.50 183 SER A CA 1
ATOM 1425 C C . SER A 1 183 ? -8.856 13.631 -2.706 1.00 94.50 183 SER A C 1
ATOM 1427 O O . SER A 1 183 ? -9.725 12.874 -3.151 1.00 94.50 183 SER A O 1
ATOM 1429 N N . ALA A 1 184 ? -7.787 13.161 -2.055 1.00 94.81 184 ALA A N 1
ATOM 1430 C CA . ALA A 1 184 ? -7.542 11.736 -1.889 1.00 94.81 184 ALA A CA 1
ATOM 1431 C C . ALA A 1 184 ? -8.607 11.041 -1.027 1.00 94.81 184 ALA A C 1
ATOM 1433 O O . ALA A 1 184 ? -9.089 9.980 -1.437 1.00 94.81 184 ALA A O 1
ATOM 1434 N N . VAL A 1 185 ? -9.007 11.641 0.102 1.00 95.62 185 VAL A N 1
ATOM 1435 C CA . VAL A 1 185 ? -10.023 11.082 1.022 1.00 95.62 185 VAL A CA 1
ATOM 1436 C C . VAL A 1 185 ? -11.466 11.311 0.564 1.00 95.62 185 VAL A C 1
ATOM 1438 O O . VAL A 1 185 ? -12.365 10.548 0.929 1.00 95.62 185 VAL A O 1
ATOM 1441 N N . MET A 1 186 ? -11.702 12.320 -0.277 1.00 95.88 186 MET A N 1
ATOM 1442 C CA . MET A 1 186 ? -13.012 12.572 -0.880 1.00 95.88 186 MET A CA 1
ATOM 1443 C C . MET A 1 186 ? -13.296 11.650 -2.065 1.00 95.88 186 MET A C 1
ATOM 1445 O O . MET A 1 186 ? -14.456 11.342 -2.336 1.00 95.88 186 MET A O 1
ATOM 1449 N N . ARG A 1 187 ? -12.267 11.142 -2.761 1.00 95.81 187 ARG A N 1
ATOM 1450 C CA . ARG A 1 187 ? -12.471 10.263 -3.923 1.00 95.81 187 ARG A CA 1
ATOM 1451 C C . ARG A 1 187 ? -13.339 9.033 -3.602 1.00 95.81 187 ARG A C 1
ATOM 1453 O O . ARG A 1 187 ? -14.313 8.846 -4.328 1.00 95.81 187 ARG A O 1
ATOM 1460 N N . PRO A 1 188 ? -13.106 8.243 -2.534 1.00 95.94 188 PRO A N 1
ATOM 1461 C CA . PRO A 1 188 ? -13.988 7.130 -2.153 1.00 95.94 188 PRO A CA 1
ATOM 1462 C C . PRO A 1 188 ? -15.454 7.523 -1.912 1.00 95.94 188 PRO A C 1
ATOM 1464 O O . PRO A 1 188 ? -16.342 6.686 -2.043 1.00 95.94 188 PRO A O 1
ATOM 1467 N N . GLN A 1 189 ? -15.711 8.792 -1.585 1.00 94.06 189 GLN A N 1
ATOM 1468 C CA . GLN A 1 189 ? -17.036 9.341 -1.282 1.00 94.06 189 GLN A CA 1
ATOM 1469 C C . GLN A 1 189 ? -17.754 9.904 -2.519 1.00 94.06 189 GLN A C 1
ATOM 1471 O O . GLN A 1 189 ? -18.854 10.436 -2.401 1.00 94.06 189 GLN A O 1
ATOM 1476 N N . THR A 1 190 ? -17.156 9.794 -3.711 1.00 94.56 190 THR A N 1
ATOM 1477 C CA . THR A 1 190 ? -17.745 10.315 -4.953 1.00 94.56 190 THR A CA 1
ATOM 1478 C C . THR A 1 190 ? -19.126 9.701 -5.192 1.00 94.56 190 THR A C 1
ATOM 1480 O O . THR A 1 190 ? -19.254 8.478 -5.277 1.00 94.56 190 THR A O 1
ATOM 1483 N N . ALA A 1 191 ? -20.142 10.546 -5.352 1.00 92.44 191 ALA A N 1
ATOM 1484 C CA . ALA A 1 191 ? -21.528 10.147 -5.574 1.00 92.44 191 ALA A CA 1
ATOM 1485 C C . ALA A 1 191 ? -22.250 11.129 -6.509 1.00 92.44 191 ALA A C 1
ATOM 1487 O O . ALA A 1 191 ? -21.860 12.292 -6.622 1.00 92.44 191 ALA A O 1
ATOM 1488 N N . ILE A 1 192 ? -23.305 10.652 -7.169 1.00 90.81 192 ILE A N 1
ATOM 1489 C CA . ILE A 1 192 ? -24.279 11.478 -7.890 1.00 90.81 192 ILE A CA 1
ATOM 1490 C C . ILE A 1 192 ? -25.641 11.217 -7.244 1.00 90.81 192 ILE A C 1
ATOM 1492 O O . ILE A 1 192 ? -26.167 10.108 -7.329 1.00 90.81 192 ILE A O 1
ATOM 1496 N N . GLY A 1 193 ? -26.196 12.232 -6.576 1.00 89.81 193 GLY A N 1
ATOM 1497 C CA . GLY A 1 193 ? -27.354 12.041 -5.699 1.00 89.81 193 GLY A CA 1
ATOM 1498 C C . GLY A 1 193 ? -27.035 11.019 -4.604 1.00 89.81 193 GLY A C 1
ATOM 1499 O O . GLY A 1 193 ? -25.969 11.083 -3.995 1.00 89.81 193 GLY A O 1
ATOM 1500 N N . ASP A 1 194 ? -27.919 10.042 -4.418 1.00 84.69 194 ASP A N 1
ATOM 1501 C CA . ASP A 1 194 ? -27.755 8.975 -3.420 1.00 84.69 194 ASP A CA 1
ATOM 1502 C C . ASP A 1 194 ? -26.937 7.772 -3.929 1.00 84.69 194 ASP A C 1
ATOM 1504 O O . ASP A 1 194 ? -26.731 6.793 -3.208 1.00 84.69 194 ASP A O 1
ATOM 1508 N N . VAL A 1 195 ? -26.456 7.820 -5.177 1.00 86.12 195 VAL A N 1
ATOM 1509 C CA . VAL A 1 195 ? -25.724 6.715 -5.805 1.00 86.12 195 VAL A CA 1
ATOM 1510 C C . VAL A 1 195 ? -24.223 6.974 -5.723 1.00 86.12 195 VAL A C 1
ATOM 1512 O O . VAL A 1 195 ? -23.683 7.863 -6.387 1.00 86.12 195 VAL A O 1
ATOM 1515 N N . ARG A 1 196 ? -23.523 6.174 -4.911 1.00 91.56 196 ARG A N 1
ATOM 1516 C CA . ARG A 1 196 ? -22.056 6.214 -4.803 1.00 91.56 196 ARG A CA 1
ATOM 1517 C C . ARG A 1 196 ? -21.410 5.609 -6.047 1.00 91.56 196 ARG A C 1
ATOM 1519 O O . ARG A 1 196 ? -21.784 4.525 -6.468 1.00 91.56 196 ARG A O 1
ATOM 1526 N N . LYS A 1 197 ? -20.367 6.255 -6.580 1.00 94.12 197 LYS A N 1
ATOM 1527 C CA . LYS A 1 197 ? -19.525 5.692 -7.654 1.00 94.12 197 LYS A CA 1
ATOM 1528 C C . LYS A 1 197 ? -18.813 4.415 -7.186 1.00 94.12 197 LYS A C 1
ATOM 1530 O O . LYS A 1 197 ? -18.644 3.473 -7.959 1.00 94.12 197 LYS A O 1
ATOM 1535 N N . TYR A 1 198 ? -18.383 4.400 -5.925 1.00 95.56 198 TYR A N 1
ATOM 1536 C CA . TYR A 1 198 ? -17.710 3.277 -5.275 1.00 95.56 198 TYR A CA 1
ATOM 1537 C C . TYR A 1 198 ? -18.652 2.671 -4.229 1.00 95.56 198 TYR A C 1
ATOM 1539 O O . TYR A 1 198 ? -18.701 3.107 -3.083 1.00 95.56 198 TYR A O 1
ATOM 1547 N N . GLU A 1 199 ? -19.465 1.704 -4.648 1.00 93.94 199 GLU A N 1
ATOM 1548 C CA . GLU A 1 199 ? -20.580 1.185 -3.838 1.00 93.94 199 GLU A CA 1
ATOM 1549 C C . GLU A 1 199 ? -20.150 0.204 -2.735 1.00 93.94 199 GLU A C 1
ATOM 1551 O O . GLU A 1 199 ? -20.900 -0.032 -1.785 1.00 93.94 199 GLU A O 1
ATOM 1556 N N . SER A 1 200 ? -18.952 -0.370 -2.848 1.00 95.56 200 SER A N 1
ATOM 1557 C CA . SER A 1 200 ? -18.416 -1.375 -1.929 1.00 95.56 200 SER A CA 1
ATOM 1558 C C . SER A 1 200 ? -17.188 -0.885 -1.164 1.00 95.56 200 SER A C 1
ATOM 1560 O O . SER A 1 200 ? -16.482 0.029 -1.601 1.00 95.56 200 SER A O 1
ATOM 1562 N N . VAL A 1 201 ? -16.884 -1.567 -0.054 1.00 96.00 201 VAL A N 1
ATOM 1563 C CA . VAL A 1 201 ? -15.663 -1.335 0.739 1.00 96.00 201 VAL A CA 1
ATOM 1564 C C . VAL A 1 201 ? -14.413 -1.467 -0.136 1.00 96.00 201 VAL A C 1
ATOM 1566 O O . VAL A 1 201 ? -13.510 -0.644 -0.064 1.00 96.00 201 VAL A O 1
ATOM 1569 N N . GLU A 1 202 ? -14.357 -2.481 -0.996 1.00 97.31 202 GLU A N 1
ATOM 1570 C CA . GLU A 1 202 ? -13.197 -2.777 -1.835 1.00 97.31 202 GLU A CA 1
ATOM 1571 C C . GLU A 1 202 ? -12.994 -1.729 -2.928 1.00 97.31 202 GLU A C 1
ATOM 1573 O O . GLU A 1 202 ? -11.858 -1.348 -3.203 1.00 97.31 202 GLU A O 1
ATOM 1578 N N . MET A 1 203 ? -14.078 -1.224 -3.526 1.00 97.62 203 MET A N 1
ATOM 1579 C CA . MET A 1 203 ? -14.003 -0.137 -4.505 1.00 97.62 203 MET A CA 1
ATOM 1580 C C . MET A 1 203 ? -13.581 1.179 -3.851 1.00 97.62 203 MET A C 1
ATOM 1582 O O . MET A 1 203 ? -12.763 1.905 -4.413 1.00 97.62 203 MET A O 1
ATOM 1586 N N . ALA A 1 204 ? -14.100 1.473 -2.658 1.00 97.69 204 ALA A N 1
ATOM 1587 C CA . ALA A 1 204 ? -13.733 2.661 -1.897 1.00 97.69 204 ALA A CA 1
ATOM 1588 C C . ALA A 1 204 ? -12.261 2.611 -1.442 1.00 97.69 204 ALA A C 1
ATOM 1590 O O . ALA A 1 204 ? -11.518 3.573 -1.646 1.00 97.69 204 ALA A O 1
ATOM 1591 N N . ALA A 1 205 ? -11.808 1.461 -0.933 1.00 97.69 205 ALA A N 1
ATOM 1592 C CA . ALA A 1 205 ? -10.413 1.206 -0.578 1.00 97.69 205 ALA A CA 1
ATOM 1593 C C . ALA A 1 205 ? -9.484 1.342 -1.796 1.00 97.69 205 ALA A C 1
ATOM 1595 O O . ALA A 1 205 ? -8.432 1.974 -1.720 1.00 97.69 205 ALA A O 1
ATOM 1596 N N . ALA A 1 206 ? -9.893 0.801 -2.947 1.00 98.06 206 ALA A N 1
ATOM 1597 C CA . ALA A 1 206 ? -9.149 0.912 -4.196 1.00 98.06 206 ALA A CA 1
ATOM 1598 C C . ALA A 1 206 ? -9.018 2.362 -4.682 1.00 98.06 206 ALA A C 1
ATOM 1600 O O . ALA A 1 206 ? -7.940 2.789 -5.107 1.00 98.06 206 ALA A O 1
ATOM 1601 N N . ALA A 1 207 ? -10.109 3.128 -4.599 1.00 97.81 207 ALA A N 1
ATOM 1602 C CA . ALA A 1 207 ? -10.124 4.538 -4.954 1.00 97.81 207 ALA A CA 1
ATOM 1603 C C . ALA A 1 207 ? -9.173 5.358 -4.071 1.00 97.81 207 ALA A C 1
ATOM 1605 O O . ALA A 1 207 ? -8.446 6.193 -4.620 1.00 97.81 207 ALA A O 1
ATOM 1606 N N . LEU A 1 208 ? -9.157 5.082 -2.758 1.00 98.19 208 LEU A N 1
ATOM 1607 C CA . LEU A 1 208 ? -8.259 5.690 -1.770 1.00 98.19 208 LEU A CA 1
ATOM 1608 C C . LEU A 1 208 ? -6.791 5.343 -2.050 1.00 98.19 208 LEU A C 1
ATOM 1610 O O . LEU A 1 208 ? -5.956 6.236 -2.157 1.00 98.19 208 LEU A O 1
ATOM 1614 N N . LEU A 1 209 ? -6.468 4.056 -2.216 1.00 98.12 209 LEU A N 1
ATOM 1615 C CA . LEU A 1 209 ? -5.100 3.606 -2.493 1.00 98.12 209 LEU A CA 1
ATOM 1616 C C . LEU A 1 209 ? -4.534 4.307 -3.728 1.00 98.12 209 LEU A C 1
ATOM 1618 O O . LEU A 1 209 ? -3.443 4.878 -3.706 1.00 98.12 209 LEU A O 1
ATOM 1622 N N . HIS A 1 210 ? -5.309 4.286 -4.812 1.00 97.56 210 HIS A N 1
ATOM 1623 C CA . HIS A 1 210 ? -4.909 4.902 -6.064 1.00 97.56 210 HIS A CA 1
ATOM 1624 C C . HIS A 1 210 ? -4.794 6.425 -5.940 1.00 97.56 210 HIS A C 1
ATOM 1626 O O . HIS A 1 210 ? -3.893 7.002 -6.548 1.00 97.56 210 HIS A O 1
ATOM 1632 N N . SER A 1 211 ? -5.702 7.102 -5.226 1.00 96.00 211 SER A N 1
ATOM 1633 C CA . SER A 1 211 ? -5.645 8.564 -5.100 1.00 96.00 211 SER A CA 1
ATOM 1634 C C . SER A 1 211 ? -4.433 9.007 -4.292 1.00 96.00 211 SER A C 1
ATOM 1636 O O . SER A 1 211 ? -3.718 9.892 -4.742 1.00 96.00 211 SER A O 1
ATOM 1638 N N . VAL A 1 212 ? -4.140 8.360 -3.163 1.00 96.25 212 VAL A N 1
ATOM 1639 C CA . VAL A 1 212 ? -2.976 8.709 -2.335 1.00 96.25 212 VAL A CA 1
ATOM 1640 C C . VAL A 1 212 ? -1.669 8.510 -3.106 1.00 96.25 212 VAL A C 1
ATOM 1642 O O . VAL A 1 212 ? -0.794 9.373 -3.063 1.00 96.25 212 VAL A O 1
ATOM 1645 N N . ILE A 1 213 ? -1.544 7.405 -3.850 1.00 95.44 213 ILE A N 1
ATOM 1646 C CA . ILE A 1 213 ? -0.325 7.103 -4.610 1.00 95.44 213 ILE A CA 1
ATOM 1647 C C . ILE A 1 213 ? -0.129 8.073 -5.783 1.00 95.44 213 ILE A C 1
ATOM 1649 O O . ILE A 1 213 ? 0.973 8.593 -5.946 1.00 95.44 213 ILE A O 1
ATOM 1653 N N . HIS A 1 214 ? -1.170 8.335 -6.581 1.00 92.69 214 HIS A N 1
ATOM 1654 C CA . HIS A 1 214 ? -1.024 9.049 -7.858 1.00 92.69 214 HIS A CA 1
ATOM 1655 C C . HIS A 1 214 ? -1.327 10.546 -7.803 1.00 92.69 214 HIS A C 1
ATOM 1657 O O . HIS A 1 214 ? -0.827 11.291 -8.642 1.00 92.69 214 HIS A O 1
ATOM 1663 N N . ASN A 1 215 ? -2.102 11.020 -6.824 1.00 88.50 215 ASN A N 1
ATOM 1664 C CA . ASN A 1 215 ? -2.276 12.463 -6.631 1.00 88.50 215 ASN A CA 1
ATOM 1665 C C . ASN A 1 215 ? -1.047 13.095 -5.963 1.00 88.50 215 ASN A C 1
ATOM 1667 O O . ASN A 1 215 ? 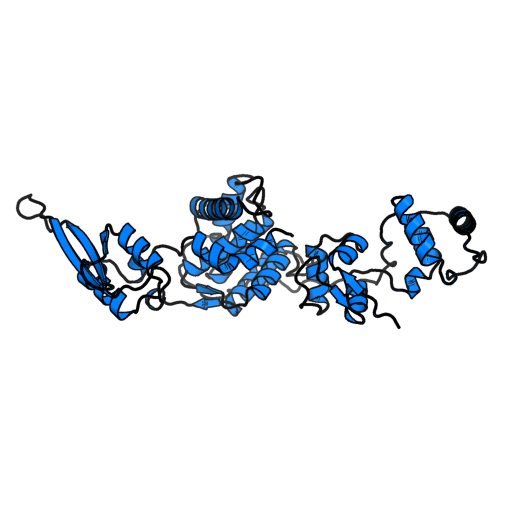-0.974 14.317 -5.890 1.00 88.50 215 ASN A O 1
ATOM 1671 N N . HIS A 1 216 ? -0.095 12.284 -5.477 1.00 86.06 216 HIS A N 1
ATOM 1672 C CA . HIS A 1 216 ? 1.095 12.738 -4.755 1.00 86.06 216 HIS A CA 1
ATOM 1673 C C . HIS A 1 216 ? 0.747 13.716 -3.625 1.00 86.06 216 HIS A C 1
ATOM 1675 O O . HIS A 1 216 ? 1.264 14.834 -3.566 1.00 86.06 216 HIS A O 1
ATOM 1681 N N . ALA A 1 217 ? -0.163 13.292 -2.742 1.00 88.75 217 ALA A N 1
ATOM 1682 C CA . ALA A 1 217 ? -0.676 14.125 -1.656 1.00 88.75 217 ALA A CA 1
ATOM 1683 C C . ALA A 1 217 ? 0.418 14.585 -0.674 1.00 88.75 217 ALA A C 1
ATOM 1685 O O . ALA A 1 217 ? 0.288 15.636 -0.050 1.00 88.75 217 ALA A O 1
ATOM 1686 N N . PHE A 1 218 ? 1.517 13.836 -0.583 1.00 95.75 218 PHE A N 1
ATOM 1687 C CA . PHE A 1 218 ? 2.659 14.107 0.285 1.00 95.75 218 PHE A CA 1
ATOM 1688 C C . PHE A 1 218 ? 3.924 14.395 -0.520 1.00 95.75 218 PHE A C 1
ATOM 1690 O O . PHE A 1 218 ? 4.078 13.918 -1.650 1.00 95.75 218 PHE A O 1
ATOM 1697 N N . HIS A 1 219 ? 4.858 15.132 0.083 1.00 91.31 219 HIS A N 1
ATOM 1698 C CA . HIS A 1 219 ? 6.171 15.384 -0.514 1.00 91.31 219 HIS A CA 1
ATOM 1699 C C . HIS A 1 219 ? 6.948 14.088 -0.767 1.00 91.31 219 HIS A C 1
ATOM 1701 O O . HIS A 1 219 ? 7.496 13.889 -1.851 1.00 91.31 219 HIS A O 1
ATOM 1707 N N . ASN A 1 220 ? 6.941 13.184 0.211 1.00 91.88 220 ASN A N 1
ATOM 1708 C CA . ASN A 1 220 ? 7.532 11.858 0.109 1.00 91.88 220 ASN A CA 1
ATOM 1709 C C . ASN A 1 220 ? 6.640 10.832 0.834 1.00 91.88 220 ASN A C 1
ATOM 1711 O O . ASN A 1 220 ? 5.695 11.183 1.531 1.00 91.88 220 ASN A O 1
ATOM 1715 N N . GLY A 1 221 ? 6.888 9.538 0.646 1.00 93.31 221 GLY A N 1
ATOM 1716 C CA . GLY A 1 221 ? 6.187 8.478 1.372 1.00 93.31 221 GLY A CA 1
ATOM 1717 C C . GLY A 1 221 ? 4.815 8.083 0.813 1.00 93.31 221 GLY A C 1
ATOM 1718 O O . GLY A 1 221 ? 4.202 7.188 1.380 1.00 93.31 221 GLY A O 1
ATOM 1719 N N . ASN A 1 222 ? 4.358 8.639 -0.317 1.00 95.62 222 ASN A N 1
ATOM 1720 C CA . ASN A 1 222 ? 3.028 8.360 -0.899 1.00 95.62 222 ASN A CA 1
ATOM 1721 C C . ASN A 1 222 ? 2.701 6.858 -1.034 1.00 95.62 222 ASN A C 1
ATOM 1723 O O . ASN A 1 222 ? 1.605 6.435 -0.675 1.00 95.62 222 ASN A O 1
ATOM 1727 N N . LYS A 1 223 ? 3.659 6.032 -1.487 1.00 95.38 223 LYS A N 1
ATOM 1728 C CA . LYS A 1 223 ? 3.497 4.566 -1.600 1.00 95.38 223 LYS A CA 1
ATOM 1729 C C . LYS A 1 223 ? 3.241 3.908 -0.237 1.00 95.38 223 LYS A C 1
ATOM 1731 O O . LYS A 1 223 ? 2.340 3.083 -0.102 1.00 95.38 223 LYS A O 1
ATOM 1736 N N . ARG A 1 224 ? 4.015 4.305 0.781 1.00 95.94 224 ARG A N 1
ATOM 1737 C CA . ARG A 1 224 ? 3.902 3.808 2.162 1.00 95.94 224 ARG A CA 1
ATOM 1738 C C . ARG A 1 224 ? 2.600 4.283 2.809 1.00 95.94 224 ARG A C 1
ATOM 1740 O O . ARG A 1 224 ? 1.857 3.455 3.326 1.00 95.94 224 ARG A O 1
ATOM 1747 N N . THR A 1 225 ? 2.288 5.577 2.705 1.00 96.94 225 THR A N 1
ATOM 1748 C CA . THR A 1 225 ? 1.044 6.153 3.233 1.00 96.94 225 THR A CA 1
ATOM 1749 C C . THR A 1 225 ? -0.178 5.522 2.578 1.00 96.94 225 THR A C 1
ATOM 1751 O O . THR A 1 225 ? -1.089 5.113 3.284 1.00 96.94 225 THR A O 1
ATOM 1754 N N . GLY A 1 226 ? -0.194 5.381 1.248 1.00 96.94 226 GLY A N 1
ATOM 1755 C CA . GLY A 1 226 ? -1.313 4.781 0.520 1.00 96.94 226 GLY A CA 1
ATOM 1756 C C . GLY A 1 226 ? -1.577 3.340 0.947 1.00 96.94 226 GLY A C 1
ATOM 1757 O O . GLY A 1 226 ? -2.728 2.975 1.190 1.00 96.94 226 GLY A O 1
ATOM 1758 N N . LEU A 1 227 ? -0.518 2.539 1.115 1.00 97.12 227 LEU A N 1
ATOM 1759 C CA . LEU A 1 227 ? -0.646 1.175 1.619 1.00 97.12 227 LEU A CA 1
ATOM 1760 C C . LEU A 1 227 ? -1.223 1.149 3.043 1.00 97.12 227 LEU A C 1
ATOM 1762 O O . LEU A 1 227 ? -2.243 0.500 3.262 1.00 97.12 227 LEU A O 1
ATOM 1766 N N . VAL A 1 228 ? -0.614 1.863 3.997 1.00 95.81 228 VAL A N 1
ATOM 1767 C CA . VAL A 1 228 ? -1.079 1.850 5.397 1.00 95.81 228 VAL A CA 1
ATOM 1768 C C . VAL A 1 228 ? -2.498 2.409 5.513 1.00 95.81 228 VAL A C 1
ATOM 1770 O O . VAL A 1 228 ? -3.327 1.799 6.179 1.00 95.81 228 VAL A O 1
ATOM 1773 N N . ALA A 1 229 ? -2.822 3.491 4.802 1.00 96.94 229 ALA A N 1
ATOM 1774 C CA . ALA A 1 229 ? -4.172 4.051 4.760 1.00 96.94 229 ALA A CA 1
ATOM 1775 C C . ALA A 1 229 ? -5.207 3.051 4.242 1.00 96.94 229 ALA A C 1
ATOM 1777 O O . ALA A 1 229 ? -6.305 2.969 4.779 1.00 96.94 229 ALA A O 1
ATOM 1778 N N . THR A 1 230 ? -4.850 2.243 3.246 1.00 97.19 230 THR A N 1
ATOM 1779 C CA . THR A 1 230 ? -5.742 1.200 2.725 1.00 97.19 230 THR A CA 1
ATOM 1780 C C . THR A 1 230 ? -5.928 0.063 3.724 1.00 97.19 230 THR A C 1
ATOM 1782 O O . THR A 1 230 ? -7.041 -0.428 3.882 1.00 97.19 230 THR A O 1
ATOM 1785 N N . LEU A 1 231 ? -4.866 -0.346 4.426 1.00 93.19 231 LEU A N 1
ATOM 1786 C CA . LEU A 1 231 ? -4.948 -1.374 5.468 1.00 93.19 231 LEU A CA 1
ATOM 1787 C C . LEU A 1 231 ? -5.820 -0.914 6.643 1.00 93.19 231 LEU A C 1
ATOM 1789 O O . LEU A 1 231 ? -6.700 -1.661 7.059 1.00 93.19 231 LEU A O 1
ATOM 1793 N N . VAL A 1 232 ? -5.628 0.325 7.108 1.00 91.25 232 VAL A N 1
ATOM 1794 C CA . VAL A 1 232 ? -6.468 0.948 8.143 1.00 91.25 232 VAL A CA 1
ATOM 1795 C C . VAL A 1 232 ? -7.913 1.066 7.658 1.00 91.25 232 VAL A C 1
ATOM 1797 O O . VAL A 1 232 ? -8.823 0.666 8.369 1.00 91.25 232 VAL A O 1
ATOM 1800 N N . PHE A 1 233 ? -8.146 1.541 6.429 1.00 94.81 233 PHE A N 1
ATOM 1801 C CA . PHE A 1 233 ? -9.493 1.641 5.859 1.00 94.81 233 PHE A CA 1
ATOM 1802 C C . PHE A 1 233 ? -10.202 0.282 5.817 1.00 94.81 233 PHE A C 1
ATOM 1804 O O . PHE A 1 233 ? -11.386 0.195 6.134 1.00 94.81 233 PHE A O 1
ATOM 1811 N N . LEU A 1 234 ? -9.509 -0.782 5.403 1.00 92.44 234 LEU A N 1
ATOM 1812 C CA . LEU A 1 234 ? -10.094 -2.121 5.381 1.00 92.44 234 LEU A CA 1
ATOM 1813 C C . LEU A 1 234 ? -10.422 -2.599 6.797 1.00 92.44 234 LEU A C 1
ATOM 1815 O O . LEU A 1 234 ? -11.520 -3.104 7.004 1.00 92.44 234 LEU A O 1
ATOM 1819 N N . ASP A 1 235 ? -9.526 -2.386 7.759 1.00 87.19 235 ASP A N 1
ATOM 1820 C CA . ASP A 1 235 ? -9.715 -2.791 9.157 1.00 87.19 235 ASP A CA 1
ATOM 1821 C C . ASP A 1 235 ? -10.887 -2.065 9.830 1.00 87.19 235 ASP A C 1
ATOM 1823 O O . ASP A 1 235 ? -11.729 -2.686 10.483 1.00 87.19 235 ASP A O 1
ATOM 1827 N N . GLU A 1 236 ? -11.003 -0.760 9.580 1.00 86.31 236 GLU A N 1
ATOM 1828 C CA . GLU A 1 236 ? -12.138 0.064 9.999 1.00 86.31 236 GLU A CA 1
ATOM 1829 C C . GLU A 1 236 ? -13.462 -0.471 9.467 1.00 86.31 236 GLU A C 1
ATOM 1831 O O . GLU A 1 236 ? -14.486 -0.374 10.135 1.00 86.31 236 GLU A O 1
ATOM 1836 N N . ASN A 1 237 ? -13.415 -1.110 8.302 1.00 89.38 237 ASN A N 1
ATOM 1837 C CA . ASN A 1 237 ? -14.548 -1.717 7.632 1.00 89.38 237 ASN A CA 1
ATOM 1838 C C . ASN A 1 237 ? -14.475 -3.247 7.671 1.00 89.38 237 ASN A C 1
ATOM 1840 O O . ASN A 1 237 ? -14.787 -3.892 6.669 1.00 89.38 237 ASN A O 1
ATOM 1844 N N . ASP A 1 238 ? -14.051 -3.822 8.800 1.00 85.62 238 ASP A N 1
ATOM 1845 C CA . ASP A 1 238 ? -14.092 -5.253 9.141 1.00 85.62 238 ASP A CA 1
ATOM 1846 C C . ASP A 1 238 ? -13.495 -6.186 8.082 1.00 85.62 238 ASP A C 1
ATOM 1848 O O . ASP A 1 238 ? -13.982 -7.294 7.843 1.00 85.62 238 ASP A O 1
ATOM 1852 N N . ALA A 1 239 ? -12.458 -5.730 7.392 1.00 87.50 239 ALA A N 1
ATOM 1853 C CA . ALA A 1 239 ? -11.763 -6.483 6.370 1.00 87.50 239 ALA A CA 1
ATOM 1854 C C . ALA A 1 239 ? -10.256 -6.461 6.627 1.00 87.50 239 ALA A C 1
ATOM 1856 O O . ALA A 1 239 ? -9.686 -5.485 7.096 1.00 87.50 239 ALA A O 1
ATOM 1857 N N . THR A 1 240 ? -9.574 -7.542 6.269 1.00 86.38 240 THR A N 1
ATOM 1858 C CA . THR A 1 240 ? -8.109 -7.575 6.272 1.00 86.38 240 THR A CA 1
ATOM 1859 C C . THR A 1 240 ? -7.589 -8.264 5.039 1.00 86.38 240 THR A C 1
ATOM 1861 O O . THR A 1 240 ? -8.249 -9.150 4.489 1.00 86.38 240 THR A O 1
ATOM 1864 N N . VAL A 1 241 ? -6.391 -7.873 4.624 1.00 86.50 241 VAL A N 1
ATOM 1865 C CA . VAL A 1 241 ? -5.677 -8.551 3.551 1.00 86.50 241 VAL A CA 1
ATOM 1866 C C . VAL A 1 241 ? -5.137 -9.898 4.032 1.00 86.50 241 VAL A C 1
ATOM 1868 O O . VAL A 1 241 ? -4.717 -10.053 5.176 1.00 86.50 241 VAL A O 1
ATOM 1871 N N . THR A 1 242 ? -5.162 -10.891 3.152 1.00 83.88 242 THR A N 1
ATOM 1872 C CA . THR A 1 242 ? -4.713 -12.266 3.429 1.00 83.88 242 THR A CA 1
ATOM 1873 C C . THR A 1 242 ? -3.518 -12.684 2.579 1.00 83.88 242 THR A C 1
ATOM 1875 O O . THR A 1 242 ? -3.038 -13.807 2.712 1.00 83.88 242 THR A O 1
ATOM 1878 N N . CYS A 1 243 ? -3.059 -11.817 1.677 1.00 81.62 243 CYS A N 1
ATOM 1879 C CA . CYS A 1 243 ? -1.930 -12.098 0.800 1.00 81.62 243 CYS A CA 1
ATOM 1880 C C . CYS A 1 243 ? -0.591 -12.027 1.544 1.00 81.62 243 CYS A C 1
ATOM 1882 O O . CYS A 1 243 ? -0.446 -11.341 2.557 1.00 81.62 243 CYS A O 1
ATOM 1884 N N . HIS A 1 244 ? 0.420 -12.686 0.984 1.00 82.44 244 HIS A N 1
ATOM 1885 C CA . HIS A 1 244 ? 1.784 -12.596 1.491 1.00 82.44 244 HIS A CA 1
ATOM 1886 C C . HIS A 1 244 ? 2.366 -11.186 1.279 1.00 82.44 244 HIS A C 1
ATOM 1888 O O . HIS A 1 244 ? 2.066 -10.523 0.285 1.00 82.44 244 HIS A O 1
ATOM 1894 N N . GLU A 1 245 ? 3.261 -10.749 2.169 1.00 79.31 245 GLU A N 1
ATOM 1895 C CA . GLU A 1 245 ? 3.924 -9.435 2.097 1.00 79.31 245 GLU A CA 1
ATOM 1896 C C . GLU A 1 245 ? 4.608 -9.167 0.744 1.00 79.31 245 GLU A C 1
ATOM 1898 O O . GLU A 1 245 ? 4.573 -8.050 0.230 1.00 79.31 245 GLU A O 1
ATOM 1903 N N . ASP A 1 246 ? 5.199 -10.195 0.127 1.00 80.50 246 ASP A N 1
ATOM 1904 C CA . ASP A 1 246 ? 5.822 -10.063 -1.196 1.00 80.50 246 ASP A CA 1
ATOM 1905 C C . ASP A 1 246 ? 4.802 -9.774 -2.303 1.00 80.50 246 ASP A C 1
ATOM 1907 O O . ASP A 1 246 ? 5.085 -8.984 -3.202 1.00 80.50 246 ASP A O 1
ATOM 1911 N N . GLU A 1 247 ? 3.618 -10.384 -2.242 1.00 86.25 247 GLU A N 1
ATOM 1912 C CA . GLU A 1 247 ? 2.549 -10.118 -3.206 1.00 86.25 247 GLU A CA 1
ATOM 1913 C C . GLU A 1 247 ? 2.012 -8.697 -3.028 1.00 86.25 247 GLU A C 1
ATOM 1915 O O . GLU A 1 247 ? 1.891 -7.960 -4.007 1.00 86.25 247 GLU A O 1
ATOM 1920 N N . LEU A 1 248 ? 1.779 -8.288 -1.776 1.00 90.12 248 LEU A N 1
ATOM 1921 C CA . LEU A 1 248 ? 1.331 -6.942 -1.429 1.00 90.12 248 LEU A CA 1
ATOM 1922 C C . LEU A 1 248 ? 2.318 -5.876 -1.921 1.00 90.12 248 LEU A C 1
ATOM 1924 O O . LEU A 1 248 ? 1.918 -4.908 -2.567 1.00 90.12 248 LEU A O 1
ATOM 1928 N N . PHE A 1 249 ? 3.617 -6.083 -1.683 1.00 90.00 249 PHE A N 1
ATOM 1929 C CA . PHE A 1 249 ? 4.679 -5.215 -2.187 1.00 90.00 249 PHE A CA 1
ATOM 1930 C C . PHE A 1 249 ? 4.631 -5.077 -3.713 1.00 90.00 249 PHE A C 1
ATOM 1932 O O . PHE A 1 249 ? 4.587 -3.959 -4.231 1.00 90.00 249 PHE A O 1
ATOM 1939 N N . ARG A 1 250 ? 4.621 -6.207 -4.439 1.00 89.62 250 ARG A N 1
ATOM 1940 C CA . ARG A 1 250 ? 4.593 -6.212 -5.911 1.00 89.62 250 ARG A CA 1
ATOM 1941 C C . ARG A 1 250 ? 3.364 -5.487 -6.437 1.00 89.62 250 ARG A C 1
ATOM 1943 O O . ARG A 1 250 ? 3.455 -4.745 -7.412 1.00 89.62 250 ARG A O 1
ATOM 1950 N N . PHE A 1 251 ? 2.226 -5.700 -5.787 1.00 93.81 251 PHE A N 1
ATOM 1951 C CA . PHE A 1 251 ? 0.966 -5.103 -6.178 1.00 93.81 251 PHE A CA 1
ATOM 1952 C C . PHE A 1 251 ? 0.984 -3.575 -6.031 1.00 93.81 251 PHE A C 1
ATOM 1954 O O . PHE A 1 251 ? 0.721 -2.867 -7.003 1.00 93.81 251 PHE A O 1
ATOM 1961 N N . VAL A 1 252 ? 1.397 -3.056 -4.869 1.00 94.94 252 VAL A N 1
ATOM 1962 C CA . VAL A 1 252 ? 1.531 -1.605 -4.635 1.00 94.94 252 VAL A CA 1
ATOM 1963 C C . VAL A 1 252 ? 2.549 -0.972 -5.583 1.00 94.94 252 VAL A C 1
ATOM 1965 O O . VAL A 1 252 ? 2.312 0.119 -6.103 1.00 94.94 252 VAL A O 1
ATOM 1968 N N . LEU A 1 253 ? 3.654 -1.664 -5.872 1.00 92.12 253 LEU A N 1
ATOM 1969 C CA . LEU A 1 253 ? 4.652 -1.174 -6.819 1.00 92.12 253 LEU A CA 1
ATOM 1970 C C . LEU A 1 253 ? 4.086 -1.062 -8.245 1.00 92.12 253 LEU A C 1
ATOM 1972 O O . LEU A 1 253 ? 4.308 -0.061 -8.924 1.00 92.12 253 LEU A O 1
ATOM 1976 N N . ARG A 1 254 ? 3.306 -2.056 -8.691 1.00 92.12 254 ARG A N 1
ATOM 1977 C CA . ARG A 1 254 ? 2.630 -2.019 -9.999 1.00 92.12 254 ARG A CA 1
ATOM 1978 C C . ARG A 1 254 ? 1.586 -0.913 -10.092 1.00 92.12 254 ARG A C 1
ATOM 1980 O O . ARG A 1 254 ? 1.446 -0.336 -11.170 1.00 92.12 254 ARG A O 1
ATOM 1987 N N . ILE A 1 255 ? 0.883 -0.620 -8.994 1.00 94.56 255 ILE A N 1
ATOM 1988 C CA . ILE A 1 255 ? -0.024 0.531 -8.913 1.00 94.56 255 ILE A CA 1
ATOM 1989 C C . ILE A 1 255 ? 0.774 1.801 -9.188 1.00 94.56 255 ILE A C 1
ATOM 1991 O O . ILE A 1 255 ? 0.490 2.464 -10.173 1.00 94.56 255 ILE A O 1
ATOM 1995 N N . ALA A 1 256 ? 1.820 2.072 -8.399 1.00 91.75 256 ALA A N 1
ATOM 1996 C CA . ALA A 1 256 ? 2.599 3.311 -8.477 1.00 91.75 256 ALA A CA 1
ATOM 1997 C C . ALA A 1 256 ? 3.257 3.584 -9.842 1.00 91.75 256 ALA A C 1
ATOM 1999 O O . ALA A 1 256 ? 3.595 4.723 -10.148 1.00 91.75 256 ALA A O 1
ATOM 2000 N N . GLN A 1 257 ? 3.447 2.552 -10.665 1.00 88.31 257 GLN A N 1
ATOM 2001 C CA . GLN A 1 257 ? 4.036 2.671 -12.001 1.00 88.31 257 GLN A CA 1
ATOM 2002 C C . GLN A 1 257 ? 3.016 2.729 -13.143 1.00 88.31 257 GLN A C 1
ATOM 2004 O O . GLN A 1 257 ? 3.413 2.690 -14.313 1.00 88.31 257 GLN A O 1
ATOM 2009 N N . HIS A 1 258 ? 1.717 2.749 -12.842 1.00 89.00 258 HIS A N 1
ATOM 2010 C CA . HIS A 1 258 ? 0.653 2.585 -13.834 1.00 89.00 258 HIS A CA 1
ATOM 2011 C C . HIS A 1 258 ? 0.821 1.316 -14.696 1.00 89.00 258 HIS A C 1
ATOM 2013 O O . HIS A 1 258 ? 0.780 1.353 -15.932 1.00 89.00 258 HIS A O 1
ATOM 2019 N N . ARG A 1 259 ? 1.110 0.182 -14.040 1.00 87.81 259 ARG A N 1
ATOM 2020 C CA . ARG A 1 259 ? 1.394 -1.129 -14.665 1.00 87.81 259 ARG A CA 1
ATOM 2021 C C . ARG A 1 259 ? 0.308 -2.172 -14.381 1.00 87.81 259 ARG A C 1
ATOM 2023 O O . ARG A 1 259 ? 0.537 -3.380 -14.526 1.00 87.81 259 ARG A O 1
ATOM 2030 N N . LEU A 1 260 ? -0.874 -1.737 -13.948 1.00 89.50 260 LEU A N 1
ATOM 2031 C CA . LEU A 1 260 ? -2.031 -2.627 -13.821 1.00 89.50 260 LEU A CA 1
ATOM 2032 C C . LEU A 1 260 ? -2.754 -2.802 -15.156 1.00 89.50 260 LEU A C 1
ATOM 2034 O O . LEU A 1 260 ? -3.219 -3.899 -15.455 1.00 89.50 260 LEU A O 1
ATOM 2038 N N . VAL A 1 261 ? -2.777 -1.756 -15.984 1.00 88.88 261 VAL A N 1
ATOM 2039 C CA . VAL A 1 261 ? -3.409 -1.768 -17.309 1.00 88.88 261 VAL A CA 1
ATOM 2040 C C . VAL A 1 261 ? -2.459 -1.222 -18.383 1.00 88.88 261 VAL A C 1
ATOM 2042 O O . VAL A 1 261 ? -1.553 -0.446 -18.071 1.00 88.88 261 VAL A O 1
ATOM 2045 N N . PRO A 1 262 ? -2.623 -1.598 -19.665 1.00 84.56 262 PRO A N 1
ATOM 2046 C CA . PRO A 1 262 ? -1.805 -1.057 -20.747 1.00 84.56 262 PRO A CA 1
ATOM 2047 C C . PRO A 1 262 ? -1.867 0.475 -20.852 1.00 84.56 262 PRO A C 1
ATOM 2049 O O . PRO A 1 262 ? -2.939 1.077 -20.812 1.00 84.56 262 PRO A O 1
ATOM 2052 N N . LYS A 1 263 ? -0.710 1.114 -21.090 1.00 81.31 263 LYS A N 1
ATOM 2053 C CA . LYS A 1 263 ? -0.594 2.581 -21.249 1.00 81.31 263 LYS A CA 1
ATOM 2054 C C . LYS A 1 263 ? -1.439 3.148 -22.399 1.00 81.31 263 LYS A C 1
ATOM 2056 O O . LYS A 1 263 ? -1.762 4.329 -22.378 1.00 81.31 263 LYS A O 1
ATOM 2061 N N . SER A 1 264 ? -1.765 2.323 -23.391 1.00 81.19 264 SER A N 1
ATOM 2062 C CA . SER A 1 264 ? -2.570 2.684 -24.562 1.00 81.19 264 SER A CA 1
ATOM 2063 C C . SER A 1 264 ? -4.070 2.763 -24.284 1.00 81.19 264 SER A C 1
ATOM 2065 O O . SER A 1 264 ? -4.812 3.232 -25.143 1.00 81.19 264 SER A O 1
ATOM 2067 N N . TRP A 1 265 ? -4.533 2.271 -23.134 1.00 85.12 265 TRP A N 1
ATOM 2068 C CA . TRP A 1 265 ? -5.954 2.259 -22.810 1.00 85.12 265 TRP A CA 1
ATOM 2069 C C . TRP A 1 265 ? -6.438 3.644 -22.372 1.00 85.12 265 TRP A C 1
ATOM 2071 O O . TRP A 1 265 ? -5.698 4.413 -21.761 1.00 85.12 265 TRP A O 1
ATOM 2081 N N . ASP A 1 266 ? -7.689 3.963 -22.691 1.00 85.69 266 ASP A N 1
ATOM 2082 C CA . ASP A 1 266 ? -8.381 5.160 -22.219 1.00 85.69 266 ASP A CA 1
ATOM 2083 C C . ASP A 1 266 ? -8.858 4.982 -20.767 1.00 85.69 266 ASP A C 1
ATOM 2085 O O . ASP A 1 266 ? -8.878 3.868 -20.240 1.00 85.69 266 ASP A O 1
ATOM 2089 N N . GLN A 1 267 ? -9.242 6.081 -20.104 1.00 86.81 267 GLN A N 1
ATOM 2090 C CA . GLN A 1 267 ? -9.833 6.056 -18.752 1.00 86.81 267 GLN A CA 1
ATOM 2091 C C . GLN A 1 267 ? -9.012 5.236 -17.735 1.00 86.81 267 GLN A C 1
ATOM 2093 O O . GLN A 1 267 ? -9.554 4.547 -16.870 1.00 86.81 267 GLN A O 1
ATOM 2098 N N . ARG A 1 268 ? -7.676 5.303 -17.847 1.00 90.31 268 ARG A N 1
ATOM 2099 C CA . ARG A 1 268 ? -6.752 4.428 -17.103 1.00 90.31 268 ARG A CA 1
ATOM 2100 C C . ARG A 1 268 ? -6.989 4.458 -15.602 1.00 90.31 268 ARG A C 1
ATOM 2102 O O . ARG A 1 268 ? -7.087 3.397 -15.011 1.00 90.31 268 ARG A O 1
ATOM 2109 N N . ALA A 1 269 ? -7.170 5.639 -15.015 1.00 91.31 269 ALA A N 1
ATOM 2110 C CA . ALA A 1 269 ? -7.379 5.771 -13.575 1.00 91.31 269 ALA A CA 1
ATOM 2111 C C . ALA A 1 269 ? -8.593 4.969 -13.071 1.00 91.31 269 ALA A C 1
ATOM 2113 O O . ALA A 1 269 ? -8.540 4.375 -11.998 1.00 91.31 269 ALA A O 1
ATOM 2114 N N . ASP A 1 270 ? -9.679 4.932 -13.842 1.00 93.75 270 ASP A N 1
ATOM 2115 C CA . ASP A 1 270 ? -10.893 4.197 -13.487 1.00 93.75 270 ASP A CA 1
ATOM 2116 C C . ASP A 1 270 ? -10.705 2.685 -13.692 1.00 93.75 270 ASP A C 1
ATOM 2118 O O . ASP A 1 270 ? -11.093 1.891 -12.834 1.00 93.75 270 ASP A O 1
ATOM 2122 N N . ARG A 1 271 ? -10.010 2.279 -14.762 1.00 94.31 271 ARG A N 1
ATOM 2123 C CA . ARG A 1 271 ? -9.643 0.873 -15.003 1.00 94.31 271 ARG A CA 1
ATOM 2124 C C . ARG A 1 271 ? -8.694 0.325 -13.937 1.00 94.31 271 ARG A C 1
ATOM 2126 O O . ARG A 1 271 ? -8.892 -0.783 -13.452 1.00 94.31 271 ARG A O 1
ATOM 2133 N N . GLU A 1 272 ? -7.688 1.098 -13.541 1.00 95.00 272 GLU A N 1
ATOM 2134 C CA . GLU A 1 272 ? -6.749 0.712 -12.488 1.00 95.00 272 GLU A CA 1
ATOM 2135 C C . GLU A 1 272 ? -7.454 0.587 -11.143 1.00 95.00 272 GLU A C 1
ATOM 2137 O O . GLU A 1 272 ? -7.232 -0.391 -10.438 1.00 95.00 272 GLU A O 1
ATOM 2142 N N . VAL A 1 273 ? -8.364 1.507 -10.805 1.00 96.56 273 VAL A N 1
ATOM 2143 C CA . VAL A 1 273 ? -9.179 1.372 -9.589 1.00 96.56 273 VAL A CA 1
ATOM 2144 C C . VAL A 1 273 ? -10.020 0.098 -9.611 1.00 96.56 273 VAL A C 1
ATOM 2146 O O . VAL A 1 273 ? -10.102 -0.584 -8.591 1.00 96.56 273 VAL A O 1
ATOM 2149 N N . MET A 1 274 ? -10.598 -0.275 -10.753 1.00 96.00 274 MET A N 1
ATOM 2150 C CA . MET A 1 274 ? -11.324 -1.541 -10.869 1.00 96.00 274 MET A CA 1
ATOM 2151 C C . MET A 1 274 ? -10.425 -2.767 -10.657 1.00 96.00 274 MET A C 1
ATOM 2153 O O . MET A 1 274 ? -10.812 -3.683 -9.929 1.00 96.00 274 MET A O 1
ATOM 2157 N N . GLU A 1 275 ? -9.227 -2.786 -11.244 1.00 95.94 275 GLU A N 1
ATOM 2158 C CA . GLU A 1 275 ? -8.253 -3.865 -11.026 1.00 95.94 275 GLU A CA 1
ATOM 2159 C C . GLU A 1 275 ? -7.825 -3.948 -9.555 1.00 95.94 275 GLU A C 1
ATOM 2161 O O . GLU A 1 275 ? -7.736 -5.040 -8.988 1.00 95.94 275 GLU A O 1
ATOM 2166 N N . ILE A 1 276 ? -7.649 -2.798 -8.896 1.00 97.75 276 ILE A N 1
ATOM 2167 C CA . ILE A 1 276 ? -7.356 -2.738 -7.463 1.00 97.75 276 ILE A CA 1
ATOM 2168 C C . ILE A 1 276 ? -8.516 -3.279 -6.633 1.00 97.75 276 ILE A C 1
ATOM 2170 O O . ILE A 1 276 ? -8.287 -4.098 -5.745 1.00 97.75 276 ILE A O 1
ATOM 2174 N N . ALA A 1 277 ? -9.756 -2.906 -6.942 1.00 97.44 277 ALA A N 1
ATOM 2175 C CA . ALA A 1 277 ? -10.927 -3.408 -6.229 1.00 97.44 277 ALA A CA 1
ATOM 2176 C C . ALA A 1 277 ? -11.055 -4.935 -6.358 1.00 97.44 277 ALA A C 1
ATOM 2178 O O . ALA A 1 277 ? -11.322 -5.630 -5.375 1.00 97.44 277 ALA A O 1
ATOM 2179 N N . TRP A 1 278 ? -10.811 -5.481 -7.554 1.00 96.75 278 TRP A N 1
ATOM 2180 C CA . TRP A 1 278 ? -10.804 -6.928 -7.778 1.00 96.75 278 TRP A CA 1
ATOM 2181 C C . TRP A 1 278 ? -9.694 -7.634 -7.016 1.00 96.75 278 TRP A C 1
ATOM 2183 O O . TRP A 1 278 ? -9.937 -8.700 -6.442 1.00 96.75 278 TRP A O 1
ATOM 2193 N N . TRP A 1 279 ? -8.497 -7.054 -6.999 1.00 96.75 279 TRP A N 1
ATOM 2194 C CA . TRP A 1 279 ? -7.383 -7.603 -6.244 1.00 96.75 279 TRP A CA 1
ATOM 2195 C C . TRP A 1 279 ? -7.690 -7.609 -4.742 1.00 96.75 279 TRP A C 1
ATOM 2197 O O . TRP A 1 279 ? -7.577 -8.662 -4.118 1.00 96.75 279 TRP A O 1
ATOM 2207 N N . ILE A 1 280 ? -8.186 -6.498 -4.181 1.00 96.75 280 ILE A N 1
ATOM 2208 C CA . ILE A 1 280 ? -8.584 -6.410 -2.766 1.00 96.75 280 ILE A CA 1
ATOM 2209 C C . ILE A 1 280 ? -9.668 -7.442 -2.454 1.00 96.75 280 ILE A C 1
ATOM 2211 O O . ILE A 1 280 ? -9.563 -8.158 -1.464 1.00 96.75 280 ILE A O 1
ATOM 2215 N N . LYS A 1 281 ? -10.690 -7.585 -3.305 1.00 95.50 281 LYS A N 1
ATOM 2216 C CA . LYS A 1 281 ? -11.756 -8.579 -3.109 1.00 95.50 281 LYS A CA 1
ATOM 2217 C C . LYS A 1 281 ? -11.220 -10.014 -3.038 1.00 95.50 281 LYS A C 1
ATOM 2219 O O . LYS A 1 281 ? -11.723 -10.806 -2.249 1.00 95.50 281 LYS A O 1
ATOM 2224 N N . ARG A 1 282 ? -10.236 -10.365 -3.874 1.00 95.12 282 ARG A N 1
ATOM 2225 C CA . ARG A 1 282 ? -9.634 -11.713 -3.914 1.00 95.12 282 ARG A CA 1
ATOM 2226 C C . ARG A 1 282 ? -8.666 -11.960 -2.760 1.00 95.12 282 ARG A C 1
ATOM 2228 O O . ARG A 1 282 ? -8.567 -13.087 -2.294 1.00 95.12 282 ARG A O 1
ATOM 2235 N N . ASN A 1 283 ? -7.977 -10.911 -2.321 1.00 93.69 283 ASN A N 1
ATOM 2236 C CA . ASN A 1 283 ? -6.907 -10.969 -1.331 1.00 93.69 283 ASN A CA 1
ATOM 2237 C C . ASN A 1 283 ? -7.310 -10.388 0.024 1.00 93.69 283 ASN A C 1
ATOM 2239 O O . ASN A 1 283 ? -6.439 -9.996 0.797 1.00 93.69 283 ASN A O 1
ATOM 2243 N N . SER A 1 284 ? -8.609 -10.318 0.321 1.00 91.38 284 SER A N 1
ATOM 2244 C CA . SER A 1 284 ? -9.107 -9.913 1.632 1.00 91.38 284 SER A CA 1
ATOM 2245 C C . SER A 1 284 ? -10.214 -10.828 2.131 1.00 91.38 284 SER A C 1
ATOM 2247 O O . SER A 1 284 ? -10.971 -11.417 1.358 1.00 91.38 284 SER A O 1
ATOM 2249 N N . ARG A 1 285 ? -10.342 -10.904 3.454 1.00 85.50 285 ARG A N 1
ATOM 2250 C CA . ARG A 1 285 ? -11.444 -11.587 4.135 1.00 85.50 285 ARG A CA 1
ATOM 2251 C C . ARG A 1 285 ? -12.108 -10.658 5.137 1.00 85.50 285 ARG A C 1
ATOM 2253 O O . ARG A 1 285 ? -11.472 -9.731 5.633 1.00 85.50 285 ARG A O 1
ATOM 2260 N N . VAL A 1 286 ? -13.368 -10.948 5.446 1.00 83.31 286 VAL A N 1
ATOM 2261 C CA . VAL A 1 286 ? -14.073 -10.297 6.553 1.00 83.31 286 VAL A CA 1
ATOM 2262 C C . VAL A 1 286 ? -13.490 -10.805 7.870 1.00 83.31 286 VAL A C 1
ATOM 2264 O O . VAL A 1 286 ? -13.135 -11.985 7.989 1.00 83.31 286 VAL A O 1
ATOM 2267 N N . ILE A 1 287 ? -13.364 -9.911 8.840 1.00 75.44 287 ILE A N 1
ATOM 2268 C CA . ILE A 1 287 ? -13.046 -10.251 10.220 1.00 75.44 287 ILE A CA 1
ATOM 2269 C C . ILE A 1 287 ? -14.241 -9.863 11.076 1.00 75.44 287 ILE A C 1
ATOM 2271 O O . ILE A 1 287 ? -14.714 -8.739 10.983 1.00 75.44 287 ILE A O 1
ATOM 2275 N N . ASP A 1 288 ? -14.687 -10.758 11.948 1.00 66.94 288 ASP A N 1
ATOM 2276 C CA . ASP A 1 288 ? -15.493 -10.344 13.088 1.00 66.94 288 ASP A CA 1
ATOM 2277 C C . ASP A 1 288 ? -14.547 -9.750 14.146 1.00 66.94 288 ASP A C 1
ATOM 2279 O O . ASP A 1 288 ? -13.691 -10.453 14.695 1.00 66.94 288 ASP A O 1
ATOM 2283 N N . LYS A 1 289 ? -14.645 -8.441 14.417 1.00 59.25 289 LYS A N 1
ATOM 2284 C CA . LYS A 1 289 ? -13.807 -7.772 15.428 1.00 59.25 289 LYS A CA 1
ATOM 2285 C C . LYS A 1 289 ? -13.960 -8.420 16.814 1.00 59.25 289 LYS A C 1
ATOM 2287 O O . LYS A 1 289 ? -12.987 -8.444 17.566 1.00 59.25 289 LYS A O 1
ATOM 2292 N N . ALA A 1 290 ? -15.105 -9.044 17.116 1.00 53.66 290 ALA A N 1
ATOM 2293 C CA . ALA A 1 290 ? -15.338 -9.805 18.348 1.00 53.66 290 ALA A CA 1
ATOM 2294 C C . ALA A 1 290 ? -14.641 -11.184 18.387 1.00 53.66 290 ALA A C 1
ATOM 2296 O O . ALA A 1 290 ? -14.573 -11.839 19.437 1.00 53.66 290 ALA A O 1
ATOM 2297 N N . GLU A 1 291 ? -14.108 -11.649 17.256 1.00 51.97 291 GLU A N 1
ATOM 2298 C CA . GLU A 1 291 ? -13.273 -12.851 17.134 1.00 51.97 291 GLU A CA 1
ATOM 2299 C C . GLU A 1 291 ? -11.771 -12.550 17.153 1.00 51.97 291 GLU A C 1
ATOM 2301 O O . GLU A 1 291 ? -10.962 -13.477 17.238 1.00 51.97 291 GLU A O 1
ATOM 2306 N N . ARG A 1 292 ? -11.371 -11.273 17.112 1.00 60.41 292 ARG A N 1
ATOM 2307 C CA . ARG A 1 292 ? -9.959 -10.886 17.093 1.00 60.41 292 ARG A CA 1
ATOM 2308 C C . ARG A 1 292 ? -9.312 -11.169 18.451 1.00 60.41 292 ARG A C 1
ATOM 2310 O O . ARG A 1 292 ? -9.632 -10.543 19.460 1.00 60.41 292 ARG A O 1
ATOM 2317 N N . LEU A 1 293 ? -8.363 -12.104 18.467 1.00 63.38 293 LEU A N 1
ATOM 2318 C CA . LEU A 1 293 ? -7.448 -12.294 19.590 1.00 63.38 293 LEU A CA 1
ATOM 2319 C C . LEU A 1 293 ? -6.575 -11.037 19.692 1.00 63.38 293 LEU A C 1
ATOM 2321 O O . LEU A 1 293 ? -5.724 -10.777 18.843 1.00 63.38 293 LEU A O 1
ATOM 2325 N N . ILE A 1 294 ? -6.845 -10.205 20.696 1.00 74.81 294 ILE A N 1
ATOM 2326 C CA . ILE A 1 294 ? -6.074 -8.988 20.961 1.00 74.81 294 ILE A CA 1
ATOM 2327 C C . ILE A 1 294 ? -4.931 -9.310 21.915 1.00 74.81 294 ILE A C 1
ATOM 2329 O O . ILE A 1 294 ? -5.082 -10.106 22.840 1.00 74.81 294 ILE A O 1
ATOM 2333 N N . LYS A 1 295 ? -3.776 -8.683 21.704 1.00 81.38 295 LYS A N 1
ATOM 2334 C CA . LYS A 1 295 ? -2.658 -8.759 22.648 1.00 81.38 295 LYS A CA 1
ATOM 2335 C C . LYS A 1 295 ? -2.923 -7.875 23.867 1.00 81.38 295 LYS A C 1
ATOM 2337 O O . LYS A 1 295 ? -3.678 -6.903 23.783 1.00 81.38 295 LYS A O 1
ATOM 2342 N N . TRP A 1 296 ? -2.282 -8.190 24.991 1.00 84.19 296 TRP A N 1
ATOM 2343 C CA . TRP A 1 296 ? -2.443 -7.444 26.244 1.00 84.19 296 TRP A CA 1
ATOM 2344 C C . TRP A 1 296 ? -2.159 -5.946 26.111 1.00 84.19 296 TRP A C 1
ATOM 2346 O O . TRP A 1 296 ? -2.942 -5.153 26.639 1.00 84.19 296 TRP A O 1
ATOM 2356 N N . TYR A 1 297 ? -1.134 -5.548 25.346 1.00 76.56 297 TYR A N 1
ATOM 2357 C CA . TYR A 1 297 ? -0.826 -4.123 25.161 1.00 76.56 297 TYR A CA 1
ATOM 2358 C C . TYR A 1 297 ? -1.998 -3.371 24.522 1.00 76.56 297 TYR A C 1
ATOM 2360 O O . TYR A 1 297 ? -2.316 -2.247 24.911 1.00 76.56 297 TYR A O 1
ATOM 2368 N N . ARG A 1 298 ? -2.684 -4.019 23.574 1.00 75.31 298 ARG A N 1
ATOM 2369 C CA . ARG A 1 298 ? -3.818 -3.435 22.866 1.00 75.31 298 ARG A CA 1
ATOM 2370 C C . ARG A 1 298 ? -5.042 -3.368 23.766 1.00 75.31 298 ARG A C 1
ATOM 2372 O O . ARG A 1 298 ? -5.700 -2.334 23.833 1.00 75.31 298 ARG A O 1
ATOM 2379 N N . LEU A 1 299 ? -5.311 -4.439 24.514 1.00 85.25 299 LEU A N 1
ATOM 2380 C CA . LEU A 1 299 ? -6.385 -4.439 25.506 1.00 85.25 299 LEU A CA 1
ATOM 2381 C C . LEU A 1 299 ? -6.176 -3.331 26.549 1.00 85.25 299 LEU A C 1
ATOM 2383 O O . LEU A 1 299 ? -7.128 -2.650 26.915 1.00 85.25 299 LEU A O 1
ATOM 2387 N N . ARG A 1 300 ? -4.935 -3.097 26.988 1.00 86.44 300 ARG A N 1
ATOM 2388 C CA . ARG A 1 300 ? -4.590 -2.006 27.908 1.00 86.44 300 ARG A CA 1
ATOM 2389 C C . ARG A 1 300 ? -4.911 -0.629 27.320 1.00 86.44 300 ARG A C 1
ATOM 2391 O O . ARG A 1 300 ? -5.476 0.190 28.040 1.00 86.44 300 ARG A O 1
ATOM 2398 N N . GLN A 1 301 ? -4.581 -0.376 26.051 1.00 77.38 301 GLN A N 1
ATOM 2399 C CA . GLN A 1 301 ? -4.923 0.883 25.371 1.00 77.38 301 GLN A CA 1
ATOM 2400 C C . GLN A 1 301 ? -6.442 1.098 25.313 1.00 77.38 301 GLN A C 1
ATOM 2402 O O . GLN A 1 301 ? -6.923 2.159 25.708 1.00 77.38 301 GLN A O 1
ATOM 2407 N N . ILE A 1 302 ? -7.190 0.072 24.890 1.00 81.75 302 ILE A N 1
ATOM 2408 C CA . ILE A 1 302 ? -8.658 0.108 24.817 1.00 81.75 302 ILE A CA 1
ATOM 2409 C C . ILE A 1 302 ? -9.248 0.393 26.199 1.00 81.75 302 ILE A C 1
ATOM 2411 O O . ILE A 1 302 ? -10.020 1.323 26.381 1.00 81.75 302 ILE A O 1
ATOM 2415 N N . LEU A 1 303 ? -8.854 -0.368 27.217 1.00 87.19 303 LEU A N 1
ATOM 2416 C CA . LEU A 1 303 ? -9.354 -0.163 28.575 1.00 87.19 303 LEU A CA 1
ATOM 2417 C C . LEU A 1 303 ? -8.996 1.232 29.112 1.00 87.19 303 LEU A C 1
ATOM 2419 O O . LEU A 1 303 ? -9.810 1.851 29.800 1.00 87.19 303 LEU A O 1
ATOM 2423 N N . GLY A 1 304 ? -7.817 1.749 28.759 1.00 84.25 304 GLY A N 1
ATOM 2424 C CA . GLY A 1 304 ? -7.387 3.105 29.087 1.00 84.25 304 GLY A CA 1
ATOM 2425 C C . GLY A 1 304 ? -8.295 4.190 28.501 1.00 84.25 304 GLY A C 1
ATOM 2426 O O . GLY A 1 304 ? -8.629 5.132 29.218 1.00 84.25 304 GLY A O 1
ATOM 2427 N N . SER A 1 305 ? -8.764 4.045 27.253 1.00 79.44 305 SER A N 1
ATOM 2428 C CA . SER A 1 305 ? -9.693 5.014 26.641 1.00 79.44 305 SER A CA 1
ATOM 2429 C C . SER A 1 305 ? -11.053 5.054 27.349 1.00 79.44 305 SER A C 1
ATOM 2431 O O . SER A 1 305 ? -11.687 6.105 27.420 1.00 79.44 305 SER A O 1
ATOM 2433 N N . TYR A 1 306 ? -11.454 3.944 27.975 1.00 83.31 306 TYR A N 1
ATOM 2434 C CA . TYR A 1 306 ? -12.646 3.849 28.821 1.00 83.31 306 TYR A CA 1
ATOM 2435 C C . TYR A 1 306 ? -12.422 4.263 30.287 1.00 83.31 306 TYR A C 1
ATOM 2437 O O . TYR A 1 306 ? -13.301 4.055 31.134 1.00 83.31 306 TYR A O 1
ATOM 2445 N N . GLY A 1 307 ? -11.259 4.846 30.600 1.00 83.69 307 GLY A N 1
ATOM 2446 C CA . GLY A 1 307 ? -10.910 5.321 31.938 1.00 83.69 307 GLY A CA 1
ATOM 2447 C C . GLY A 1 307 ? -10.568 4.205 32.926 1.00 83.69 307 GLY A C 1
ATOM 2448 O O . GLY A 1 307 ? -10.686 4.405 34.137 1.00 83.69 307 GLY A O 1
ATOM 2449 N N . CYS A 1 308 ? -10.177 3.025 32.438 1.00 90.06 308 CYS A N 1
ATOM 2450 C CA . CYS A 1 308 ? -9.740 1.931 33.298 1.00 90.06 308 CYS A CA 1
ATOM 2451 C C . CYS A 1 308 ? -8.261 2.084 33.676 1.00 90.06 308 CYS A C 1
ATOM 2453 O O . CYS A 1 308 ? -7.416 2.435 32.853 1.00 90.06 308 CYS A O 1
ATOM 2455 N N . ILE A 1 309 ? -7.932 1.742 34.918 1.00 88.19 309 ILE A N 1
ATOM 2456 C CA . ILE A 1 309 ? -6.575 1.771 35.463 1.00 88.19 309 ILE A CA 1
ATOM 2457 C C . ILE A 1 309 ? -6.132 0.333 35.722 1.00 88.19 309 ILE A C 1
ATOM 2459 O O . ILE A 1 309 ? -6.775 -0.396 36.473 1.00 88.19 309 ILE A O 1
ATOM 2463 N N . LEU A 1 310 ? -5.014 -0.071 35.117 1.00 91.44 310 LEU A N 1
ATOM 2464 C CA . LEU A 1 310 ? -4.467 -1.423 35.227 1.00 91.44 310 LEU A CA 1
ATOM 2465 C C . LEU A 1 310 ? -3.243 -1.433 36.154 1.00 91.44 310 LEU A C 1
ATOM 2467 O O . LEU A 1 310 ? -2.279 -0.707 35.912 1.00 91.44 310 LEU A O 1
ATOM 2471 N N . LYS A 1 311 ? -3.251 -2.286 37.182 1.00 90.69 311 LYS A N 1
ATOM 2472 C CA . LYS A 1 311 ? -2.165 -2.451 38.165 1.00 90.69 311 LYS A CA 1
ATOM 2473 C C . LYS A 1 311 ? -1.802 -3.925 38.319 1.00 90.69 311 LYS A C 1
ATOM 2475 O O . LYS A 1 311 ? -2.676 -4.785 38.296 1.00 90.69 311 LYS A O 1
ATOM 2480 N N . HIS A 1 312 ? -0.526 -4.235 38.533 1.00 87.25 312 HIS A N 1
ATOM 2481 C CA . HIS A 1 312 ? -0.123 -5.600 38.880 1.00 87.25 312 HIS A CA 1
ATOM 2482 C C . HIS A 1 312 ? -0.650 -5.997 40.263 1.00 87.25 312 HIS A C 1
ATOM 2484 O O . HIS A 1 312 ? -0.620 -5.201 41.204 1.00 87.25 312 HIS A O 1
ATOM 2490 N N . ALA A 1 313 ? -1.130 -7.235 40.385 1.00 84.44 313 ALA A N 1
ATOM 2491 C CA . ALA A 1 313 ? -1.539 -7.790 41.666 1.00 84.44 313 ALA A CA 1
ATOM 2492 C C . ALA A 1 313 ? -0.322 -8.010 42.581 1.00 84.44 313 ALA A C 1
ATOM 2494 O O . ALA A 1 313 ? 0.782 -8.287 42.119 1.00 84.44 313 ALA A O 1
ATOM 2495 N N . LYS A 1 314 ? -0.533 -7.935 43.903 1.00 77.00 314 LYS A N 1
ATOM 2496 C CA . LYS A 1 314 ? 0.535 -8.137 44.901 1.00 77.00 314 LYS A CA 1
ATOM 2497 C C . LYS A 1 314 ? 1.063 -9.579 44.954 1.00 77.00 314 LYS A C 1
ATOM 2499 O O . LYS A 1 314 ? 2.146 -9.796 45.484 1.00 77.00 314 LYS A O 1
ATOM 2504 N N . VAL A 1 315 ? 0.300 -10.557 44.452 1.00 74.56 315 VAL A N 1
ATOM 2505 C CA . VAL A 1 315 ? 0.640 -11.988 44.496 1.00 74.56 315 VAL A CA 1
ATOM 2506 C C . VAL A 1 315 ? 0.277 -12.654 43.166 1.00 74.56 315 VAL A C 1
ATOM 2508 O O . VAL A 1 315 ? -0.885 -12.643 42.756 1.00 74.56 315 VAL A O 1
ATOM 2511 N N . GLY A 1 316 ? 1.270 -13.278 42.526 1.00 74.56 316 GLY A N 1
ATOM 2512 C CA . GLY A 1 316 ? 1.117 -14.044 41.285 1.00 74.56 316 GLY A CA 1
ATOM 2513 C C . GLY A 1 316 ? 1.083 -13.208 39.999 1.00 74.56 316 GLY A C 1
ATOM 2514 O O . GLY A 1 316 ? 1.103 -11.981 40.011 1.00 74.56 316 GLY A O 1
ATOM 2515 N N . ASN A 1 317 ? 1.012 -13.904 38.863 1.00 84.69 317 ASN A N 1
ATOM 2516 C CA . ASN A 1 317 ? 0.961 -13.324 37.516 1.00 84.69 317 ASN A CA 1
ATOM 2517 C C . ASN A 1 317 ? -0.472 -12.884 37.160 1.00 84.69 317 ASN A C 1
ATOM 2519 O O . ASN A 1 317 ? -1.167 -13.525 36.365 1.00 84.69 317 ASN A O 1
ATOM 2523 N N . ARG A 1 318 ? -0.950 -11.825 37.826 1.00 87.62 318 ARG A N 1
ATOM 2524 C CA . ARG A 1 318 ? -2.308 -11.277 37.667 1.00 87.62 318 ARG A CA 1
ATOM 2525 C C . ARG A 1 318 ? -2.312 -9.751 37.545 1.00 87.62 318 ARG A C 1
ATOM 2527 O O . ARG A 1 318 ? -1.448 -9.070 38.099 1.00 87.62 318 ARG A O 1
ATOM 2534 N N . LEU A 1 319 ? -3.307 -9.224 36.835 1.00 90.38 319 LEU A N 1
ATOM 2535 C CA . LEU A 1 319 ? -3.602 -7.795 36.706 1.00 90.38 319 LEU A CA 1
ATOM 2536 C C . LEU A 1 319 ? -4.928 -7.470 37.395 1.00 90.38 319 LEU A C 1
ATOM 2538 O O . LEU A 1 319 ? -5.911 -8.178 37.188 1.00 90.38 319 LEU A O 1
ATOM 2542 N N . ASN A 1 320 ? -4.946 -6.382 38.161 1.00 91.44 320 ASN A N 1
ATOM 2543 C CA . ASN A 1 320 ? -6.146 -5.733 38.676 1.00 91.44 320 ASN A CA 1
ATOM 2544 C C . ASN A 1 320 ? -6.511 -4.579 37.743 1.00 91.44 320 ASN A C 1
ATOM 2546 O O . ASN A 1 320 ? -5.666 -3.731 37.449 1.00 91.44 320 ASN A O 1
ATOM 2550 N N . ILE A 1 321 ? -7.758 -4.540 37.298 1.00 93.44 321 ILE A N 1
ATOM 2551 C CA . ILE A 1 321 ? -8.280 -3.519 36.394 1.00 93.44 321 ILE A CA 1
ATOM 2552 C C . ILE A 1 321 ? -9.422 -2.821 37.120 1.00 93.44 321 ILE A C 1
ATOM 2554 O O . ILE A 1 321 ? -10.379 -3.477 37.513 1.00 93.44 321 ILE A O 1
ATOM 2558 N N . GLU A 1 322 ? -9.307 -1.511 37.313 1.00 93.56 322 GLU A N 1
ATOM 2559 C CA . GLU A 1 322 ? -10.260 -0.691 38.068 1.00 93.56 322 GLU A CA 1
ATOM 2560 C C . GLU A 1 322 ? -10.905 0.352 37.143 1.00 93.56 322 GLU A C 1
ATOM 2562 O O . GLU A 1 322 ? -10.199 1.013 36.384 1.00 93.56 322 GLU A O 1
ATOM 2567 N N . ARG A 1 323 ? -12.223 0.562 37.234 1.00 91.62 323 ARG A N 1
ATOM 2568 C CA . ARG A 1 323 ? -12.964 1.613 36.510 1.00 91.62 323 ARG A CA 1
ATOM 2569 C C . ARG A 1 323 ? -13.899 2.347 37.469 1.00 91.62 323 ARG A C 1
ATOM 2571 O O . ARG A 1 323 ? -14.494 1.739 38.352 1.00 91.62 323 ARG A O 1
ATOM 2578 N N . SER A 1 324 ? -14.038 3.663 37.317 1.00 87.25 324 SER A N 1
ATOM 2579 C CA . SER A 1 324 ? -15.004 4.458 38.093 1.00 87.25 324 SER A CA 1
ATOM 2580 C C . SER A 1 324 ? -16.132 4.940 37.188 1.00 87.25 324 SER A C 1
ATOM 2582 O O . SER A 1 324 ? -15.868 5.583 36.178 1.00 87.25 324 SER A O 1
ATOM 2584 N N . VAL A 1 325 ? -17.379 4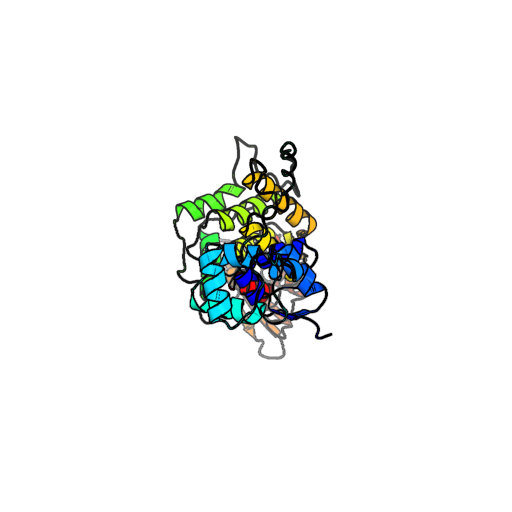.645 37.557 1.00 84.06 325 VAL A N 1
ATOM 2585 C CA . VAL A 1 325 ? -18.572 4.966 36.761 1.00 84.06 325 VAL A CA 1
ATOM 2586 C C . VAL A 1 325 ? -19.515 5.860 37.569 1.00 84.06 325 VAL A C 1
ATOM 2588 O O . VAL A 1 325 ? -19.781 5.623 38.752 1.00 84.06 325 VAL A O 1
ATOM 2591 N N . SER A 1 326 ? -20.027 6.915 36.935 1.00 75.06 326 SER A N 1
ATOM 2592 C CA . SER A 1 326 ? -21.015 7.826 37.524 1.00 75.06 326 SER A CA 1
ATOM 2593 C C . SER A 1 326 ? -22.370 7.125 37.657 1.00 75.06 326 SER A C 1
ATOM 2595 O O . SER A 1 326 ? -22.961 6.697 36.671 1.00 75.06 326 SER A O 1
ATOM 2597 N N . GLY A 1 327 ? -22.876 6.982 38.881 1.00 64.81 327 GLY A N 1
ATOM 2598 C CA . GLY A 1 327 ? -24.176 6.373 39.159 1.00 64.81 327 GLY A CA 1
ATOM 2599 C C . GLY A 1 327 ? -25.358 7.328 38.967 1.00 64.81 327 GLY A C 1
ATOM 2600 O O . GLY A 1 327 ? -25.198 8.546 38.867 1.00 64.81 327 GLY A O 1
ATOM 2601 N N . ARG A 1 328 ? -26.572 6.757 38.947 1.00 56.94 328 ARG A N 1
ATOM 2602 C CA . ARG A 1 328 ? -27.840 7.494 38.802 1.00 56.94 328 ARG A CA 1
ATOM 2603 C C . ARG A 1 328 ? -27.967 8.614 39.839 1.00 56.94 328 ARG A C 1
ATOM 2605 O O . ARG A 1 328 ? -27.695 8.421 41.023 1.00 56.94 328 ARG A O 1
ATOM 2612 N N . ARG A 1 329 ? -28.451 9.767 39.379 1.00 51.22 329 ARG A N 1
ATOM 2613 C CA . ARG A 1 329 ? -28.753 10.936 40.207 1.00 51.22 329 ARG A CA 1
ATOM 2614 C C . ARG A 1 329 ? -30.023 10.658 41.014 1.00 51.22 329 ARG A C 1
ATOM 2616 O O . ARG A 1 329 ? -31.099 10.534 40.436 1.00 51.22 329 ARG A O 1
ATOM 2623 N N . VAL A 1 330 ? -29.905 10.557 42.334 1.00 50.84 330 VAL A N 1
ATOM 2624 C CA . VAL A 1 330 ? -31.051 10.437 43.251 1.00 50.84 330 VAL A CA 1
ATOM 2625 C C . VAL A 1 330 ? -31.013 11.645 44.175 1.00 50.84 330 VAL A C 1
ATOM 2627 O O . VAL A 1 330 ? -29.991 11.891 44.810 1.00 50.84 330 VAL A O 1
ATOM 2630 N N . LEU A 1 331 ? -32.097 12.430 44.207 1.00 50.31 331 LEU A N 1
ATOM 2631 C CA . LEU A 1 331 ? -32.193 13.655 45.021 1.00 50.31 331 LEU A CA 1
ATOM 2632 C C . LEU A 1 331 ? -31.025 14.641 44.786 1.00 50.31 331 LEU A C 1
ATOM 2634 O O . LEU A 1 331 ? -30.479 15.222 45.715 1.00 50.31 331 LEU A O 1
ATOM 2638 N N . GLY A 1 332 ? -30.600 14.812 43.529 1.00 55.03 332 GLY A N 1
ATOM 2639 C CA . GLY A 1 332 ? -29.555 15.776 43.156 1.00 55.03 332 GLY A CA 1
ATOM 2640 C C . GLY A 1 332 ? -28.109 15.337 43.426 1.00 55.03 332 GLY A C 1
ATOM 2641 O O . GLY A 1 332 ? -27.205 15.978 42.891 1.00 55.03 332 GLY A O 1
ATOM 2642 N N . ILE A 1 333 ? -27.880 14.230 44.145 1.00 58.09 333 ILE A N 1
ATOM 2643 C CA . ILE A 1 333 ? -26.546 13.705 44.477 1.00 58.09 333 ILE A CA 1
ATOM 2644 C C . ILE A 1 333 ? -26.131 12.635 43.458 1.00 58.09 333 ILE A C 1
ATOM 2646 O O . ILE A 1 333 ? -26.826 11.635 43.262 1.00 58.09 333 ILE A O 1
ATOM 2650 N N . THR A 1 334 ? -24.976 12.831 42.822 1.00 58.06 334 THR A N 1
ATOM 2651 C CA . THR A 1 334 ? -24.342 11.839 41.942 1.00 58.06 334 THR A CA 1
ATOM 2652 C C . THR A 1 334 ? -23.434 10.943 42.782 1.00 58.06 334 THR A C 1
ATOM 2654 O O . THR A 1 334 ? -22.472 11.425 43.377 1.00 58.06 334 THR A O 1
ATOM 2657 N N . ARG A 1 335 ? -23.725 9.639 42.860 1.00 68.38 335 ARG A N 1
ATOM 2658 C CA . ARG A 1 335 ? -22.856 8.658 43.537 1.00 68.38 335 ARG A CA 1
ATOM 2659 C C . ARG A 1 335 ? -21.949 7.969 42.523 1.00 68.38 335 ARG A C 1
ATOM 2661 O O . ARG A 1 335 ? -22.448 7.309 41.619 1.00 68.38 335 ARG A O 1
ATOM 2668 N N . THR A 1 336 ? -20.636 8.069 42.694 1.00 77.06 336 THR A N 1
ATOM 2669 C CA . THR A 1 336 ? -19.659 7.327 41.882 1.00 77.06 336 THR A CA 1
ATOM 2670 C C . THR A 1 336 ? -19.518 5.898 42.404 1.00 77.06 336 THR A C 1
ATOM 2672 O O . THR A 1 336 ? -19.361 5.693 43.608 1.00 77.06 336 THR A O 1
ATOM 2675 N N . ARG A 1 337 ? -19.566 4.908 41.509 1.00 84.00 337 ARG A N 1
ATOM 2676 C CA . ARG A 1 337 ? -19.326 3.490 41.813 1.00 84.00 337 ARG A CA 1
ATOM 2677 C C . ARG A 1 337 ? -17.969 3.074 41.252 1.00 84.00 337 ARG A C 1
ATOM 2679 O O . ARG A 1 337 ? -17.609 3.481 40.151 1.00 84.00 337 ARG A O 1
ATOM 2686 N N . LYS A 1 338 ? -17.213 2.296 42.024 1.00 87.25 338 LYS A N 1
ATOM 2687 C CA . LYS A 1 338 ? -15.960 1.681 41.573 1.00 87.25 338 LYS A CA 1
ATOM 2688 C C . LYS A 1 338 ? -16.236 0.235 41.187 1.00 87.25 338 LYS A C 1
ATOM 2690 O O . LYS A 1 338 ? -16.897 -0.469 41.944 1.00 87.25 338 LYS A O 1
ATOM 2695 N N . LEU A 1 339 ? -15.736 -0.155 40.026 1.00 91.38 339 LEU A N 1
ATOM 2696 C CA . LEU A 1 339 ? -15.767 -1.505 39.484 1.00 91.38 339 LEU A CA 1
ATOM 2697 C C . LEU A 1 339 ? -14.330 -2.011 39.410 1.00 91.38 339 LEU A C 1
ATOM 2699 O O . LEU A 1 339 ? -13.428 -1.244 39.059 1.00 91.38 339 LEU A O 1
ATOM 2703 N N . ASP A 1 340 ? -14.115 -3.282 39.717 1.00 91.75 340 ASP A N 1
ATOM 2704 C CA . ASP A 1 340 ? -12.807 -3.910 39.612 1.00 91.75 340 ASP A CA 1
ATOM 2705 C C . ASP A 1 340 ? -12.901 -5.367 39.156 1.00 91.75 340 ASP A C 1
ATOM 2707 O O . ASP A 1 340 ? -13.902 -6.052 39.363 1.00 91.75 340 ASP A O 1
ATOM 2711 N N . VAL A 1 341 ? -11.847 -5.830 38.487 1.00 94.00 341 VAL A N 1
ATOM 2712 C CA . VAL A 1 341 ? -11.702 -7.219 38.051 1.00 94.00 341 VAL A CA 1
ATOM 2713 C C . VAL A 1 341 ? -10.238 -7.639 38.104 1.00 94.00 341 VAL A C 1
ATOM 2715 O O . VAL A 1 341 ? -9.339 -6.849 37.804 1.00 94.00 341 VAL A O 1
ATOM 2718 N N . GLN A 1 342 ? -9.988 -8.896 38.476 1.00 92.25 342 GLN A N 1
ATOM 2719 C CA . GLN A 1 342 ? -8.653 -9.485 38.492 1.00 92.25 342 GLN A CA 1
ATOM 2720 C C . GLN A 1 342 ? -8.555 -10.634 37.486 1.00 92.25 342 GLN A C 1
ATOM 2722 O O . GLN A 1 342 ? -9.363 -11.559 37.500 1.00 92.25 342 GLN A O 1
ATOM 2727 N N . VAL A 1 343 ? -7.526 -10.604 36.641 1.00 92.56 343 VAL A N 1
ATOM 2728 C CA . VAL A 1 343 ? -7.343 -11.546 35.525 1.00 92.56 343 VAL A CA 1
ATOM 2729 C C . VAL A 1 343 ? -5.907 -12.047 35.435 1.00 92.56 343 VAL A C 1
ATOM 2731 O O . VAL A 1 343 ? -4.973 -11.393 35.902 1.00 92.56 343 VAL A O 1
ATOM 2734 N N . ALA A 1 344 ? -5.719 -13.236 34.860 1.00 87.50 344 ALA A N 1
ATOM 2735 C CA . ALA A 1 344 ? -4.392 -13.795 34.621 1.00 87.50 344 ALA A CA 1
ATOM 2736 C C . ALA A 1 344 ? -3.633 -12.958 33.583 1.00 87.50 344 ALA A C 1
ATOM 2738 O O . ALA A 1 344 ? -4.189 -12.588 32.555 1.00 87.50 344 ALA A O 1
ATOM 2739 N N . TYR A 1 345 ? -2.356 -12.686 33.839 1.00 87.25 345 TYR A N 1
ATOM 2740 C CA . TYR A 1 345 ? -1.511 -11.869 32.973 1.00 87.25 345 TYR A CA 1
ATOM 2741 C C . TYR A 1 345 ? -0.088 -12.421 32.959 1.00 87.25 345 TYR A C 1
ATOM 2743 O O . TYR A 1 345 ? 0.503 -12.592 34.023 1.00 87.25 345 TYR A O 1
ATOM 2751 N N . ARG A 1 346 ? 0.492 -12.669 31.777 1.00 80.94 346 ARG A N 1
ATOM 2752 C CA . ARG A 1 346 ? 1.912 -13.057 31.668 1.00 80.94 346 ARG A CA 1
ATOM 2753 C C . ARG A 1 346 ? 2.779 -11.936 31.111 1.00 80.94 346 ARG A C 1
ATOM 2755 O O . ARG A 1 346 ? 3.731 -11.538 31.771 1.00 80.94 346 ARG A O 1
ATOM 2762 N N . ASN A 1 347 ? 2.491 -11.467 29.897 1.00 79.56 347 ASN A N 1
ATOM 2763 C CA . ASN A 1 347 ? 3.244 -10.398 29.244 1.00 79.56 347 ASN A CA 1
ATOM 2764 C C . ASN A 1 347 ? 2.381 -9.631 28.228 1.00 79.56 347 ASN A C 1
ATOM 2766 O O . ASN A 1 347 ? 1.370 -10.144 27.752 1.00 79.56 347 ASN A O 1
ATOM 2770 N N . GLU A 1 348 ? 2.831 -8.426 27.872 1.00 76.81 348 GLU A N 1
ATOM 2771 C CA . GLU A 1 348 ? 2.137 -7.509 26.956 1.00 76.81 348 GLU A CA 1
ATOM 2772 C C . GLU A 1 348 ? 1.962 -8.057 25.528 1.00 76.81 348 GLU A C 1
ATOM 2774 O O . GLU A 1 348 ? 1.018 -7.689 24.829 1.00 76.81 348 GLU A O 1
ATOM 2779 N N . GLY A 1 349 ? 2.860 -8.941 25.083 1.00 69.19 349 GLY A N 1
ATOM 2780 C CA . GLY A 1 349 ? 2.838 -9.528 23.741 1.00 69.19 349 GLY A CA 1
ATOM 2781 C C . GLY A 1 349 ? 1.920 -10.743 23.597 1.00 69.19 349 GLY A C 1
ATOM 2782 O O . GLY A 1 349 ? 1.701 -11.194 22.472 1.00 69.19 349 GLY A O 1
ATOM 2783 N N . GLN A 1 350 ? 1.401 -11.275 24.707 1.00 78.62 350 GLN A N 1
ATOM 2784 C CA . GLN A 1 350 ? 0.540 -12.450 24.722 1.00 78.62 350 GLN A CA 1
ATOM 2785 C C . GLN A 1 350 ? -0.890 -12.081 24.315 1.00 78.62 350 GLN A C 1
ATOM 2787 O O . GLN A 1 350 ? -1.423 -11.051 24.729 1.00 78.62 350 GLN A O 1
ATOM 2792 N N . GLU A 1 351 ? -1.511 -12.960 23.534 1.00 82.00 351 GLU A N 1
ATOM 2793 C CA . GLU A 1 351 ? -2.927 -12.890 23.184 1.00 82.00 351 GLU A CA 1
ATOM 2794 C C . GLU A 1 351 ? -3.817 -13.151 24.405 1.00 82.00 351 GLU A C 1
ATOM 2796 O O . GLU A 1 351 ? -3.550 -14.038 25.221 1.00 82.00 351 GLU A O 1
ATOM 2801 N N . VAL A 1 352 ? -4.876 -12.355 24.531 1.00 84.50 352 VAL A N 1
ATOM 2802 C CA . VAL A 1 352 ? -5.870 -12.475 25.595 1.00 84.50 352 VAL A CA 1
ATOM 2803 C C . VAL A 1 352 ? -6.987 -13.404 25.130 1.00 84.50 352 VAL A C 1
ATOM 2805 O O . VA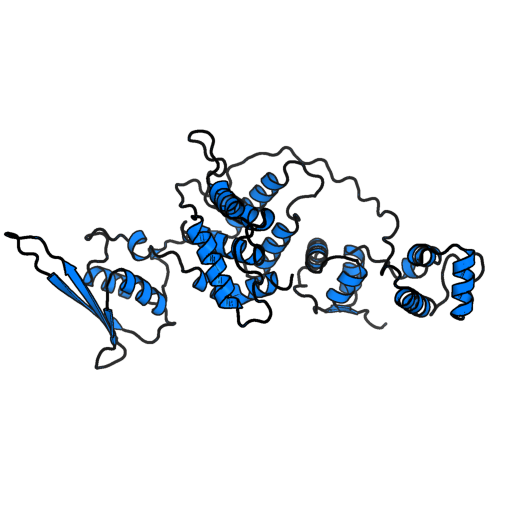L A 1 352 ? -7.576 -13.206 24.068 1.00 84.50 352 VAL A O 1
ATOM 2808 N N . GLU A 1 353 ? -7.296 -14.417 25.939 1.00 83.06 353 GLU A N 1
ATOM 2809 C CA . GLU A 1 353 ? -8.373 -15.365 25.648 1.00 83.06 353 GLU A CA 1
ATOM 2810 C C . GLU A 1 353 ? -9.744 -14.672 25.603 1.00 83.06 353 GLU A C 1
ATOM 2812 O O . GLU A 1 353 ? -10.037 -13.772 26.397 1.00 83.06 353 GLU A O 1
ATOM 2817 N N . ARG A 1 354 ? -10.627 -15.140 24.711 1.00 80.69 354 ARG A N 1
ATOM 2818 C CA . ARG A 1 354 ? -11.962 -14.549 24.488 1.00 80.69 354 ARG A CA 1
ATOM 2819 C C . ARG A 1 354 ? -12.798 -14.493 25.764 1.00 80.69 354 ARG A C 1
ATOM 2821 O O . ARG A 1 354 ? -13.445 -13.483 26.032 1.00 80.69 354 ARG A O 1
ATOM 2828 N N . ASP A 1 355 ? -12.752 -15.547 26.572 1.00 83.25 355 ASP A N 1
ATOM 2829 C CA . ASP A 1 355 ? -13.502 -15.613 27.828 1.00 83.25 355 ASP A CA 1
ATOM 2830 C C . ASP A 1 355 ? -12.965 -14.625 28.867 1.00 83.25 355 ASP A C 1
ATOM 2832 O O . ASP A 1 355 ? -13.747 -14.033 29.610 1.00 83.25 355 ASP A O 1
ATOM 2836 N N . THR A 1 356 ? -11.653 -14.366 28.855 1.00 87.38 356 THR A N 1
ATOM 2837 C CA . THR A 1 356 ? -11.031 -13.346 29.709 1.00 87.38 356 THR A CA 1
ATOM 2838 C C . THR A 1 356 ? -11.501 -11.951 29.303 1.00 87.38 356 THR A C 1
ATOM 2840 O O . THR A 1 356 ? -11.913 -11.175 30.162 1.00 87.38 356 THR A O 1
ATOM 2843 N N . ILE A 1 357 ? -11.522 -11.641 28.002 1.00 87.44 357 ILE A N 1
ATOM 2844 C CA . ILE A 1 357 ? -12.031 -10.351 27.508 1.00 87.44 357 ILE A CA 1
ATOM 2845 C C . ILE A 1 357 ? -13.510 -10.195 27.869 1.00 87.44 357 ILE A C 1
ATOM 2847 O O . ILE A 1 357 ? -13.911 -9.162 28.400 1.00 87.44 357 ILE A O 1
ATOM 2851 N N . ARG A 1 358 ? -14.321 -11.234 27.645 1.00 85.88 358 ARG A N 1
ATOM 2852 C CA . ARG A 1 358 ? -15.750 -11.219 27.977 1.00 85.88 358 ARG A CA 1
ATOM 2853 C C . ARG A 1 358 ? -15.981 -11.004 29.475 1.00 85.88 358 ARG A C 1
ATOM 2855 O O . ARG A 1 358 ? -16.884 -10.260 29.844 1.00 85.88 358 ARG A O 1
ATOM 2862 N N . HIS A 1 359 ? -15.161 -11.616 30.328 1.00 89.62 359 HIS A N 1
ATOM 2863 C CA . HIS A 1 359 ? -15.223 -11.418 31.773 1.00 89.62 359 HIS A CA 1
ATOM 2864 C C . HIS A 1 359 ? -14.887 -9.975 32.168 1.00 89.62 359 HIS A C 1
ATOM 2866 O O . HIS A 1 359 ? -15.674 -9.351 32.874 1.00 89.62 359 HIS A O 1
ATOM 2872 N N . ILE A 1 360 ? -13.782 -9.422 31.651 1.00 90.19 360 ILE A N 1
ATOM 2873 C CA . ILE A 1 360 ? -13.382 -8.026 31.896 1.00 90.19 360 ILE A CA 1
ATOM 2874 C C . ILE A 1 360 ? -14.500 -7.070 31.488 1.00 90.19 360 ILE A C 1
ATOM 2876 O O . ILE A 1 360 ? -14.841 -6.160 32.240 1.00 90.19 360 ILE A O 1
ATOM 2880 N N . ARG A 1 361 ? -15.091 -7.296 30.312 1.00 89.31 361 ARG A N 1
ATOM 2881 C CA . ARG A 1 361 ? -16.149 -6.443 29.775 1.00 89.31 361 ARG A CA 1
ATOM 2882 C C . ARG A 1 361 ? -17.376 -6.397 30.670 1.00 89.31 361 ARG A C 1
ATOM 2884 O O . ARG A 1 361 ? -17.802 -5.307 31.032 1.00 89.31 361 ARG A O 1
ATOM 2891 N N . ARG A 1 362 ? -17.880 -7.558 31.094 1.00 88.12 362 ARG A N 1
ATOM 2892 C CA . ARG A 1 362 ? -19.034 -7.620 32.004 1.00 88.12 362 ARG A CA 1
ATOM 2893 C C . ARG A 1 362 ? -18.735 -6.995 33.360 1.00 88.12 362 ARG A C 1
ATOM 2895 O O . ARG A 1 362 ? -19.530 -6.219 33.873 1.00 88.12 362 ARG A O 1
ATOM 2902 N N . SER A 1 363 ? -17.576 -7.303 33.941 1.00 90.75 363 SER A N 1
ATOM 2903 C CA . SER A 1 363 ? -17.209 -6.800 35.270 1.00 90.75 363 SER A CA 1
ATOM 2904 C C . SER A 1 363 ? -17.008 -5.286 35.314 1.00 90.75 363 SER A C 1
ATOM 2906 O O . SER A 1 363 ? -17.182 -4.682 36.368 1.00 90.75 363 SER A O 1
ATOM 2908 N N . LEU A 1 364 ? -16.638 -4.671 34.189 1.00 90.12 364 LEU A N 1
ATOM 2909 C CA . LEU A 1 364 ? -16.379 -3.236 34.096 1.00 90.12 364 LEU A CA 1
ATOM 2910 C C . LEU A 1 364 ? -17.511 -2.451 33.423 1.00 90.12 364 LEU A C 1
ATOM 2912 O O . LEU A 1 364 ? -17.295 -1.275 33.130 1.00 90.12 364 LEU A O 1
ATOM 2916 N N . GLU A 1 365 ? -18.686 -3.052 33.192 1.00 89.19 365 GLU A N 1
ATOM 2917 C CA . GLU A 1 365 ? -19.822 -2.419 32.492 1.00 89.19 365 GLU A CA 1
ATOM 2918 C C . GLU A 1 365 ? -19.406 -1.886 31.095 1.00 89.19 365 GLU A C 1
ATOM 2920 O O . GLU A 1 365 ? -19.633 -0.726 30.740 1.00 89.19 365 GLU A O 1
ATOM 2925 N N . LEU A 1 366 ? -18.689 -2.719 30.330 1.00 84.50 366 LEU A N 1
ATOM 2926 C CA . LEU A 1 366 ? -18.187 -2.480 28.964 1.00 84.50 366 LEU A CA 1
ATOM 2927 C C . LEU A 1 366 ? -18.797 -3.494 27.974 1.00 84.50 366 LEU A C 1
ATOM 2929 O O . LEU A 1 366 ? -18.101 -4.101 27.151 1.00 84.50 366 LEU A O 1
ATOM 2933 N N . ASP A 1 367 ? -20.093 -3.743 28.111 1.00 80.88 367 ASP A N 1
ATOM 2934 C CA . ASP A 1 367 ? -20.863 -4.678 27.296 1.00 80.88 367 ASP A CA 1
ATOM 2935 C C . ASP A 1 367 ? -22.174 -4.054 26.788 1.00 80.88 367 ASP A C 1
ATOM 2937 O O . ASP A 1 367 ? -22.522 -2.911 27.107 1.00 80.88 367 ASP A O 1
ATOM 2941 N N . ASP A 1 368 ? -22.875 -4.818 25.952 1.00 72.44 368 ASP A N 1
ATOM 2942 C CA . ASP A 1 368 ? -24.079 -4.401 25.239 1.00 72.44 368 ASP A CA 1
ATOM 2943 C C . ASP A 1 368 ? -25.182 -3.912 26.200 1.00 72.44 368 ASP A C 1
ATOM 2945 O O . ASP A 1 368 ? -25.872 -2.937 25.903 1.00 72.44 368 ASP A O 1
ATOM 2949 N N . GLU A 1 369 ? -25.312 -4.525 27.385 1.00 78.19 369 GLU A N 1
ATOM 2950 C CA . GLU A 1 369 ? -26.302 -4.141 28.407 1.00 78.19 369 GLU A CA 1
ATOM 2951 C C . GLU A 1 369 ? -26.074 -2.718 28.943 1.00 78.19 369 GLU A C 1
ATOM 2953 O O . GLU A 1 369 ? -27.013 -2.056 29.391 1.00 78.19 369 GLU A O 1
ATOM 2958 N N . HIS A 1 370 ? -24.839 -2.224 28.847 1.00 81.12 370 HIS A N 1
ATOM 2959 C CA . HIS A 1 370 ? -24.428 -0.892 29.283 1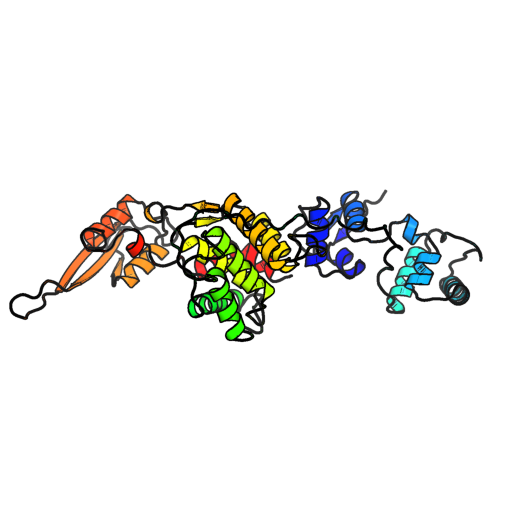.00 81.12 370 HIS A CA 1
ATOM 2960 C C . HIS A 1 370 ? -24.188 0.067 28.102 1.00 81.12 370 HIS A C 1
ATOM 2962 O O . HIS A 1 370 ? -23.638 1.155 28.289 1.00 81.12 370 HIS A O 1
ATOM 2968 N N . GLY A 1 371 ? -24.633 -0.307 26.894 1.00 66.50 371 GLY A N 1
ATOM 2969 C CA . GLY A 1 371 ? -24.554 0.517 25.684 1.00 66.50 371 GLY A CA 1
ATOM 2970 C C . GLY A 1 371 ? -23.180 0.530 25.013 1.00 66.50 371 GLY A C 1
ATOM 2971 O O . GLY A 1 371 ? -22.904 1.426 24.216 1.00 66.50 371 GLY A O 1
ATOM 2972 N N . ILE A 1 372 ? -22.310 -0.428 25.347 1.00 72.44 372 ILE A N 1
ATOM 2973 C CA . ILE A 1 372 ? -20.968 -0.573 24.773 1.00 72.44 372 ILE A CA 1
ATOM 2974 C C . ILE A 1 372 ? -20.910 -1.934 24.091 1.00 72.44 372 ILE A C 1
ATOM 2976 O O . ILE A 1 372 ? -20.450 -2.928 24.664 1.00 72.44 372 ILE A O 1
ATOM 2980 N N . ASP A 1 373 ? -21.402 -1.972 22.855 1.00 69.00 373 ASP A N 1
ATOM 2981 C CA . ASP A 1 373 ? -21.404 -3.201 22.079 1.00 69.00 373 ASP A CA 1
ATOM 2982 C C . ASP A 1 373 ? -19.982 -3.675 21.729 1.00 69.00 373 ASP A C 1
ATOM 2984 O O . ASP A 1 373 ? -18.957 -3.064 22.073 1.00 69.00 373 ASP A O 1
ATOM 2988 N N . SER A 1 374 ? -19.879 -4.845 21.101 1.00 68.12 374 SER A N 1
ATOM 2989 C CA . SER A 1 374 ? -18.573 -5.373 20.711 1.00 68.12 374 SER A CA 1
ATOM 2990 C C . SER A 1 374 ? -17.808 -4.445 19.774 1.00 68.12 374 SER A C 1
ATOM 2992 O O . SER A 1 374 ? -16.614 -4.240 19.989 1.00 68.12 374 SER A O 1
ATOM 2994 N N . GLU A 1 375 ? -18.490 -3.833 18.818 1.00 60.44 375 GLU A N 1
ATOM 2995 C CA . GLU A 1 375 ? -17.903 -2.927 17.837 1.00 60.44 375 GLU A CA 1
ATOM 2996 C C . GLU A 1 375 ? -17.371 -1.647 18.493 1.00 60.44 375 GLU A C 1
ATOM 2998 O O . GLU A 1 375 ? -16.239 -1.257 18.229 1.00 60.44 375 GLU A O 1
ATOM 3003 N N . ILE A 1 376 ? -18.115 -1.065 19.434 1.00 65.00 376 ILE A N 1
ATOM 3004 C CA . ILE A 1 376 ? -17.743 0.125 20.210 1.00 65.00 376 ILE A CA 1
ATOM 3005 C C . ILE A 1 376 ? -16.558 -0.177 21.138 1.00 65.00 376 ILE A C 1
ATOM 3007 O O . ILE A 1 376 ? -15.607 0.603 21.226 1.00 65.00 376 ILE A O 1
ATOM 3011 N N . PHE A 1 377 ? -16.559 -1.328 21.816 1.00 69.94 377 PHE A N 1
ATOM 3012 C CA . PHE A 1 377 ? -15.474 -1.705 22.727 1.00 69.94 377 PHE A CA 1
ATOM 3013 C C . PHE A 1 377 ? -14.150 -1.944 22.001 1.00 69.94 377 PHE A C 1
ATOM 3015 O O . PHE A 1 377 ? -13.116 -1.437 22.428 1.00 69.94 377 PHE A O 1
ATOM 3022 N N . TYR A 1 378 ? -14.171 -2.704 20.903 1.00 68.88 378 TYR A N 1
ATOM 3023 C CA . TYR A 1 378 ? -12.988 -2.878 20.058 1.00 68.88 378 TYR A CA 1
ATOM 3024 C C . TYR A 1 378 ? -12.715 -1.645 19.185 1.00 68.88 378 TYR A C 1
ATOM 3026 O O . TYR A 1 378 ? -11.657 -1.584 18.569 1.00 68.88 378 TYR A O 1
ATOM 3034 N N . GLY A 1 379 ? -13.636 -0.674 19.168 1.00 49.72 379 GLY A N 1
ATOM 3035 C CA . GLY A 1 379 ? -13.775 0.442 18.227 1.00 49.72 379 GLY A CA 1
ATOM 3036 C C . GLY A 1 379 ? -12.671 1.492 18.221 1.00 49.72 379 GLY A C 1
ATOM 3037 O O . GLY A 1 379 ? -12.839 2.556 17.633 1.00 49.72 379 GLY A O 1
ATOM 3038 N N . GLY A 1 380 ? -11.520 1.209 18.822 1.00 54.06 380 GLY A N 1
ATOM 3039 C CA . GLY A 1 380 ? -10.299 1.832 18.346 1.00 54.06 380 GLY A CA 1
ATOM 3040 C C . GLY A 1 380 ? -9.862 1.104 17.081 1.00 54.06 380 GLY A C 1
ATOM 3041 O O . GLY A 1 380 ? -9.437 -0.051 17.178 1.00 54.06 380 GLY A O 1
ATOM 3042 N N . ALA A 1 381 ? -9.903 1.784 15.932 1.00 51.00 381 ALA A N 1
ATOM 3043 C CA . ALA A 1 381 ? -9.117 1.426 14.751 1.00 51.00 381 ALA A CA 1
ATOM 3044 C C . ALA A 1 381 ? -7.763 0.870 15.179 1.00 51.00 381 ALA A C 1
ATOM 3046 O O . ALA A 1 381 ? -7.133 1.478 16.059 1.00 51.00 381 ALA A O 1
ATOM 3047 N N . SER A 1 382 ? -7.306 -0.258 14.618 1.00 58.66 382 SER A N 1
ATOM 3048 C CA . SER A 1 382 ? -5.903 -0.642 14.801 1.00 58.66 382 SER A CA 1
ATOM 3049 C C . SER A 1 382 ? -5.045 0.597 14.550 1.00 58.66 382 SER A C 1
ATOM 3051 O O . SER A 1 382 ? -5.186 1.247 13.511 1.00 58.66 382 SER A O 1
ATOM 3053 N N . GLU A 1 383 ? -4.233 0.984 15.542 1.00 67.38 383 GLU A N 1
ATOM 3054 C CA . GLU A 1 383 ? -3.439 2.205 15.417 1.00 67.38 383 GLU A CA 1
ATOM 3055 C C . GLU A 1 383 ? -2.572 2.081 14.160 1.00 67.38 383 GLU A C 1
ATOM 3057 O O . GLU A 1 383 ? -2.058 0.987 13.895 1.00 67.38 383 GLU A O 1
ATOM 3062 N N . PRO A 1 384 ? -2.363 3.163 13.389 1.00 74.44 384 PRO A N 1
ATOM 3063 C CA . PRO A 1 384 ? -1.515 3.114 12.199 1.00 74.44 384 PRO A CA 1
ATOM 3064 C C . PRO A 1 384 ? -0.169 2.426 12.473 1.00 74.44 384 PRO A C 1
ATOM 3066 O O . PRO A 1 384 ? 0.293 1.609 11.678 1.00 74.44 384 PRO A O 1
ATOM 3069 N N . SER A 1 385 ? 0.393 2.668 13.661 1.00 71.00 385 SER A N 1
ATOM 3070 C CA . SER A 1 385 ? 1.604 2.045 14.200 1.00 71.00 385 SER A CA 1
ATOM 3071 C C . SER A 1 385 ? 1.595 0.511 14.181 1.00 71.00 385 SER A C 1
ATOM 3073 O O . SER A 1 385 ? 2.629 -0.096 13.912 1.00 71.00 385 SER A O 1
ATOM 3075 N N . GLU A 1 386 ? 0.455 -0.146 14.418 1.00 71.31 386 GLU A N 1
ATOM 3076 C CA . GLU A 1 386 ? 0.356 -1.612 14.383 1.00 71.31 386 GLU A CA 1
ATOM 3077 C C . GLU A 1 386 ? 0.582 -2.153 12.969 1.00 71.31 386 GLU A C 1
ATOM 3079 O O . GLU A 1 386 ? 1.341 -3.106 12.780 1.00 71.31 386 GLU A O 1
ATOM 3084 N N . PHE A 1 387 ? -0.024 -1.515 11.964 1.00 80.88 387 PHE A N 1
ATOM 3085 C CA . PHE A 1 387 ? 0.188 -1.869 10.561 1.00 80.88 387 PHE A CA 1
ATOM 3086 C C . PHE A 1 387 ? 1.605 -1.536 10.110 1.00 80.88 387 PHE A C 1
ATOM 3088 O O . PHE A 1 387 ? 2.213 -2.309 9.371 1.00 80.88 387 PHE A O 1
ATOM 3095 N N . ILE A 1 388 ? 2.158 -0.420 10.582 1.00 81.12 388 ILE A N 1
ATOM 3096 C CA . ILE A 1 388 ? 3.535 -0.039 10.276 1.00 81.12 388 ILE A CA 1
ATOM 3097 C C . ILE A 1 388 ? 4.514 -1.104 10.785 1.00 81.12 388 ILE A C 1
ATOM 3099 O O . ILE A 1 388 ? 5.385 -1.547 10.036 1.00 81.12 388 ILE A O 1
ATOM 3103 N N . LEU A 1 389 ? 4.336 -1.578 12.021 1.00 71.06 389 LEU A N 1
ATOM 3104 C CA . LEU A 1 389 ? 5.160 -2.639 12.598 1.00 71.06 389 LEU A CA 1
ATOM 3105 C C . LEU A 1 389 ? 4.959 -3.978 11.882 1.00 71.06 389 LEU A C 1
ATOM 3107 O O . LEU A 1 389 ? 5.943 -4.633 11.534 1.00 71.06 389 LEU A O 1
ATOM 3111 N N . ALA A 1 390 ? 3.707 -4.370 11.631 1.00 71.06 390 ALA A N 1
ATOM 3112 C CA . ALA A 1 390 ? 3.378 -5.634 10.975 1.00 71.06 390 ALA A CA 1
ATOM 3113 C C . ALA A 1 390 ? 3.937 -5.715 9.547 1.00 71.06 390 ALA A C 1
ATOM 3115 O O . ALA A 1 390 ? 4.466 -6.748 9.155 1.00 71.06 390 ALA A O 1
ATOM 3116 N N . TYR A 1 391 ? 3.879 -4.614 8.794 1.00 82.69 391 TYR A N 1
ATOM 3117 C CA . TYR A 1 391 ? 4.302 -4.551 7.393 1.00 82.69 391 TYR A CA 1
ATOM 3118 C C . TYR A 1 391 ? 5.644 -3.831 7.208 1.00 82.69 391 TYR A C 1
ATOM 3120 O O . TYR A 1 391 ? 5.974 -3.394 6.102 1.00 82.69 391 TYR A O 1
ATOM 3128 N N . ARG A 1 392 ? 6.463 -3.715 8.265 1.00 81.56 392 ARG A N 1
ATOM 3129 C CA . ARG A 1 392 ? 7.705 -2.921 8.247 1.00 81.56 392 ARG A CA 1
ATOM 3130 C C . ARG A 1 392 ? 8.656 -3.332 7.126 1.00 81.56 392 ARG A C 1
ATOM 3132 O O . ARG A 1 392 ? 9.274 -2.480 6.486 1.00 81.56 392 ARG A O 1
ATOM 3139 N N . LYS A 1 393 ? 8.774 -4.637 6.861 1.00 83.00 393 LYS A N 1
ATOM 3140 C CA . LYS A 1 393 ? 9.612 -5.171 5.777 1.00 83.00 393 LYS A CA 1
ATOM 3141 C C . LYS A 1 393 ? 9.105 -4.706 4.411 1.00 83.00 393 LYS A C 1
ATOM 3143 O O . LYS A 1 393 ? 9.899 -4.218 3.607 1.00 83.00 393 LYS A O 1
ATOM 3148 N N . THR A 1 394 ? 7.805 -4.833 4.159 1.00 87.25 394 THR A N 1
ATOM 3149 C CA . THR A 1 394 ? 7.146 -4.336 2.941 1.00 87.25 394 THR A CA 1
ATOM 3150 C C . THR A 1 394 ? 7.344 -2.825 2.776 1.00 87.25 394 THR A C 1
ATOM 3152 O O . THR A 1 394 ? 7.777 -2.374 1.716 1.00 87.25 394 THR A O 1
ATOM 3155 N N . LEU A 1 395 ? 7.119 -2.044 3.835 1.00 90.19 395 LEU A N 1
ATOM 3156 C CA . LEU A 1 395 ? 7.246 -0.584 3.813 1.00 90.19 395 LEU A CA 1
ATOM 3157 C C . LEU A 1 395 ? 8.680 -0.120 3.522 1.00 90.19 395 LEU A C 1
ATOM 3159 O O . LEU A 1 395 ? 8.864 0.758 2.682 1.00 90.19 395 LEU A O 1
ATOM 3163 N N . ARG A 1 396 ? 9.697 -0.761 4.117 1.00 87.19 396 ARG A N 1
ATOM 3164 C CA . ARG A 1 396 ? 11.117 -0.497 3.804 1.00 87.19 396 ARG A CA 1
ATOM 3165 C C . ARG A 1 396 ? 11.459 -0.751 2.341 1.00 87.19 396 ARG A C 1
ATOM 3167 O O . ARG A 1 396 ? 12.275 -0.051 1.751 1.00 87.19 396 ARG A O 1
ATOM 3174 N N . ARG A 1 397 ? 10.858 -1.773 1.729 1.00 87.44 397 ARG A N 1
ATOM 3175 C CA . ARG A 1 397 ? 11.088 -2.070 0.307 1.00 87.44 397 ARG A CA 1
ATOM 3176 C C . ARG A 1 397 ? 10.457 -1.023 -0.599 1.00 87.44 397 ARG A C 1
ATOM 3178 O O . ARG A 1 397 ? 11.063 -0.677 -1.602 1.00 87.44 397 ARG A O 1
ATOM 3185 N N . LEU A 1 398 ? 9.287 -0.500 -0.229 1.00 87.50 398 LEU A N 1
ATOM 3186 C CA . LEU A 1 398 ? 8.617 0.589 -0.949 1.00 87.50 398 LEU A CA 1
ATOM 3187 C C . LEU A 1 398 ? 9.330 1.943 -0.818 1.00 87.50 398 LEU A C 1
ATOM 3189 O O . LEU A 1 398 ? 8.925 2.882 -1.492 1.00 87.50 398 LEU A O 1
ATOM 3193 N N . ALA A 1 399 ? 10.315 2.067 0.076 1.00 84.94 399 ALA A N 1
ATOM 3194 C CA . ALA A 1 399 ? 11.089 3.289 0.278 1.00 84.94 399 ALA A CA 1
ATOM 3195 C C . ALA A 1 399 ? 12.378 3.348 -0.558 1.00 84.94 399 ALA A C 1
ATOM 3197 O O . ALA A 1 399 ? 12.865 4.432 -0.857 1.00 84.94 399 ALA A O 1
ATOM 3198 N N . LYS A 1 400 ? 12.951 2.189 -0.910 1.00 71.56 400 LYS A N 1
ATOM 3199 C CA . LYS A 1 400 ? 14.227 2.061 -1.654 1.00 71.56 400 LYS A CA 1
ATOM 3200 C C . LYS A 1 400 ? 14.084 2.231 -3.171 1.00 71.56 400 LYS A C 1
ATOM 3202 O O . LYS A 1 400 ? 15.013 1.927 -3.917 1.00 71.56 400 LYS A O 1
ATOM 3207 N N . LEU A 1 401 ? 12.889 2.616 -3.572 1.00 59.31 401 LEU A N 1
ATOM 3208 C CA . LEU A 1 401 ? 12.243 2.515 -4.862 1.00 59.31 401 LEU A CA 1
ATOM 3209 C C . LEU A 1 401 ? 11.307 3.719 -4.903 1.00 59.31 401 LEU A C 1
ATOM 3211 O O . LEU A 1 401 ? 11.197 4.462 -5.895 1.00 59.31 401 LEU A O 1
#

Nearest PDB structures (foldseek):
  4m5s-assembly1_A  TM=4.979E-01  e=1.583E+00  Homo sapiens
  4mjh-assembly3_C  TM=5.843E-01  e=3.107E+00  Homo sapiens
  4m5t-assembly3_E  TM=5.251E-01  e=2.113E+00  Homo sapiens
  3l1e-assembly1_A-2  TM=6.623E-01  e=4.793E+00  Bos taurus
  4jus-assembly1_C  TM=5.548E-01  e=3.260E+00  Homo sapiens